Protein AF-0000000086882031 (afdb_homodimer)

Structure (mmCIF, N/CA/C/O backbone):
data_AF-0000000086882031-model_v1
#
loop_
_entity.id
_entity.type
_entity.pdbx_description
1 polymer Dehydrogenase
#
loop_
_atom_site.group_PDB
_atom_site.id
_atom_site.type_symbol
_atom_site.label_atom_id
_atom_site.label_alt_id
_atom_site.label_comp_id
_atom_site.label_asym_id
_atom_site.label_entity_id
_atom_site.label_seq_id
_atom_site.pdbx_PDB_ins_code
_atom_site.Cartn_x
_atom_site.Cartn_y
_atom_site.Cartn_z
_atom_site.occupancy
_atom_site.B_iso_or_equiv
_atom_site.auth_seq_id
_atom_site.auth_comp_id
_atom_site.auth_asym_id
_atom_site.auth_atom_id
_atom_site.pdbx_PDB_model_num
ATOM 1 N N . MET A 1 1 ? -13.57 33.688 -5.156 1 57.91 1 MET A N 1
ATOM 2 C CA . MET A 1 1 ? -12.883 32.938 -6.207 1 57.91 1 MET A CA 1
ATOM 3 C C . MET A 1 1 ? -11.414 32.719 -5.852 1 57.91 1 MET A C 1
ATOM 5 O O . MET A 1 1 ? -10.898 31.609 -5.969 1 57.91 1 MET A O 1
ATOM 9 N N . GLN A 1 2 ? -10.883 33.719 -5.012 1 81 2 GLN A N 1
ATOM 10 C CA . GLN A 1 2 ? -9.453 33.812 -4.723 1 81 2 GLN A CA 1
ATOM 11 C C . GLN A 1 2 ? -9.055 32.875 -3.596 1 81 2 GLN A C 1
ATOM 13 O O . GLN A 1 2 ? -7.988 32.25 -3.648 1 81 2 GLN A O 1
ATOM 18 N N . ILE A 1 3 ? -10.094 32.469 -2.787 1 88.56 3 ILE A N 1
ATOM 19 C CA . ILE A 1 3 ? -9.727 31.703 -1.61 1 88.56 3 ILE A CA 1
ATOM 20 C C . ILE A 1 3 ? -9.562 30.234 -1.993 1 88.56 3 ILE A C 1
ATOM 22 O O . ILE A 1 3 ? -8.641 29.562 -1.531 1 88.56 3 ILE A O 1
ATOM 26 N N . TYR A 1 4 ? -10.367 29.828 -2.939 1 85.69 4 TYR A N 1
ATOM 27 C CA . TYR A 1 4 ? -10.328 28.422 -3.338 1 85.69 4 TYR A CA 1
ATOM 28 C C . TYR A 1 4 ? -9.086 28.109 -4.156 1 85.69 4 TYR A C 1
ATOM 30 O O . TYR A 1 4 ? -8.508 27.031 -4.047 1 85.69 4 TYR A O 1
ATOM 38 N N . GLU A 1 5 ? -8.688 29.031 -4.895 1 88.06 5 GLU A N 1
ATOM 39 C CA . GLU A 1 5 ? -7.43 28.891 -5.617 1 88.06 5 GLU A CA 1
ATOM 40 C C . GLU A 1 5 ? -6.246 28.844 -4.656 1 88.06 5 GLU A C 1
ATOM 42 O O . GLU A 1 5 ? -5.316 28.047 -4.855 1 88.06 5 GLU A O 1
ATOM 47 N N . GLU A 1 6 ? -6.363 29.672 -3.65 1 88.06 6 GLU A N 1
ATOM 48 C CA . GLU A 1 6 ? -5.293 29.703 -2.662 1 88.06 6 GLU A CA 1
ATOM 49 C C . GLU A 1 6 ? -5.238 28.406 -1.86 1 88.06 6 GLU A C 1
ATOM 51 O O . GLU A 1 6 ? -4.156 27.953 -1.489 1 88.06 6 GLU A O 1
ATOM 56 N N . LEU A 1 7 ? -6.398 27.906 -1.686 1 87.25 7 LEU A N 1
ATOM 57 C CA . LEU A 1 7 ? -6.449 26.625 -0.98 1 87.25 7 LEU A CA 1
ATOM 58 C C . LEU A 1 7 ? -5.727 25.547 -1.77 1 87.25 7 LEU A C 1
ATOM 60 O O . LEU A 1 7 ? -4.973 24.75 -1.197 1 87.25 7 LEU A O 1
ATOM 64 N N . LEU A 1 8 ? -5.871 25.562 -3.012 1 85.31 8 LEU A N 1
ATOM 65 C CA . LEU A 1 8 ? -5.203 24.594 -3.881 1 85.31 8 LEU A CA 1
ATOM 66 C C . LEU A 1 8 ? -3.695 24.828 -3.879 1 85.31 8 LEU A C 1
ATOM 68 O O . LEU A 1 8 ? -2.92 23.859 -3.873 1 85.31 8 LEU A O 1
ATOM 72 N N . ASN A 1 9 ? -3.379 26.078 -3.898 1 86.06 9 ASN A N 1
ATOM 73 C CA . ASN A 1 9 ? -1.965 26.438 -3.889 1 86.06 9 ASN A CA 1
ATOM 74 C C . ASN A 1 9 ? -1.277 25.969 -2.609 1 86.06 9 ASN A C 1
ATOM 76 O O . ASN A 1 9 ? -0.117 25.547 -2.639 1 86.06 9 ASN A O 1
ATOM 80 N N . LEU A 1 10 ? -2.006 26.062 -1.52 1 86.5 10 LEU A N 1
ATOM 81 C CA . LEU A 1 10 ? -1.448 25.609 -0.252 1 86.5 10 LEU A CA 1
ATOM 82 C C . LEU A 1 10 ? -1.082 24.125 -0.325 1 86.5 10 LEU A C 1
ATOM 84 O O . LEU A 1 10 ? 0.008 23.734 0.095 1 86.5 10 LEU A O 1
ATOM 88 N N . LYS A 1 11 ? -1.96 23.391 -0.9 1 83.25 11 LYS A N 1
ATOM 89 C CA . LYS A 1 11 ? -1.741 21.953 -1.024 1 83.25 11 LYS A CA 1
ATOM 90 C C . LYS A 1 11 ? -0.55 21.656 -1.93 1 83.25 11 LYS A C 1
ATOM 92 O O . LYS A 1 11 ? 0.284 20.797 -1.607 1 83.25 11 LYS A O 1
ATOM 97 N N . LYS A 1 12 ? -0.466 22.406 -2.992 1 84.44 12 LYS A N 1
ATOM 98 C CA . LYS A 1 12 ? 0.599 22.203 -3.973 1 84.44 12 LYS A CA 1
ATOM 99 C C . LYS A 1 12 ? 1.963 22.547 -3.377 1 84.44 12 LYS A C 1
ATOM 101 O O . LYS A 1 12 ? 2.967 21.906 -3.719 1 84.44 12 LYS A O 1
ATOM 106 N N . LYS A 1 13 ? 1.879 23.469 -2.473 1 86.19 13 LYS A N 1
ATOM 107 C CA . LYS A 1 13 ? 3.137 23.969 -1.914 1 86.19 13 LYS A CA 1
ATOM 108 C C . LYS A 1 13 ? 3.463 23.266 -0.599 1 86.19 13 LYS A C 1
ATOM 110 O O . LYS A 1 13 ? 4.5 23.531 0.012 1 86.19 13 LYS A O 1
ATOM 115 N N . GLY A 1 14 ? 2.543 22.453 -0.208 1 88.19 14 GLY A N 1
ATOM 116 C CA . GLY A 1 14 ? 2.752 21.75 1.05 1 88.19 14 GLY A CA 1
ATOM 117 C C . GLY A 1 14 ? 2.596 22.641 2.264 1 88.19 14 GLY A C 1
ATOM 118 O O . GLY A 1 14 ? 3.232 22.422 3.295 1 88.19 14 GLY A O 1
ATOM 119 N N . GLU A 1 15 ? 1.853 23.656 2.115 1 89.12 15 GLU A N 1
ATOM 120 C CA . GLU A 1 15 ? 1.628 24.609 3.201 1 89.12 15 GLU A CA 1
ATOM 121 C C . GLU A 1 15 ? 0.292 24.344 3.893 1 89.12 15 GLU A C 1
ATOM 123 O O . GLU A 1 15 ? -0.629 23.797 3.287 1 89.12 15 GLU A O 1
ATOM 128 N N . ASN A 1 16 ? 0.245 24.672 5.152 1 91.44 16 ASN A N 1
ATOM 129 C CA . ASN A 1 16 ? -0.979 24.531 5.938 1 91.44 16 ASN A CA 1
ATOM 130 C C . ASN A 1 16 ? -1.671 25.875 6.148 1 91.44 16 ASN A C 1
ATOM 132 O O . ASN A 1 16 ? -1.059 26.922 5.969 1 91.44 16 ASN A O 1
ATOM 136 N N . GLY A 1 17 ? -2.947 25.766 6.426 1 93.06 17 GLY A N 1
ATOM 137 C CA . GLY A 1 17 ? -3.719 26.969 6.719 1 93.06 17 GLY A CA 1
ATOM 138 C C . GLY A 1 17 ? -4.996 26.672 7.484 1 93.06 17 GLY A C 1
ATOM 139 O O . GLY A 1 17 ? -5.297 25.516 7.789 1 93.06 17 GLY A O 1
ATOM 140 N N . ILE A 1 18 ? -5.617 27.719 7.934 1 95.06 18 ILE A N 1
ATOM 141 C CA . ILE A 1 18 ? -6.938 27.656 8.555 1 95.06 18 ILE A CA 1
ATOM 142 C C . ILE A 1 18 ? -7.941 28.438 7.699 1 95.06 18 ILE A C 1
ATOM 144 O O . ILE A 1 18 ? -7.742 29.609 7.418 1 95.06 18 ILE A O 1
ATOM 148 N N . LEU A 1 19 ? -8.938 27.703 7.242 1 94.88 19 LEU A N 1
ATOM 149 C CA . LEU A 1 19 ? -10.062 28.359 6.586 1 94.88 19 LEU A CA 1
ATOM 150 C C . LEU A 1 19 ? -11.141 28.734 7.598 1 94.88 19 LEU A C 1
ATOM 152 O O . LEU A 1 19 ? -11.711 27.859 8.25 1 94.88 19 LEU A O 1
ATOM 156 N N . ILE A 1 20 ? -11.367 30.031 7.766 1 96.19 20 ILE A N 1
ATOM 157 C CA . ILE A 1 20 ? -12.375 30.547 8.688 1 96.19 20 ILE A CA 1
ATOM 158 C C . ILE A 1 20 ? -13.656 30.875 7.914 1 96.19 20 ILE A C 1
ATOM 160 O O . ILE A 1 20 ? -13.617 31.609 6.922 1 96.19 20 ILE A O 1
ATOM 164 N N . THR A 1 21 ? -14.781 30.328 8.32 1 95.19 21 THR A N 1
ATOM 165 C CA . THR A 1 21 ? -16.062 30.578 7.684 1 95.19 21 THR A CA 1
ATOM 166 C C . THR A 1 21 ? -17.062 31.125 8.695 1 95.19 21 THR A C 1
ATOM 168 O O . THR A 1 21 ? -17.219 30.578 9.789 1 95.19 21 THR A O 1
ATOM 171 N N . VAL A 1 22 ? -17.703 32.281 8.344 1 94.44 22 VAL A N 1
ATOM 172 C CA . VAL A 1 22 ? -18.844 32.719 9.141 1 94.44 22 VAL A CA 1
ATOM 173 C C . VAL A 1 22 ? -20.031 31.797 8.898 1 94.44 22 VAL A C 1
ATOM 175 O O . VAL A 1 22 ? -20.547 31.703 7.773 1 94.44 22 VAL A O 1
ATOM 178 N N . VAL A 1 23 ? -20.453 31.141 9.992 1 94.56 23 VAL A N 1
ATOM 179 C CA . VAL A 1 23 ? -21.484 30.125 9.758 1 94.56 23 VAL A CA 1
ATOM 180 C C . VAL A 1 23 ? -22.812 30.609 10.344 1 94.56 23 VAL A C 1
ATOM 182 O O . VAL A 1 23 ? -23.891 30.109 9.961 1 94.56 23 VAL A O 1
ATOM 185 N N . GLU A 1 24 ? -22.719 31.469 11.297 1 92.38 24 GLU A N 1
ATOM 186 C CA . GLU A 1 24 ? -23.922 32.031 11.906 1 92.38 24 GLU A CA 1
ATOM 187 C C . GLU A 1 24 ? -23.703 33.469 12.367 1 92.38 24 GLU A C 1
ATOM 189 O O . GLU A 1 24 ? -22.594 33.812 12.789 1 92.38 24 GLU A O 1
ATOM 194 N N . LYS A 1 25 ? -24.781 34.312 12.219 1 89.88 25 LYS A N 1
ATOM 195 C CA . LYS A 1 25 ? -24.75 35.688 12.719 1 89.88 25 LYS A CA 1
ATOM 196 C C . LYS A 1 25 ? -26.109 36.062 13.312 1 89.88 25 LYS A C 1
ATOM 198 O O . LYS A 1 25 ? -27.156 35.844 12.711 1 89.88 25 LYS A O 1
ATOM 203 N N . ASP A 1 26 ? -25.984 36.469 14.492 1 86 26 ASP A N 1
ATOM 204 C CA . ASP A 1 26 ? -27.125 37.094 15.141 1 86 26 ASP A CA 1
ATOM 205 C C . ASP A 1 26 ? -26.812 38.562 15.469 1 86 26 ASP A C 1
ATOM 207 O O . ASP A 1 26 ? -25.812 38.844 16.125 1 86 26 ASP A O 1
ATOM 211 N N . GLY A 1 27 ? -27.656 39.469 15 1 80.31 27 GLY A N 1
ATOM 212 C CA . GLY A 1 27 ? -27.453 40.906 15.266 1 80.31 27 GLY A CA 1
ATOM 213 C C . GLY A 1 27 ? -26.953 41.656 14.055 1 80.31 27 GLY A C 1
ATOM 214 O O . GLY A 1 27 ? -27.203 41.25 12.914 1 80.31 27 GLY A O 1
ATOM 215 N N . PHE A 1 28 ? -26.406 42.812 14.383 1 73.62 28 PHE A N 1
ATOM 216 C CA . PHE A 1 28 ? -26 43.719 13.312 1 73.62 28 PHE A CA 1
ATOM 217 C C . PHE A 1 28 ? -24.5 43.625 13.07 1 73.62 28 PHE A C 1
ATOM 219 O O . PHE A 1 28 ? -23.75 43.125 13.914 1 73.62 28 PHE A O 1
ATOM 226 N N . GLY A 1 29 ? -24.078 43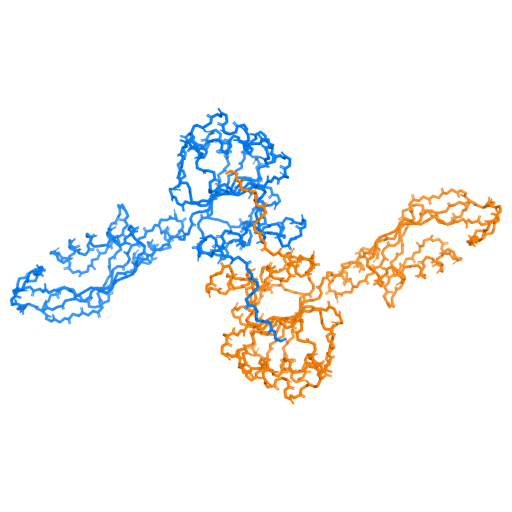.656 11.75 1 73.12 29 GLY A N 1
ATOM 227 C CA . GLY A 1 29 ? -22.656 43.719 11.469 1 73.12 29 GLY A CA 1
ATOM 228 C C . GLY A 1 29 ? -22.281 43.094 10.133 1 73.12 29 GLY A C 1
ATOM 229 O O . GLY A 1 29 ? -23.125 42.531 9.445 1 73.12 29 GLY A O 1
ATOM 230 N N . PRO A 1 30 ? -21.047 43.281 9.844 1 76.88 30 PRO A N 1
ATOM 231 C CA . PRO A 1 30 ? -20.594 42.969 8.484 1 76.88 30 PRO A CA 1
ATOM 232 C C . PRO A 1 30 ? -20.328 41.469 8.281 1 76.88 30 PRO A C 1
ATOM 234 O O . PRO A 1 30 ? -20.203 41 7.141 1 76.88 30 PRO A O 1
ATOM 237 N N . ALA A 1 31 ? -20.328 40.75 9.336 1 83.62 31 ALA A N 1
ATOM 238 C CA . ALA A 1 31 ? -20.062 39.312 9.18 1 83.62 31 ALA A CA 1
ATOM 239 C C . ALA A 1 31 ? -21.266 38.594 8.625 1 83.62 31 ALA A C 1
ATOM 241 O O . ALA A 1 31 ? -22.234 38.344 9.344 1 83.62 31 ALA A O 1
ATOM 242 N N . THR A 1 32 ? -21.234 38.312 7.367 1 88.5 32 THR A N 1
ATOM 243 C CA . THR A 1 32 ? -22.344 37.594 6.715 1 88.5 32 THR A CA 1
ATOM 244 C C . THR A 1 32 ? -22.016 36.094 6.578 1 88.5 32 THR A C 1
ATOM 246 O O . THR A 1 32 ? -20.922 35.75 6.129 1 88.5 32 THR A O 1
ATOM 249 N N . PRO A 1 33 ? -22.969 35.375 6.977 1 91.62 33 PRO A N 1
ATOM 250 C CA . PRO A 1 33 ? -22.719 33.938 6.805 1 91.62 33 PRO A CA 1
ATOM 251 C C . PRO A 1 33 ? -22.297 33.594 5.387 1 91.62 33 PRO A C 1
ATOM 253 O O . PRO A 1 33 ? -22.875 34.094 4.418 1 91.62 33 PRO A O 1
ATOM 256 N N . GLY A 1 34 ? -21.219 32.719 5.266 1 92.19 34 GLY A N 1
ATOM 257 C CA . GLY A 1 34 ? -20.719 32.312 3.965 1 92.19 34 GLY A CA 1
ATOM 258 C C . GLY A 1 34 ? -19.391 32.969 3.6 1 92.19 34 GLY A C 1
ATOM 259 O O . GLY A 1 34 ? -18.625 32.406 2.799 1 92.19 34 GLY A O 1
ATOM 260 N N . ILE A 1 35 ? -19.141 34.125 4.203 1 91.44 35 ILE A N 1
ATOM 261 C CA . ILE A 1 35 ? -17.875 34.75 3.881 1 91.44 35 ILE A CA 1
ATOM 262 C C . ILE A 1 35 ? -16.734 34 4.562 1 91.44 35 ILE A C 1
ATOM 264 O O . ILE A 1 35 ? -16.938 33.344 5.582 1 91.44 35 ILE A O 1
ATOM 268 N N . LYS A 1 36 ? -15.531 34.062 3.986 1 94.94 36 LYS A N 1
ATOM 269 C CA . LYS A 1 36 ? -14.414 33.219 4.426 1 94.94 36 LYS A CA 1
ATOM 270 C C . LYS A 1 36 ? -13.117 34.031 4.488 1 94.94 36 LYS A C 1
ATOM 272 O O . LYS A 1 36 ? -12.938 35 3.734 1 94.94 36 LYS A O 1
ATOM 277 N N . MET A 1 37 ? -12.242 33.625 5.391 1 94.81 37 MET A N 1
ATOM 278 C CA . MET A 1 37 ? -10.867 34.094 5.516 1 94.81 37 MET A CA 1
ATOM 279 C C . MET A 1 37 ? -9.898 32.938 5.648 1 94.81 37 MET A C 1
ATOM 281 O O . MET A 1 37 ? -10.18 31.969 6.367 1 94.81 37 MET A O 1
ATOM 285 N N . LEU A 1 38 ? -8.883 32.969 4.855 1 95.75 38 LEU A N 1
ATOM 286 C CA . LEU A 1 38 ? -7.824 31.984 4.934 1 95.75 38 LEU A CA 1
ATOM 287 C C . LEU A 1 38 ? -6.598 32.562 5.641 1 95.75 38 LEU A C 1
ATOM 289 O O . LEU A 1 38 ? -6.117 33.625 5.289 1 95.75 38 LEU A O 1
ATOM 293 N N . VAL A 1 39 ? -6.207 31.875 6.656 1 95.19 39 VAL A N 1
ATOM 294 C CA . VAL A 1 39 ? -5.027 32.281 7.418 1 95.19 39 VAL A CA 1
ATOM 295 C C . VAL A 1 39 ? -3.939 31.219 7.293 1 95.19 39 VAL A C 1
ATOM 297 O O . VAL A 1 39 ? -4.188 30.047 7.535 1 95.19 39 VAL A O 1
ATOM 300 N N . THR A 1 40 ? -2.77 31.609 6.828 1 92.88 40 THR A N 1
ATOM 301 C CA . THR A 1 40 ? -1.572 30.766 6.852 1 92.88 40 THR A CA 1
ATOM 302 C C . THR A 1 40 ? -0.498 31.391 7.738 1 92.88 40 THR A C 1
ATOM 304 O O . THR A 1 40 ? -0.729 32.438 8.375 1 92.88 40 THR A O 1
ATOM 307 N N . LYS A 1 41 ? 0.681 30.719 7.785 1 86.25 41 LYS A N 1
ATOM 308 C CA . LYS A 1 41 ? 1.783 31.266 8.57 1 86.25 41 LYS A CA 1
ATOM 309 C C . LYS A 1 41 ? 2.225 32.625 8.016 1 86.25 41 LYS A C 1
ATOM 311 O O . LYS A 1 41 ? 2.668 33.5 8.773 1 86.25 41 LYS A O 1
ATOM 316 N N . ASN A 1 42 ? 1.934 32.844 6.676 1 83.44 42 ASN A N 1
ATOM 317 C CA . ASN A 1 42 ? 2.545 34 6.055 1 83.44 42 ASN A CA 1
ATOM 318 C C . ASN A 1 42 ? 1.499 34.906 5.402 1 83.44 42 ASN A C 1
ATOM 320 O O . ASN A 1 42 ? 1.826 35.969 4.895 1 83.44 42 ASN A O 1
ATOM 324 N N . LYS A 1 43 ? 0.257 34.375 5.418 1 86.5 43 LYS A N 1
ATOM 325 C CA . LYS A 1 43 ? -0.699 35.125 4.602 1 86.5 43 LYS A CA 1
ATOM 326 C C . LYS A 1 43 ? -2.084 35.125 5.242 1 86.5 43 LYS A C 1
ATOM 328 O O . LYS A 1 43 ? -2.432 34.219 5.988 1 86.5 43 LYS A O 1
ATOM 333 N N . ARG A 1 44 ? -2.77 36.25 4.984 1 90.25 44 ARG A N 1
ATOM 334 C CA . ARG A 1 44 ? -4.191 36.406 5.277 1 90.25 44 ARG A CA 1
ATOM 335 C C . ARG A 1 44 ? -4.965 36.812 4.023 1 90.25 44 ARG A C 1
ATOM 337 O O . ARG A 1 44 ? -4.621 37.781 3.357 1 90.25 44 ARG A O 1
ATOM 344 N N . ILE A 1 45 ? -5.891 35.969 3.68 1 91.56 45 ILE A N 1
ATOM 345 C CA . ILE A 1 45 ? -6.676 36.25 2.48 1 91.56 45 ILE A CA 1
ATOM 346 C C . ILE A 1 45 ? -8.164 36.219 2.816 1 91.56 45 ILE A C 1
ATOM 348 O O . ILE A 1 45 ? -8.641 35.25 3.422 1 91.56 45 ILE A O 1
ATOM 352 N N . GLY A 1 46 ? -8.859 37.219 2.369 1 91.94 46 GLY A N 1
ATOM 353 C CA . GLY A 1 46 ? -10.289 37.312 2.646 1 91.94 46 GLY A CA 1
ATOM 354 C C . GLY A 1 46 ? -10.609 38 3.947 1 91.94 46 GLY A C 1
ATOM 355 O O . GLY A 1 46 ? -9.758 38.688 4.508 1 91.94 46 GLY A O 1
ATOM 356 N N . THR A 1 47 ? -11.961 37.969 4.336 1 91.81 47 THR A N 1
ATOM 357 C CA . THR A 1 47 ? -12.422 38.625 5.551 1 91.81 47 THR A CA 1
ATOM 358 C C . THR A 1 47 ? -13.617 37.875 6.145 1 91.81 47 THR A C 1
ATOM 360 O O . THR A 1 47 ? -14.359 37.219 5.43 1 91.81 47 THR A O 1
ATOM 363 N N . VAL A 1 48 ? -13.688 38 7.418 1 93.31 48 VAL A N 1
ATOM 364 C CA . VAL A 1 48 ? -14.883 37.5 8.078 1 93.31 48 VAL A CA 1
ATOM 365 C C . VAL A 1 48 ? -15.68 38.656 8.68 1 93.31 48 VAL A C 1
ATOM 367 O O . VAL A 1 48 ? -16.484 38.438 9.594 1 93.31 48 VAL A O 1
ATOM 370 N N . GLY A 1 49 ? -15.5 39.844 8.188 1 86.69 49 GLY A N 1
ATOM 371 C CA . GLY A 1 49 ? -16.297 40.969 8.641 1 86.69 49 GLY A CA 1
ATOM 372 C C . GLY A 1 49 ? -15.438 42.125 9.141 1 86.69 49 GLY A C 1
ATOM 373 O O . GLY A 1 49 ? -15.969 43.188 9.461 1 86.69 49 GLY A O 1
ATOM 374 N N . GLY A 1 50 ? -14.219 41.969 9.297 1 81.94 50 GLY A N 1
ATOM 375 C CA . GLY A 1 50 ? -13.305 43.031 9.656 1 81.94 50 GLY A CA 1
ATOM 376 C C . GLY A 1 50 ? -13.336 43.375 11.133 1 81.94 50 GLY A C 1
ATOM 377 O O . GLY A 1 50 ? -13.906 42.625 11.938 1 81.94 50 GLY A O 1
ATOM 378 N N . GLY A 1 51 ? -12.5 44.375 11.508 1 83.12 51 GLY A N 1
ATOM 379 C CA . GLY A 1 51 ? -12.523 44.938 12.852 1 83.12 51 GLY A CA 1
ATOM 380 C C . GLY A 1 51 ? -11.883 44.031 13.891 1 83.12 51 GLY A C 1
ATOM 381 O O . GLY A 1 51 ? -10.891 43.344 13.602 1 83.12 51 GLY A O 1
ATOM 382 N N . SER A 1 52 ? -12.461 44.125 15.086 1 87.12 52 SER A N 1
ATOM 383 C CA . SER A 1 52 ? -11.914 43.375 16.203 1 87.12 52 SER A CA 1
ATOM 384 C C . SER A 1 52 ? -12.156 41.875 16.031 1 87.12 52 SER A C 1
ATOM 386 O O . SER A 1 52 ? -11.336 41.062 16.438 1 87.12 52 SER A O 1
ATOM 388 N N . LEU A 1 53 ? -13.227 41.531 15.344 1 89.56 53 LEU A N 1
ATOM 389 C CA . LEU A 1 53 ? -13.555 40.156 15.102 1 89.56 53 LEU A CA 1
ATOM 390 C C . LEU A 1 53 ? -12.445 39.469 14.312 1 89.56 53 LEU A C 1
ATOM 392 O O . LEU A 1 53 ? -12.016 38.344 14.664 1 89.56 53 LEU A O 1
ATOM 396 N N . GLU A 1 54 ? -11.953 40.094 13.328 1 91.44 54 GLU A N 1
ATOM 397 C CA . GLU A 1 54 ? -10.945 39.5 12.445 1 91.44 54 GLU A CA 1
ATOM 398 C C . GLU A 1 54 ? -9.617 39.344 13.18 1 91.44 54 GLU A C 1
ATOM 400 O O . GLU A 1 54 ? -8.891 38.375 12.938 1 91.44 54 GLU A O 1
ATOM 405 N N . GLU A 1 55 ? -9.336 40.281 14.047 1 91 55 GLU A N 1
ATOM 406 C CA . GLU A 1 55 ? -8.109 40.156 14.836 1 91 55 GLU A CA 1
ATOM 407 C C . GLU A 1 55 ? -8.172 38.969 15.781 1 91 55 GLU A C 1
ATOM 409 O O . GLU A 1 55 ? -7.207 38.188 15.883 1 91 55 GLU A O 1
ATOM 414 N N . PHE A 1 56 ? -9.305 38.844 16.391 1 92.56 56 PHE A N 1
ATOM 415 C CA . PHE A 1 56 ? -9.492 37.719 17.266 1 92.56 56 PHE A CA 1
ATOM 416 C C . PHE A 1 56 ? -9.477 36.406 16.484 1 92.56 56 PHE A C 1
ATOM 418 O O . PHE A 1 56 ? -8.852 35.438 16.906 1 92.56 56 PHE A O 1
ATOM 425 N N . ALA A 1 57 ? -10.125 36.438 15.398 1 94.94 57 ALA A N 1
ATOM 426 C CA . ALA A 1 57 ? -10.18 35.25 14.539 1 94.94 57 ALA A CA 1
ATOM 427 C C . ALA A 1 57 ? -8.781 34.844 14.055 1 94.94 57 ALA A C 1
ATOM 429 O O . ALA A 1 57 ? -8.445 33.656 14.023 1 94.94 57 ALA A O 1
ATOM 430 N N . TYR A 1 58 ? -8.031 35.781 13.719 1 94.5 58 TYR A N 1
ATOM 431 C CA . TYR A 1 58 ? -6.672 35.562 13.234 1 94.5 58 TYR A CA 1
ATOM 432 C C . TYR A 1 58 ? -5.812 34.906 14.312 1 94.5 58 TYR A C 1
ATOM 434 O O . TYR A 1 58 ? -5.137 33.906 14.055 1 94.5 58 TYR A O 1
ATOM 442 N N . LYS A 1 59 ? -5.855 35.469 15.453 1 93.38 59 LYS A N 1
ATOM 443 C CA . LYS A 1 59 ? -5.066 34.938 16.562 1 93.38 59 LYS A CA 1
ATOM 444 C C . LYS A 1 59 ? -5.465 33.5 16.875 1 93.38 59 LYS A C 1
ATOM 446 O O . LYS A 1 59 ? -4.602 32.656 17.062 1 93.38 59 LYS A O 1
ATOM 451 N N . LYS A 1 60 ? -6.715 33.312 16.859 1 94.56 60 LYS A N 1
ATOM 452 C CA . LYS A 1 60 ? -7.203 31.969 17.109 1 94.56 60 LYS A CA 1
ATOM 453 C C . LYS A 1 60 ? -6.773 31 16 1 94.56 60 LYS A C 1
ATOM 455 O O . LYS A 1 60 ? -6.387 29.875 16.281 1 94.56 60 LYS A O 1
ATOM 460 N N . ALA A 1 61 ? -6.82 31.453 14.82 1 95.94 61 ALA A N 1
ATOM 461 C CA . ALA A 1 61 ? -6.41 30.641 13.672 1 95.94 61 ALA A CA 1
ATOM 462 C C . ALA A 1 61 ? -4.957 30.188 13.805 1 95.94 61 ALA A C 1
ATOM 464 O O . ALA A 1 61 ? -4.625 29.031 13.539 1 95.94 61 ALA A O 1
ATOM 465 N N . LEU A 1 62 ? -4.09 31.062 14.227 1 92.75 62 LEU A N 1
ATOM 466 C CA . LEU A 1 62 ? -2.678 30.734 14.391 1 92.75 62 LEU A CA 1
ATOM 467 C C . LEU A 1 62 ? -2.488 29.656 15.461 1 92.75 62 LEU A C 1
ATOM 469 O O . LEU A 1 62 ? -1.659 28.766 15.305 1 92.75 62 LEU A O 1
ATOM 473 N N . ASP A 1 63 ? -3.307 29.781 16.484 1 92.19 63 ASP A N 1
ATOM 474 C CA . ASP A 1 63 ? -3.256 28.766 17.531 1 92.19 63 ASP A CA 1
ATOM 475 C C . ASP A 1 63 ? -3.713 27.406 17.016 1 92.19 63 ASP A C 1
ATOM 477 O O . ASP A 1 63 ? -3.066 26.391 17.266 1 92.19 63 ASP A O 1
ATOM 481 N N . LEU A 1 64 ? -4.777 27.453 16.266 1 91.88 64 LEU A N 1
ATOM 482 C CA . LEU A 1 64 ? -5.34 26.219 15.734 1 91.88 64 LEU A CA 1
ATOM 483 C C . LEU A 1 64 ? -4.418 25.609 14.68 1 91.88 64 LEU A C 1
ATOM 485 O O . LEU A 1 64 ? -4.379 24.391 14.516 1 91.88 64 LEU A O 1
ATOM 489 N N . LEU A 1 65 ? -3.715 26.438 14.008 1 90.31 65 LEU A N 1
ATOM 490 C CA . LEU A 1 65 ? -2.746 25.984 13.016 1 90.31 65 LEU A CA 1
ATOM 491 C C . LEU A 1 65 ? -1.655 25.141 13.672 1 90.31 65 LEU A C 1
ATOM 493 O O . LEU A 1 65 ? -1.252 24.109 13.125 1 90.31 65 LEU A O 1
ATOM 497 N N . LYS A 1 66 ? -1.252 25.562 14.82 1 84.12 66 LYS A N 1
ATOM 498 C CA . LYS A 1 66 ? -0.213 24.859 15.562 1 84.12 66 LYS A CA 1
ATOM 499 C C . LYS A 1 66 ? -0.697 23.484 16.016 1 84.12 66 LYS A C 1
ATOM 501 O O . LYS A 1 66 ? 0.069 22.516 16 1 84.12 66 LYS A O 1
ATOM 506 N N . ASN A 1 67 ? -1.958 23.422 16.266 1 81.75 67 ASN A N 1
ATOM 507 C CA . ASN A 1 67 ? -2.492 22.203 16.828 1 81.75 67 ASN A CA 1
ATOM 508 C C . ASN A 1 67 ? -3.201 21.344 15.781 1 81.75 67 ASN A C 1
ATOM 510 O O . ASN A 1 67 ? -3.666 20.25 16.078 1 81.75 67 ASN A O 1
ATOM 514 N N . LYS A 1 68 ? -3.301 21.859 14.617 1 81.75 68 LYS A N 1
ATOM 515 C CA . LYS A 1 68 ? -3.926 21.172 13.492 1 81.75 68 LYS A CA 1
ATOM 516 C C . LYS A 1 68 ? -5.34 20.703 13.844 1 81.75 68 LYS A C 1
ATOM 518 O O . LYS A 1 68 ? -5.699 19.547 13.625 1 81.75 68 LYS A O 1
ATOM 523 N N . LYS A 1 69 ? -6.145 21.594 14.328 1 86.88 69 LYS A N 1
ATOM 524 C CA . LYS A 1 69 ? -7.473 21.234 14.82 1 86.88 69 LYS A CA 1
ATOM 525 C C . LYS A 1 69 ? -8.547 22.109 14.172 1 86.88 69 LYS A C 1
ATOM 527 O O . LYS A 1 69 ? -8.281 23.25 13.781 1 86.88 69 LYS A O 1
ATOM 532 N N . ASN A 1 70 ? -9.727 21.516 14.07 1 91.94 70 ASN A N 1
ATOM 533 C CA . ASN A 1 70 ? -10.93 22.266 13.727 1 91.94 70 ASN A CA 1
ATOM 534 C C . ASN A 1 70 ? -11.664 22.766 14.977 1 91.94 70 ASN A C 1
ATOM 536 O O . ASN A 1 70 ? -11.547 22.156 16.047 1 91.94 70 ASN A O 1
ATOM 540 N N . GLU A 1 71 ? -12.375 23.938 14.82 1 94.88 71 GLU A N 1
ATOM 541 C CA . GLU A 1 71 ? -13.102 24.453 15.977 1 94.88 71 GLU A CA 1
ATOM 542 C C . GLU A 1 71 ? -14.266 25.344 15.547 1 94.88 71 GLU A C 1
ATOM 544 O O . GLU A 1 71 ? -14.141 26.109 14.586 1 94.88 71 GLU A O 1
ATOM 549 N N . LEU A 1 72 ? -15.352 25.156 16.188 1 95.69 72 LEU A N 1
ATOM 550 C CA . LEU A 1 72 ? -16.453 26.109 16.125 1 95.69 72 LEU A CA 1
ATOM 551 C C . LEU A 1 72 ? -16.406 27.062 17.312 1 95.69 72 LEU A C 1
ATOM 553 O O . LEU A 1 72 ? -16.375 26.641 18.469 1 95.69 72 LEU A O 1
ATOM 557 N N . HIS A 1 73 ? -16.359 28.406 17.047 1 94.81 73 HIS A N 1
ATOM 558 C CA . HIS A 1 73 ? -16.234 29.375 18.125 1 94.81 73 HIS A CA 1
ATOM 559 C C . HIS A 1 73 ? -17.25 30.5 17.984 1 94.81 73 HIS A C 1
ATOM 561 O O . HIS A 1 73 ? -17.391 31.062 16.891 1 94.81 73 HIS A O 1
ATOM 567 N N . LYS A 1 74 ? -17.906 30.797 19 1 92.94 74 LYS A N 1
ATOM 568 C CA . LYS A 1 74 ? -18.875 31.875 19.031 1 92.94 74 LYS A CA 1
ATOM 569 C C . LYS A 1 74 ? -18.297 33.125 19.672 1 92.94 74 LYS A C 1
ATOM 571 O O . LYS A 1 74 ? -17.703 33.062 20.734 1 92.94 74 LYS A O 1
ATOM 576 N N . TYR A 1 75 ? -18.453 34.25 18.969 1 91.75 75 TYR A N 1
ATOM 577 C CA . TYR A 1 75 ? -18 35.531 19.453 1 91.75 75 TYR A CA 1
ATOM 578 C C . TYR A 1 75 ? -19.188 36.438 19.797 1 91.75 75 TYR A C 1
ATOM 580 O O . TYR A 1 75 ? -20.125 36.562 19.016 1 91.75 75 TYR A O 1
ATOM 588 N N . ALA A 1 76 ? -19.109 37 20.953 1 90.06 76 ALA A N 1
ATOM 589 C CA . ALA A 1 76 ? -20.094 38.031 21.344 1 90.06 76 ALA A CA 1
ATOM 590 C C . ALA A 1 76 ? -19.625 39.406 20.938 1 90.06 76 ALA A C 1
ATOM 592 O O . ALA A 1 76 ? -18.453 39.781 21.094 1 90.06 76 ALA A O 1
ATOM 593 N N . LEU A 1 77 ? -20.578 40.125 20.438 1 86.56 77 LEU A N 1
ATOM 594 C CA . LEU A 1 77 ? -20.266 41.469 19.969 1 86.56 77 LEU A CA 1
ATOM 595 C C . LEU A 1 77 ? -21.047 42.531 20.766 1 86.56 77 LEU A C 1
ATOM 597 O O . LEU A 1 77 ? -22.156 42.25 21.219 1 86.56 77 LEU A O 1
ATOM 601 N N . ASN A 1 78 ? -20.406 43.656 20.938 1 84.12 78 ASN A N 1
ATOM 602 C CA . ASN A 1 78 ? -21.125 44.781 21.547 1 84.12 78 ASN A CA 1
ATOM 603 C C . ASN A 1 78 ? -21.828 45.625 20.516 1 84.12 78 ASN A C 1
ATOM 605 O O . ASN A 1 78 ? -21.906 45.25 19.344 1 84.12 78 ASN A O 1
ATOM 609 N N . GLU A 1 79 ? -22.328 46.812 20.953 1 79.75 79 GLU A N 1
ATOM 610 C CA . GLU A 1 79 ? -23.109 47.688 20.078 1 79.75 79 GLU A CA 1
ATOM 611 C C . GLU A 1 79 ? -22.25 48.281 18.969 1 79.75 79 GLU A C 1
ATOM 613 O O . GLU A 1 79 ? -22.766 48.688 17.922 1 79.75 79 GLU A O 1
ATOM 618 N N . GLU A 1 80 ? -20.922 48.281 19.25 1 80.12 80 GLU A N 1
ATOM 619 C CA . GLU A 1 80 ? -20.016 48.844 18.266 1 80.12 80 GLU A CA 1
ATOM 620 C C . GLU A 1 80 ? -19.422 47.719 17.391 1 80.12 80 GLU A C 1
ATOM 622 O O . GLU A 1 80 ? -18.469 47.969 16.641 1 80.12 80 GLU A O 1
ATOM 627 N N . ASN A 1 81 ? -19.938 46.5 17.547 1 77 81 ASN A N 1
ATOM 628 C CA . ASN A 1 81 ? -19.516 45.344 16.766 1 77 81 ASN A CA 1
ATOM 629 C C . ASN A 1 81 ? -18.094 44.906 17.109 1 77 81 ASN A C 1
ATOM 631 O O . ASN A 1 81 ? -17.359 44.438 16.234 1 77 81 ASN A O 1
ATOM 635 N N . LYS A 1 82 ? -17.766 45.188 18.359 1 84.12 82 LYS A N 1
ATOM 636 C CA . LYS A 1 82 ? -16.469 44.719 18.859 1 84.12 82 LYS A CA 1
ATOM 637 C C . LYS A 1 82 ? -16.625 43.469 19.719 1 84.12 82 LYS A C 1
ATOM 639 O O . LYS A 1 82 ? -17.594 43.344 20.469 1 84.12 82 LYS A O 1
ATOM 644 N N . VAL A 1 83 ? -15.656 42.562 19.562 1 86.56 83 VAL A N 1
ATOM 645 C CA . VAL A 1 83 ? -15.711 41.312 20.297 1 86.56 83 VAL A CA 1
ATOM 646 C C . VAL A 1 83 ? -15.617 41.594 21.797 1 86.56 83 VAL A C 1
ATOM 648 O O . VAL A 1 83 ? -14.789 42.406 22.234 1 86.56 83 VAL A O 1
ATOM 651 N N . ILE A 1 84 ? -16.516 40.938 22.5 1 78.94 84 ILE A N 1
ATOM 652 C CA . ILE A 1 84 ? -16.562 41.062 23.953 1 78.94 84 ILE A CA 1
ATOM 653 C C . ILE A 1 84 ? -15.922 39.844 24.594 1 78.94 84 ILE A C 1
ATOM 655 O O . ILE A 1 84 ? -16.266 38.719 24.25 1 78.94 84 ILE A O 1
ATOM 659 N N . GLU A 1 85 ? -14.711 39.812 25.109 1 69.44 85 GLU A N 1
ATOM 660 C CA . GLU A 1 85 ? -14.094 38.656 25.766 1 69.44 85 GLU A CA 1
ATOM 661 C C . GLU A 1 85 ? -14.781 38.344 27.094 1 69.44 85 GLU A C 1
ATOM 663 O O . GLU A 1 85 ? -14.766 37.219 27.562 1 69.44 85 GLU A O 1
ATOM 668 N N . ASN A 1 86 ? -15.227 39.375 27.891 1 58.94 86 ASN A N 1
ATOM 669 C CA . ASN A 1 86 ? -15.727 39.219 29.25 1 58.94 86 ASN A CA 1
ATOM 670 C C . ASN A 1 86 ? -17.25 39.25 29.297 1 58.94 86 ASN A C 1
ATOM 672 O O . ASN A 1 86 ? -17.906 39.594 28.312 1 58.94 86 ASN A O 1
ATOM 676 N N . THR A 1 87 ? -17.812 38.875 30.562 1 55.03 87 THR A N 1
ATOM 677 C CA . THR A 1 87 ? -19.125 38.656 31.172 1 55.03 87 THR A CA 1
ATOM 678 C C . THR A 1 87 ? -20.078 39.812 30.812 1 55.03 87 THR A C 1
ATOM 680 O O . THR A 1 87 ? -21.172 39.906 31.359 1 55.03 87 THR A O 1
ATOM 683 N N . GLY A 1 88 ? -19.656 40.625 29.922 1 54.94 88 GLY A N 1
ATOM 684 C CA . GLY A 1 88 ? -20.594 41.75 29.891 1 54.94 88 GLY A CA 1
ATOM 685 C C . GLY A 1 88 ? -21.781 41.5 28.969 1 54.94 88 GLY A C 1
ATOM 686 O O . GLY A 1 88 ? -21.859 40.438 28.328 1 54.94 88 GLY A O 1
ATOM 687 N N . MET A 1 89 ? -22.828 42.312 28.984 1 59.38 89 MET A N 1
ATOM 688 C CA . MET A 1 89 ? -24.109 42.281 28.266 1 59.38 89 MET A CA 1
ATOM 689 C C . MET A 1 89 ? -23.891 42.312 26.75 1 59.38 89 MET A C 1
ATOM 691 O O . MET A 1 89 ? -23.219 43.188 26.219 1 59.38 89 MET A O 1
ATOM 695 N N . VAL A 1 90 ? -24.047 41.188 26.078 1 62.34 90 VAL A N 1
ATOM 696 C CA . VAL A 1 90 ? -24.047 41 24.625 1 62.34 90 VAL A CA 1
ATOM 697 C C . VAL A 1 90 ? -25.109 41.875 23.984 1 62.34 90 VAL A C 1
ATOM 699 O O . VAL A 1 90 ? -26.312 41.625 24.125 1 62.34 90 VAL A O 1
ATOM 702 N N . CYS A 1 91 ? -24.797 43.062 23.641 1 65.56 91 CYS A N 1
ATOM 703 C CA . CYS A 1 91 ? -25.812 43.969 23.125 1 65.56 91 CYS A CA 1
ATOM 704 C C . CYS A 1 91 ? -25.797 44 21.609 1 65.56 91 CYS A C 1
ATOM 706 O O . CYS A 1 91 ? -26.797 44.375 20.984 1 65.56 91 CYS A O 1
ATOM 708 N N . GLY A 1 92 ? -24.734 43.531 20.953 1 74.88 92 GLY A N 1
ATOM 709 C CA . GLY A 1 92 ? -24.625 43.75 19.516 1 74.88 92 GLY A CA 1
ATOM 710 C C . GLY A 1 92 ? -24.859 42.469 18.719 1 74.88 92 GLY A C 1
ATOM 711 O O . GLY A 1 92 ? -24.891 42.5 17.5 1 74.88 92 GLY A O 1
ATOM 712 N N . GLY A 1 93 ? -24.969 41.312 19.422 1 86.25 93 GLY A N 1
ATOM 713 C CA . GLY A 1 93 ? -25.234 40.062 18.719 1 86.25 93 GLY A CA 1
ATOM 714 C C . GLY A 1 93 ? -24.078 39.094 18.812 1 86.25 93 GLY A C 1
ATOM 715 O O . GLY A 1 93 ? -23.234 39.188 19.688 1 86.25 93 GLY A O 1
ATOM 716 N N . ASN A 1 94 ? -24.266 38.031 18.047 1 90.81 94 ASN A N 1
ATOM 717 C CA . ASN A 1 94 ? -23.266 36.969 18.047 1 90.81 94 ASN A CA 1
ATOM 718 C C . ASN A 1 94 ? -22.906 36.562 16.625 1 90.81 94 ASN A C 1
ATOM 720 O O . ASN A 1 94 ? -23.734 36.625 15.719 1 90.81 94 ASN A O 1
ATOM 724 N N . VAL A 1 95 ? -21.578 36.25 16.5 1 92.31 95 VAL A N 1
ATOM 725 C CA . VAL A 1 95 ? -21.109 35.625 15.25 1 92.31 95 VAL A CA 1
ATOM 726 C C . VAL A 1 95 ? -20.422 34.312 15.547 1 92.31 95 VAL A C 1
ATOM 728 O O . VAL A 1 95 ? -19.609 34.219 16.469 1 92.31 95 VAL A O 1
ATOM 731 N N . THR A 1 96 ? -20.797 33.281 14.797 1 94.69 96 THR A N 1
ATOM 732 C CA . THR A 1 96 ? -20.172 31.984 14.922 1 94.69 96 THR A CA 1
ATOM 733 C C . THR A 1 96 ? -19.25 31.719 13.734 1 94.69 96 THR A C 1
ATOM 735 O O . THR A 1 96 ? -19.656 31.797 12.578 1 94.69 96 THR A O 1
ATOM 738 N N . LEU A 1 97 ? -17.969 31.484 14.117 1 96 97 LEU A N 1
ATOM 739 C CA . LEU A 1 97 ? -16.953 31.156 13.109 1 96 97 LEU A CA 1
ATOM 740 C C . LEU A 1 97 ? -16.578 29.688 13.172 1 96 97 LEU A C 1
ATOM 742 O O . LEU A 1 97 ? -16.406 29.125 14.258 1 96 97 LEU A O 1
ATOM 746 N N . PHE A 1 98 ? -16.5 29.047 11.961 1 96.69 98 PHE A N 1
ATOM 747 C CA . PHE A 1 98 ? -15.93 27.719 11.859 1 96.69 98 PHE A CA 1
ATOM 748 C C . PHE A 1 98 ? -14.492 27.766 11.359 1 96.69 98 PHE A C 1
ATOM 750 O O . PHE A 1 98 ? -14.219 28.312 10.281 1 96.69 98 PHE A O 1
ATOM 757 N N . TYR A 1 99 ? -13.594 27.312 12.242 1 96.38 99 TYR A N 1
ATOM 758 C CA . TYR A 1 99 ? -12.18 27.203 11.898 1 96.38 99 TYR A CA 1
ATOM 759 C C . TYR A 1 99 ? -11.852 25.812 11.375 1 96.38 99 TYR A C 1
ATOM 761 O O . TYR A 1 99 ? -11.953 24.828 12.109 1 96.38 99 TYR A O 1
ATOM 769 N N . GLU A 1 100 ? -11.445 25.75 10.109 1 94.56 100 GLU A N 1
ATOM 770 C CA . GLU A 1 100 ? -11.125 24.469 9.477 1 94.56 100 GLU A CA 1
ATOM 771 C C . GLU A 1 100 ? -9.633 24.375 9.141 1 94.56 100 GLU A C 1
ATOM 773 O O . GLU A 1 100 ? -9.117 25.188 8.367 1 94.56 100 GLU A O 1
ATOM 778 N N . TYR A 1 101 ? -9.016 23.484 9.797 1 92.19 101 TYR A N 1
ATOM 779 C CA . TYR A 1 101 ? -7.613 23.25 9.461 1 92.19 101 TYR A CA 1
ATOM 780 C C . TYR A 1 101 ? -7.473 22.641 8.07 1 92.19 101 TYR A C 1
ATOM 782 O O . TYR A 1 101 ? -8.078 21.609 7.77 1 92.19 101 TYR A O 1
ATOM 790 N N . ILE A 1 102 ? -6.777 23.375 7.227 1 88.31 102 ILE A N 1
ATOM 791 C CA . ILE A 1 102 ? -6.434 22.906 5.887 1 88.31 102 ILE A CA 1
ATOM 792 C C . ILE A 1 102 ? -4.973 22.469 5.852 1 88.31 102 ILE A C 1
ATOM 794 O O . ILE A 1 102 ? -4.066 23.297 5.812 1 88.31 102 ILE A O 1
ATOM 798 N N . GLY A 1 103 ? -4.836 21.203 5.918 1 81.94 103 GLY A N 1
ATOM 799 C CA . GLY A 1 103 ? -3.475 20.688 5.945 1 81.94 103 GLY A CA 1
ATOM 800 C C . GLY A 1 103 ? -3.006 20.172 4.602 1 81.94 103 GLY A C 1
ATOM 801 O O . GLY A 1 103 ? -3.824 19.828 3.74 1 81.94 103 GLY A O 1
ATOM 802 N N . SER A 1 104 ? -1.708 20.328 4.402 1 80.44 104 SER A N 1
ATOM 803 C CA . SER A 1 104 ? -1.104 19.734 3.213 1 80.44 104 SER A CA 1
ATOM 804 C C . SER A 1 104 ? -0.733 18.266 3.453 1 80.44 104 SER A C 1
ATOM 806 O O . SER A 1 104 ? -0.088 17.641 2.611 1 80.44 104 SER A O 1
ATOM 808 N N . GLY A 1 105 ? -1.134 17.734 4.473 1 86.88 105 GLY A N 1
ATOM 809 C CA . GLY A 1 105 ? -0.812 16.344 4.793 1 86.88 105 GLY A CA 1
ATOM 810 C C . GLY A 1 105 ? 0.503 16.203 5.535 1 86.88 105 GLY A C 1
ATOM 811 O O . GLY A 1 105 ? 1.224 17.172 5.738 1 86.88 105 GLY A O 1
ATOM 812 N N . GLU A 1 106 ? 0.839 15.039 5.977 1 91.75 106 GLU A N 1
ATOM 813 C CA . GLU A 1 106 ? 2.119 14.727 6.605 1 91.75 106 GLU A CA 1
ATOM 814 C C . GLU A 1 106 ? 3.273 14.891 5.621 1 91.75 106 GLU A C 1
ATOM 816 O O . GLU A 1 106 ? 3.129 14.594 4.434 1 91.75 106 GLU A O 1
ATOM 821 N N . LYS A 1 107 ? 4.355 15.469 6.133 1 95.06 107 LYS A N 1
ATOM 822 C CA . LYS A 1 107 ? 5.535 15.625 5.285 1 95.06 107 LYS A CA 1
ATOM 823 C C . LYS A 1 107 ? 6.363 14.344 5.246 1 95.06 107 LYS A C 1
ATOM 825 O O . LYS A 1 107 ? 6.711 13.789 6.293 1 95.06 107 LYS A O 1
ATOM 830 N N . LEU A 1 108 ? 6.594 13.867 4.039 1 97.75 108 LEU A N 1
ATOM 831 C CA . LEU A 1 108 ? 7.438 12.695 3.84 1 97.75 108 LEU A CA 1
ATOM 832 C C . LEU A 1 108 ? 8.609 13.016 2.916 1 97.75 108 LEU A C 1
ATOM 834 O O . LEU A 1 108 ? 8.414 13.5 1.801 1 97.75 108 LEU A O 1
ATOM 838 N N . TYR A 1 109 ? 9.812 12.828 3.41 1 98.5 109 TYR A N 1
ATOM 839 C CA . TYR A 1 109 ? 11.031 12.945 2.617 1 98.5 109 TYR A CA 1
ATOM 840 C C . TYR A 1 109 ? 11.594 11.57 2.268 1 98.5 109 TYR A C 1
ATOM 842 O O . TYR A 1 109 ? 11.836 10.75 3.154 1 98.5 109 TYR A O 1
ATOM 850 N N . ILE A 1 110 ? 11.773 11.312 1.007 1 98.69 110 ILE A N 1
ATOM 851 C CA . ILE A 1 110 ? 12.359 10.062 0.535 1 98.69 110 ILE A CA 1
ATOM 852 C C . ILE A 1 110 ? 13.719 10.344 -0.1 1 98.69 110 ILE A C 1
ATOM 854 O O . ILE A 1 110 ? 13.812 11.047 -1.111 1 98.69 110 ILE A O 1
ATOM 858 N N . PHE A 1 111 ? 14.75 9.836 0.512 1 98.75 111 PHE A N 1
ATOM 859 C CA . PHE A 1 111 ? 16.078 9.906 -0.086 1 98.75 111 PHE A CA 1
ATOM 860 C C . PHE A 1 111 ? 16.359 8.664 -0.916 1 98.75 111 PHE A C 1
ATOM 862 O O . PHE A 1 111 ? 16.562 7.574 -0.367 1 98.75 111 PHE A O 1
ATOM 869 N N . GLY A 1 112 ? 16.453 8.828 -2.223 1 98.06 112 GLY A N 1
ATOM 870 C CA . GLY A 1 112 ? 16.609 7.715 -3.146 1 98.06 112 GLY A CA 1
ATOM 871 C C . GLY A 1 112 ? 15.398 7.516 -4.047 1 98.06 112 GLY A C 1
ATOM 872 O O . GLY A 1 112 ? 14.312 7.199 -3.57 1 98.06 112 GLY A O 1
ATOM 873 N N . ALA A 1 113 ? 15.609 7.664 -5.312 1 96.94 113 ALA A N 1
ATOM 874 C CA . ALA A 1 113 ? 14.547 7.535 -6.297 1 96.94 113 ALA A CA 1
ATOM 875 C C . ALA A 1 113 ? 14.711 6.266 -7.125 1 96.94 113 ALA A C 1
ATOM 877 O O . ALA A 1 113 ? 14.305 6.215 -8.289 1 96.94 113 ALA A O 1
ATOM 878 N N . GLY A 1 114 ? 15.352 5.273 -6.52 1 94.69 114 GLY A N 1
ATOM 879 C CA . GLY A 1 114 ? 15.469 3.982 -7.176 1 94.69 114 GLY A CA 1
ATOM 880 C C . GLY A 1 114 ? 14.172 3.188 -7.16 1 94.69 114 GLY A C 1
ATOM 881 O O . GLY A 1 114 ? 13.086 3.762 -7.043 1 94.69 114 GLY A O 1
ATOM 882 N N . HIS A 1 115 ? 14.32 1.897 -7.262 1 94 115 HIS A N 1
ATOM 883 C CA . HIS A 1 115 ? 13.164 1.013 -7.395 1 94 115 HIS A CA 1
ATOM 884 C C . HIS A 1 115 ? 12.242 1.131 -6.188 1 94 115 HIS A C 1
ATOM 886 O O . HIS A 1 115 ? 11.031 1.311 -6.344 1 94 115 HIS A O 1
ATOM 892 N N . VAL A 1 116 ? 12.852 1.135 -5.02 1 95.88 116 VAL A N 1
ATOM 893 C CA . VAL A 1 116 ? 12.031 1.185 -3.809 1 95.88 116 VAL A CA 1
ATOM 894 C C . VAL A 1 116 ? 11.461 2.588 -3.629 1 95.88 116 VAL A C 1
ATOM 896 O O . VAL A 1 116 ? 10.289 2.748 -3.273 1 95.88 116 VAL A O 1
ATOM 899 N N . GLY A 1 117 ? 12.258 3.617 -3.859 1 97 117 GLY A N 1
ATOM 900 C CA . GLY A 1 117 ? 11.766 4.984 -3.793 1 97 117 GLY A CA 1
ATOM 901 C C . GLY A 1 117 ? 10.594 5.242 -4.723 1 97 117 GLY A C 1
ATOM 902 O O . GLY A 1 117 ? 9.617 5.875 -4.332 1 97 117 GLY A O 1
ATOM 903 N N . LYS A 1 118 ? 10.695 4.762 -5.91 1 95.69 118 LYS A N 1
ATOM 904 C CA . LYS A 1 118 ? 9.625 4.902 -6.898 1 95.69 118 LYS A CA 1
ATOM 905 C C . LYS A 1 118 ? 8.359 4.18 -6.449 1 95.69 118 LYS A C 1
ATOM 907 O O . LYS A 1 118 ? 7.258 4.719 -6.562 1 95.69 118 LYS A O 1
ATOM 912 N N . ALA A 1 119 ? 8.555 2.973 -5.98 1 96.56 119 ALA A N 1
ATOM 913 C CA . ALA A 1 119 ? 7.418 2.189 -5.496 1 96.56 119 ALA A CA 1
ATOM 914 C C . ALA A 1 119 ? 6.738 2.881 -4.316 1 96.56 119 ALA A C 1
ATOM 916 O O . ALA A 1 119 ? 5.512 2.924 -4.242 1 96.56 119 ALA A O 1
ATOM 917 N N . LEU A 1 120 ? 7.543 3.422 -3.412 1 98 120 LEU A N 1
ATOM 918 C CA . LEU A 1 120 ? 7.016 4.168 -2.275 1 98 120 LEU A CA 1
ATOM 919 C C . LEU A 1 120 ? 6.16 5.34 -2.746 1 98 120 LEU A C 1
ATOM 921 O O . LEU A 1 120 ? 5.051 5.547 -2.248 1 98 120 LEU A O 1
ATOM 925 N N . THR A 1 121 ? 6.699 6.012 -3.691 1 96.75 121 THR A N 1
ATOM 926 C CA . THR A 1 121 ? 6.016 7.188 -4.227 1 96.75 121 THR A CA 1
ATOM 927 C C . THR A 1 121 ? 4.688 6.793 -4.867 1 96.75 121 THR A C 1
ATOM 929 O O . THR A 1 121 ? 3.678 7.473 -4.68 1 96.75 121 THR A O 1
ATOM 932 N N . TYR A 1 122 ? 4.648 5.727 -5.57 1 95.19 122 TYR A N 1
ATOM 933 C CA . TYR A 1 122 ? 3.432 5.219 -6.195 1 95.19 122 TYR A CA 1
ATOM 934 C C . TYR A 1 122 ? 2.352 4.961 -5.152 1 95.19 122 TYR A C 1
ATOM 936 O O . TYR A 1 122 ? 1.228 5.449 -5.277 1 95.19 122 TYR A O 1
ATOM 944 N N . HIS A 1 123 ? 2.697 4.262 -4.141 1 97.31 123 HIS A N 1
ATOM 945 C CA . HIS A 1 123 ? 1.705 3.777 -3.188 1 97.31 123 HIS A CA 1
ATOM 946 C C . HIS A 1 123 ? 1.296 4.879 -2.213 1 97.31 123 HIS A C 1
ATOM 948 O O . HIS A 1 123 ? 0.17 4.883 -1.711 1 97.31 123 HIS A O 1
ATOM 954 N N . ILE A 1 124 ? 2.193 5.812 -1.979 1 97 124 ILE A N 1
ATOM 955 C CA . ILE A 1 124 ? 1.917 6.824 -0.963 1 97 124 ILE A CA 1
ATOM 956 C C . ILE A 1 124 ? 1.121 7.973 -1.58 1 97 124 ILE A C 1
ATOM 958 O O . ILE A 1 124 ? 0.507 8.766 -0.863 1 97 124 ILE A O 1
ATOM 962 N N . ASN A 1 125 ? 1.093 8.094 -2.857 1 93.5 125 ASN A N 1
ATOM 963 C CA . ASN A 1 125 ? 0.539 9.227 -3.598 1 93.5 125 ASN A CA 1
ATOM 964 C C . ASN A 1 125 ? -0.915 9.484 -3.217 1 93.5 125 ASN A C 1
ATOM 966 O O . ASN A 1 125 ? -1.305 10.633 -2.984 1 93.5 125 ASN A O 1
ATOM 970 N N . PRO A 1 126 ? -1.728 8.445 -3.146 1 94.06 126 PRO A N 1
ATOM 971 C CA . PRO A 1 126 ? -3.133 8.727 -2.842 1 94.06 126 PRO A CA 1
ATOM 972 C C . PRO A 1 126 ? -3.385 8.938 -1.351 1 94.06 126 PRO A C 1
ATOM 974 O O . PRO A 1 126 ? -4.512 9.227 -0.945 1 94.06 126 PRO A O 1
ATOM 977 N N . LEU A 1 127 ? -2.309 8.789 -0.685 1 94.44 127 LEU A N 1
ATOM 978 C CA . LEU A 1 127 ? -2.426 9.016 0.753 1 94.44 127 LEU A CA 1
ATOM 979 C C . LEU A 1 127 ? -2.16 10.477 1.101 1 94.44 127 LEU A C 1
ATOM 981 O O . LEU A 1 127 ? -1.658 11.234 0.27 1 94.44 127 LEU A O 1
ATOM 985 N N . ASN A 1 128 ? -2.617 11.086 2.107 1 89.25 128 ASN A N 1
ATOM 986 C CA . ASN A 1 128 ? -2.531 12.492 2.473 1 89.25 128 ASN A CA 1
ATOM 987 C C . ASN A 1 128 ? -1.146 12.852 3.002 1 89.25 128 ASN A C 1
ATOM 989 O O . ASN A 1 128 ? -0.992 13.172 4.184 1 89.25 128 ASN A O 1
ATOM 993 N N . TYR A 1 129 ? -0.131 12.812 2.031 1 93.94 129 TYR A N 1
ATOM 994 C CA . TYR A 1 129 ? 1.241 13.203 2.332 1 93.94 129 TYR A CA 1
ATOM 995 C C . TYR A 1 129 ? 1.751 14.227 1.327 1 93.94 129 TYR A C 1
ATOM 997 O O . TYR A 1 129 ? 1.312 14.25 0.174 1 93.94 129 TYR A O 1
ATOM 1005 N N . PHE A 1 130 ? 2.508 15.125 1.785 1 94.62 130 PHE A N 1
ATOM 1006 C CA . PHE A 1 130 ? 3.348 15.93 0.906 1 94.62 130 PHE A CA 1
ATOM 1007 C C . PHE A 1 130 ? 4.738 15.32 0.777 1 94.62 130 PHE A C 1
ATOM 1009 O O . PHE A 1 130 ? 5.539 15.383 1.712 1 94.62 130 PHE A O 1
ATOM 1016 N N . VAL A 1 131 ? 5.059 14.766 -0.4 1 96.81 131 VAL A N 1
ATOM 1017 C CA . VAL A 1 131 ? 6.227 13.914 -0.577 1 96.81 131 VAL A CA 1
ATOM 1018 C C . VAL A 1 131 ? 7.316 14.68 -1.329 1 96.81 131 VAL A C 1
ATOM 1020 O O . VAL A 1 131 ? 7.047 15.305 -2.359 1 96.81 131 VAL A O 1
ATOM 1023 N N . THR A 1 132 ? 8.43 14.711 -0.758 1 97.12 132 THR A N 1
ATOM 1024 C CA . THR A 1 132 ? 9.633 15.211 -1.414 1 97.12 132 THR A CA 1
ATOM 1025 C C . THR A 1 132 ? 10.625 14.078 -1.642 1 97.12 132 THR A C 1
ATOM 1027 O O . THR A 1 132 ? 11.039 13.406 -0.695 1 97.12 132 THR A O 1
ATOM 1030 N N . VAL A 1 133 ? 10.984 13.867 -2.883 1 98 133 VAL A N 1
ATOM 1031 C CA . VAL A 1 133 ? 11.961 12.836 -3.213 1 98 133 VAL A CA 1
ATOM 1032 C C . VAL A 1 133 ? 13.281 13.477 -3.623 1 98 133 VAL A C 1
ATOM 1034 O O . VAL A 1 133 ? 13.305 14.398 -4.438 1 98 133 VAL A O 1
ATOM 1037 N N . ILE A 1 134 ? 14.352 13.008 -3.021 1 98.38 134 ILE A N 1
ATOM 1038 C CA . ILE A 1 134 ? 15.672 13.57 -3.262 1 98.38 134 ILE A CA 1
ATOM 1039 C C . ILE A 1 134 ? 16.594 12.508 -3.863 1 98.38 134 ILE A C 1
ATOM 1041 O O . ILE A 1 134 ? 16.672 11.391 -3.348 1 98.38 134 ILE A O 1
ATOM 1045 N N . ASP A 1 135 ? 17.219 12.812 -4.914 1 98 135 ASP A N 1
ATOM 1046 C CA . ASP A 1 135 ? 18.203 11.93 -5.555 1 98 135 ASP A CA 1
ATOM 1047 C C . ASP A 1 135 ? 19.188 12.727 -6.395 1 98 135 ASP A C 1
ATOM 1049 O O . ASP A 1 135 ? 18.812 13.711 -7.035 1 98 135 ASP A O 1
ATOM 1053 N N . GLU A 1 136 ? 20.438 12.297 -6.445 1 97.31 136 GLU A N 1
ATOM 1054 C CA . GLU A 1 136 ? 21.469 13.094 -7.109 1 97.31 136 GLU A CA 1
ATOM 1055 C C . GLU A 1 136 ? 21.641 12.664 -8.562 1 97.31 136 GLU A C 1
ATOM 1057 O O . GLU A 1 136 ? 22.266 13.383 -9.352 1 97.31 136 GLU A O 1
ATOM 1062 N N . ARG A 1 137 ? 21.141 11.531 -8.992 1 96.44 137 ARG A N 1
ATOM 1063 C CA . ARG A 1 137 ? 21.406 10.984 -10.32 1 96.44 137 ARG A CA 1
ATOM 1064 C C . ARG A 1 137 ? 20.656 11.758 -11.391 1 96.44 137 ARG A C 1
ATOM 1066 O O . ARG A 1 137 ? 19.469 12.055 -11.242 1 96.44 137 ARG A O 1
ATOM 1073 N N . ASP A 1 138 ? 21.312 11.961 -12.461 1 94.06 138 ASP A N 1
ATOM 1074 C CA . ASP A 1 138 ? 20.734 12.695 -13.586 1 94.06 138 ASP A CA 1
ATOM 1075 C C . ASP A 1 138 ? 19.641 11.891 -14.266 1 94.06 138 ASP A C 1
ATOM 1077 O O . ASP A 1 138 ? 19.812 10.695 -14.539 1 94.06 138 ASP A O 1
ATOM 1081 N N . GLY A 1 139 ? 18.547 12.562 -14.492 1 94.25 139 GLY A N 1
ATOM 1082 C CA . GLY A 1 139 ? 17.484 11.945 -15.258 1 94.25 139 GLY A CA 1
ATOM 1083 C C . GLY A 1 139 ? 16.656 10.969 -14.453 1 94.25 139 GLY A C 1
ATOM 1084 O O . GLY A 1 139 ? 15.703 10.367 -14.969 1 94.25 139 GLY A O 1
ATOM 1085 N N . ILE A 1 140 ? 16.938 10.773 -13.172 1 93.12 140 ILE A N 1
ATOM 1086 C CA . ILE A 1 140 ? 16.297 9.758 -12.328 1 93.12 140 ILE A CA 1
ATOM 1087 C C . ILE A 1 140 ? 14.805 10.023 -12.234 1 93.12 140 ILE A C 1
ATOM 1089 O O . ILE A 1 140 ? 14.008 9.102 -12.055 1 93.12 140 ILE A O 1
ATOM 1093 N N . PHE A 1 141 ? 14.312 11.305 -12.516 1 94.69 141 PHE A N 1
ATOM 1094 C CA . PHE A 1 141 ? 12.922 11.672 -12.297 1 94.69 141 PHE A CA 1
ATOM 1095 C C . PHE A 1 141 ? 12.156 11.711 -13.617 1 94.69 141 PHE A C 1
ATOM 1097 O O . PHE A 1 141 ? 10.969 12.039 -13.641 1 94.69 141 PHE A O 1
ATOM 1104 N N . ASN A 1 142 ? 12.773 11.375 -14.734 1 90.56 142 ASN A N 1
ATOM 1105 C CA . ASN A 1 142 ? 12.125 11.422 -16.031 1 90.56 142 ASN A CA 1
ATOM 1106 C C . ASN A 1 142 ? 10.906 10.516 -16.094 1 90.56 142 ASN A C 1
ATOM 1108 O O . ASN A 1 142 ? 9.875 10.883 -16.656 1 90.56 142 ASN A O 1
ATOM 1112 N N . ASP A 1 143 ? 10.984 9.32 -15.484 1 85.88 143 ASP A N 1
ATOM 1113 C CA . ASP A 1 143 ? 9.867 8.375 -15.469 1 85.88 143 ASP A CA 1
ATOM 1114 C C . ASP A 1 143 ? 9.352 8.164 -14.047 1 85.88 143 ASP A C 1
ATOM 1116 O O . ASP A 1 143 ? 8.883 7.07 -13.711 1 85.88 143 ASP A O 1
ATOM 1120 N N . PHE A 1 144 ? 9.398 9.211 -13.375 1 87.69 144 PHE A N 1
ATOM 1121 C CA . PHE A 1 144 ? 9.008 9.109 -11.977 1 87.69 144 PHE A CA 1
ATOM 1122 C C . PHE A 1 144 ? 7.527 9.438 -11.805 1 87.69 144 PHE A C 1
ATOM 1124 O O . PHE A 1 144 ? 6.996 10.312 -12.492 1 87.69 144 PHE A O 1
ATOM 1131 N N . PRO A 1 145 ? 6.801 8.695 -10.961 1 85 145 PRO A N 1
ATOM 1132 C CA . PRO A 1 145 ? 5.395 9.031 -10.719 1 85 145 PRO A CA 1
ATOM 1133 C C . PRO A 1 145 ? 5.191 10.5 -10.352 1 85 145 PRO A C 1
ATOM 1135 O O . PRO A 1 145 ? 6.082 11.125 -9.773 1 85 145 PRO A O 1
ATOM 1138 N N . ASN A 1 146 ? 4.055 11 -10.695 1 81.19 146 ASN A N 1
ATOM 1139 C CA . ASN A 1 146 ? 3.738 12.359 -10.289 1 81.19 146 ASN A CA 1
ATOM 1140 C C . ASN A 1 146 ? 3.646 12.484 -8.773 1 81.19 146 ASN A C 1
ATOM 1142 O O . ASN A 1 146 ? 2.953 11.703 -8.125 1 81.19 146 ASN A O 1
ATOM 1146 N N . ILE A 1 147 ? 4.492 13.359 -8.328 1 81.81 147 ILE A N 1
ATOM 1147 C CA . ILE A 1 147 ? 4.535 13.547 -6.879 1 81.81 147 ILE A CA 1
ATOM 1148 C C . ILE A 1 147 ? 4.656 15.039 -6.555 1 81.81 147 ILE A C 1
ATOM 1150 O O . ILE A 1 147 ? 4.66 15.875 -7.461 1 81.81 147 ILE A O 1
ATOM 1154 N N . ASN A 1 148 ? 4.633 15.375 -5.32 1 85.25 148 ASN A N 1
ATOM 1155 C CA . ASN A 1 148 ? 4.562 16.766 -4.859 1 85.25 148 ASN A CA 1
ATOM 1156 C C . ASN A 1 148 ? 5.844 17.531 -5.188 1 85.25 148 ASN A C 1
ATOM 1158 O O . ASN A 1 148 ? 5.789 18.625 -5.727 1 85.25 148 ASN A O 1
ATOM 1162 N N . LYS A 1 149 ? 6.965 16.938 -4.867 1 93.88 149 LYS A N 1
ATOM 1163 C CA . LYS A 1 149 ? 8.227 17.641 -5.051 1 93.88 149 LYS A CA 1
ATOM 1164 C C . LYS A 1 149 ? 9.375 16.672 -5.289 1 93.88 149 LYS A C 1
ATOM 1166 O O . LYS A 1 149 ? 9.477 15.641 -4.613 1 93.88 149 LYS A O 1
ATOM 1171 N N . THR A 1 150 ? 10.203 16.938 -6.355 1 96.44 150 THR A N 1
ATOM 1172 C CA . THR A 1 150 ? 11.445 16.234 -6.602 1 96.44 150 THR A CA 1
ATOM 1173 C C . THR A 1 150 ? 12.641 17.172 -6.551 1 96.44 150 THR A C 1
ATOM 1175 O O . THR A 1 150 ? 12.555 18.312 -7.027 1 96.44 150 THR A O 1
ATOM 1178 N N . ILE A 1 151 ? 13.68 16.766 -5.922 1 97.25 151 ILE A N 1
ATOM 1179 C CA . ILE A 1 151 ? 14.883 17.578 -5.809 1 97.25 151 ILE A CA 1
ATOM 1180 C C . ILE A 1 151 ? 16.094 16.781 -6.309 1 97.25 151 ILE A C 1
ATOM 1182 O O . ILE A 1 151 ? 16.453 15.75 -5.727 1 97.25 151 ILE A O 1
ATOM 1186 N N . ASN A 1 152 ? 16.672 17.188 -7.41 1 97.44 152 ASN A N 1
ATOM 1187 C CA . ASN A 1 152 ? 17.922 16.609 -7.91 1 97.44 152 ASN A CA 1
ATOM 1188 C C . ASN A 1 152 ? 19.141 17.25 -7.25 1 97.44 152 ASN A C 1
ATOM 1190 O O . ASN A 1 152 ? 19.562 18.344 -7.641 1 97.44 152 ASN A O 1
ATOM 1194 N N . SER A 1 153 ? 19.672 16.578 -6.246 1 97.56 153 SER A N 1
ATOM 1195 C CA . SER A 1 153 ? 20.719 17.156 -5.426 1 97.56 153 SER A CA 1
ATOM 1196 C C . SER A 1 153 ? 21.516 16.078 -4.707 1 97.56 153 SER A C 1
ATOM 1198 O O . SER A 1 153 ? 21 15.008 -4.41 1 97.56 153 SER A O 1
ATOM 1200 N N . THR A 1 154 ? 22.75 1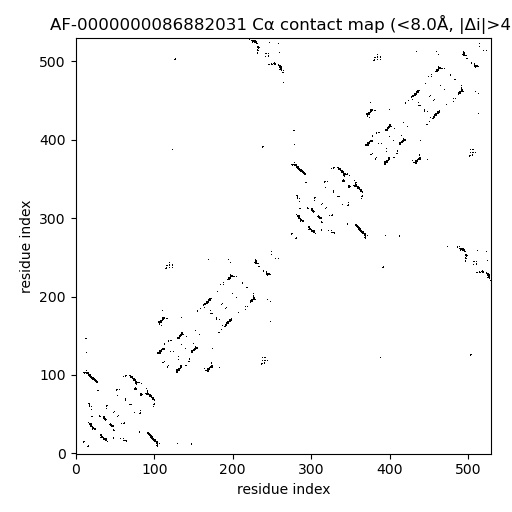6.438 -4.48 1 97.12 154 THR A N 1
ATOM 1201 C CA . THR A 1 154 ? 23.531 15.609 -3.553 1 97.12 154 THR A CA 1
ATOM 1202 C C . THR A 1 154 ? 22.984 15.75 -2.131 1 97.12 154 THR A C 1
ATOM 1204 O O . THR A 1 154 ? 22.266 16.703 -1.826 1 97.12 154 THR A O 1
ATOM 1207 N N . VAL A 1 155 ? 23.328 14.812 -1.305 1 96.81 155 VAL A N 1
ATOM 1208 C CA . VAL A 1 155 ? 22.906 14.859 0.092 1 96.81 155 VAL A CA 1
ATOM 1209 C C . VAL A 1 155 ? 23.438 16.141 0.748 1 96.81 155 VAL A C 1
ATOM 1211 O O . VAL A 1 155 ? 22.688 16.875 1.387 1 96.81 155 VAL A O 1
ATOM 1214 N N . SER A 1 156 ? 24.703 16.406 0.542 1 96.31 156 SER A N 1
ATOM 1215 C CA . SER A 1 156 ? 25.344 17.594 1.125 1 96.31 156 SER A CA 1
ATOM 1216 C C . SER A 1 156 ? 24.656 18.875 0.671 1 96.31 156 SER A C 1
ATOM 1218 O O . SER A 1 156 ? 24.328 19.719 1.493 1 96.31 156 SER A O 1
ATOM 1220 N N . ASP A 1 157 ? 24.438 18.969 -0.584 1 97.69 157 ASP A N 1
ATOM 1221 C CA . ASP A 1 157 ? 23.812 20.172 -1.132 1 97.69 157 ASP A CA 1
ATOM 1222 C C . ASP A 1 157 ? 22.375 20.344 -0.623 1 97.69 157 ASP A C 1
ATOM 1224 O O . ASP A 1 157 ? 21.922 21.453 -0.374 1 97.69 157 ASP A O 1
ATOM 1228 N N . PHE A 1 158 ? 21.656 19.25 -0.521 1 98.19 158 PHE A N 1
ATOM 1229 C CA . PHE A 1 158 ? 20.281 19.312 -0.024 1 98.19 158 PHE A CA 1
ATOM 1230 C C . PHE A 1 158 ? 20.25 19.922 1.371 1 98.19 158 PHE A C 1
ATOM 1232 O O . PHE A 1 158 ? 19.5 20.875 1.617 1 98.19 158 PHE A O 1
ATOM 1239 N N . PHE A 1 159 ? 21.094 19.453 2.279 1 97.38 159 PHE A N 1
ATOM 1240 C CA . PHE A 1 159 ? 21.016 19.875 3.672 1 97.38 159 PHE A CA 1
ATOM 1241 C C . PHE A 1 159 ? 21.594 21.281 3.834 1 97.38 159 PHE A C 1
ATOM 1243 O O . PHE A 1 159 ? 21.297 21.969 4.816 1 97.38 159 PHE A O 1
ATOM 1250 N N . LYS A 1 160 ? 22.406 21.75 2.865 1 96.94 160 LYS A N 1
ATOM 1251 C CA . LYS A 1 160 ? 22.891 23.125 2.867 1 96.94 160 LYS A CA 1
ATOM 1252 C C . LYS A 1 160 ? 21.781 24.094 2.463 1 96.94 160 LYS A C 1
ATOM 1254 O O . LYS A 1 160 ? 21.75 25.234 2.941 1 96.94 160 LYS A O 1
ATOM 1259 N N . ASN A 1 161 ? 20.859 23.578 1.666 1 96.94 161 ASN A N 1
ATOM 1260 C CA . ASN A 1 161 ? 19.938 24.5 1.011 1 96.94 161 ASN A CA 1
ATOM 1261 C C . ASN A 1 161 ? 18.5 24.281 1.469 1 96.94 161 ASN A C 1
ATOM 1263 O O . ASN A 1 161 ? 17.609 25.047 1.11 1 96.94 161 ASN A O 1
ATOM 1267 N N . ASN A 1 162 ? 18.297 23.219 2.205 1 96.38 162 ASN A N 1
ATOM 1268 C CA . ASN A 1 162 ? 16.938 22.875 2.609 1 96.38 162 ASN A CA 1
ATOM 1269 C C . ASN A 1 162 ? 16.875 22.5 4.09 1 96.38 162 ASN A C 1
ATOM 1271 O O . ASN A 1 162 ? 17.875 22.109 4.684 1 96.38 162 ASN A O 1
ATOM 1275 N N . ILE A 1 163 ? 15.719 22.719 4.648 1 93.38 163 ILE A N 1
ATOM 1276 C CA . ILE A 1 163 ? 15.438 22.297 6.02 1 93.38 163 ILE A CA 1
ATOM 1277 C C . ILE A 1 163 ? 14.328 21.25 6.027 1 93.38 163 ILE A C 1
ATOM 1279 O O . ILE A 1 163 ? 13.312 21.406 5.352 1 93.38 163 ILE A O 1
ATOM 1283 N N . ILE A 1 164 ? 14.531 20.188 6.711 1 96 164 ILE A N 1
ATOM 1284 C CA . ILE A 1 164 ? 13.484 19.188 6.922 1 96 164 ILE A CA 1
ATOM 1285 C C . ILE A 1 164 ? 12.539 19.641 8.023 1 96 164 ILE A C 1
ATOM 1287 O O . ILE A 1 164 ? 12.984 20.047 9.102 1 96 164 ILE A O 1
ATOM 1291 N N . GLU A 1 165 ? 11.32 19.609 7.719 1 91.31 165 GLU A N 1
ATOM 1292 C CA . GLU A 1 165 ? 10.336 20.094 8.68 1 91.31 165 GLU A CA 1
ATOM 1293 C C . GLU A 1 165 ? 10.281 19.188 9.914 1 91.31 165 GLU A C 1
ATOM 1295 O O . GLU A 1 165 ? 10.375 17.969 9.797 1 91.31 165 GLU A O 1
ATOM 1300 N N . ASP A 1 166 ? 10.031 19.859 11.055 1 92.62 166 ASP A N 1
ATOM 1301 C CA . ASP A 1 166 ? 9.859 19.094 12.281 1 92.62 166 ASP A CA 1
ATOM 1302 C C . ASP A 1 166 ? 8.672 18.141 12.172 1 92.62 166 ASP A C 1
ATOM 1304 O O . ASP A 1 166 ? 7.719 18.406 11.445 1 92.62 166 ASP A O 1
ATOM 1308 N N . ASN A 1 167 ? 8.781 16.984 12.82 1 93 167 ASN A N 1
ATOM 1309 C CA . ASN A 1 167 ? 7.695 16.016 12.938 1 93 167 ASN A CA 1
ATOM 1310 C C . ASN A 1 167 ? 7.367 15.375 11.594 1 93 167 ASN A C 1
ATOM 1312 O O . ASN A 1 167 ? 6.266 14.859 11.398 1 93 167 ASN A O 1
ATOM 1316 N N . SER A 1 168 ? 8.328 15.453 10.625 1 96.56 168 SER A N 1
ATOM 1317 C CA . SER A 1 168 ? 8.164 14.82 9.32 1 96.56 168 SER A CA 1
ATOM 1318 C C . SER A 1 168 ? 8.555 13.344 9.367 1 96.56 168 SER A C 1
ATOM 1320 O O . SER A 1 168 ? 9.047 12.859 10.391 1 96.56 168 SER A O 1
ATOM 1322 N N . TYR A 1 169 ? 8.227 12.664 8.328 1 98.5 169 TYR A N 1
ATOM 1323 C CA . TYR A 1 169 ? 8.68 11.297 8.086 1 98.5 169 TYR A CA 1
ATOM 1324 C C . TYR A 1 169 ? 9.82 11.273 7.074 1 98.5 169 TYR A C 1
ATOM 1326 O O . TYR A 1 169 ? 9.805 12.023 6.098 1 98.5 169 TYR A O 1
ATOM 1334 N N . ILE A 1 170 ? 10.812 10.414 7.371 1 98.88 170 ILE A N 1
ATOM 1335 C CA . ILE A 1 170 ? 11.953 10.289 6.477 1 98.88 170 ILE A CA 1
ATOM 1336 C C . ILE A 1 170 ? 12.18 8.82 6.121 1 98.88 170 ILE A C 1
ATOM 1338 O O . ILE A 1 170 ? 12.117 7.949 6.992 1 98.88 170 ILE A O 1
ATOM 1342 N N . VAL A 1 171 ? 12.328 8.539 4.844 1 98.88 171 VAL A N 1
ATOM 1343 C CA . VAL A 1 171 ? 12.758 7.223 4.398 1 98.88 171 VAL A CA 1
ATOM 1344 C C . VAL A 1 171 ? 14.078 7.344 3.635 1 98.88 171 VAL A C 1
ATOM 1346 O O . VAL A 1 171 ? 14.195 8.156 2.711 1 98.88 171 VAL A O 1
ATOM 1349 N N . ILE A 1 172 ? 15.062 6.555 4.051 1 98.88 172 ILE A N 1
ATOM 1350 C CA . ILE A 1 172 ? 16.391 6.547 3.453 1 98.88 172 ILE A CA 1
ATOM 1351 C C . ILE A 1 172 ? 16.594 5.266 2.65 1 98.88 172 ILE A C 1
ATOM 1353 O O . ILE A 1 172 ? 16.641 4.172 3.217 1 98.88 172 ILE A O 1
ATOM 1357 N N . SER A 1 173 ? 16.672 5.355 1.397 1 98.12 173 SER A N 1
ATOM 1358 C CA . SER A 1 173 ? 16.828 4.219 0.498 1 98.12 173 SER A CA 1
ATOM 1359 C C . SER A 1 173 ? 17.703 4.574 -0.7 1 98.12 173 SER A C 1
ATOM 1361 O O . SER A 1 173 ? 17.328 4.301 -1.846 1 98.12 173 SER A O 1
ATOM 1363 N N . THR A 1 174 ? 18.875 5.168 -0.484 1 96.12 174 THR A N 1
ATOM 1364 C CA . THR A 1 174 ? 19.781 5.539 -1.562 1 96.12 174 THR A CA 1
ATOM 1365 C C . THR A 1 174 ? 20.5 4.309 -2.111 1 96.12 174 THR A C 1
ATOM 1367 O O . THR A 1 174 ? 20.422 3.229 -1.521 1 96.12 174 THR A O 1
ATOM 1370 N N . PRO A 1 175 ? 21.172 4.43 -3.23 1 90.81 175 PRO A N 1
ATOM 1371 C CA . PRO A 1 175 ? 21.859 3.273 -3.822 1 90.81 175 PRO A CA 1
ATOM 1372 C C . PRO A 1 175 ? 23.188 2.961 -3.143 1 90.81 175 PRO A C 1
ATOM 1374 O O . PRO A 1 175 ? 23.828 1.955 -3.463 1 90.81 175 PRO A O 1
ATOM 1377 N N . SER A 1 176 ? 23.625 3.764 -2.176 1 92.25 176 SER A N 1
ATOM 1378 C CA . SER A 1 176 ? 24.938 3.598 -1.57 1 92.25 176 SER A CA 1
ATOM 1379 C C . SER A 1 176 ? 24.844 3.596 -0.047 1 92.25 176 SER A C 1
ATOM 1381 O O . SER A 1 176 ? 24.172 4.438 0.542 1 92.25 176 SER A O 1
ATOM 1383 N N . HIS A 1 177 ? 25.641 2.674 0.524 1 92.88 177 HIS A N 1
ATOM 1384 C CA . HIS A 1 177 ? 25.734 2.629 1.979 1 92.88 177 HIS A CA 1
ATOM 1385 C C . HIS A 1 177 ? 26.281 3.938 2.541 1 92.88 177 HIS A C 1
ATOM 1387 O O . HIS A 1 177 ? 25.797 4.43 3.562 1 92.88 177 HIS A O 1
ATOM 1393 N N . ALA A 1 178 ? 27.203 4.438 1.849 1 94.38 178 ALA A N 1
ATOM 1394 C CA . ALA A 1 178 ? 27.828 5.68 2.289 1 94.38 178 ALA A CA 1
ATOM 1395 C C . ALA A 1 178 ? 26.844 6.84 2.254 1 94.38 178 ALA A C 1
ATOM 1397 O O . ALA A 1 178 ? 26.781 7.648 3.182 1 94.38 178 ALA A O 1
ATOM 1398 N N . HIS A 1 179 ? 26.047 6.906 1.206 1 96.38 179 HIS A N 1
ATOM 1399 C CA . HIS A 1 179 ? 25.047 7.965 1.083 1 96.38 179 HIS A CA 1
ATOM 1400 C C . HIS A 1 179 ? 23.938 7.805 2.121 1 96.38 179 HIS A C 1
ATOM 1402 O O . HIS A 1 179 ? 23.469 8.789 2.693 1 96.38 179 HIS A O 1
ATOM 1408 N N . ASP A 1 180 ? 23.562 6.566 2.34 1 97.88 180 ASP A N 1
ATOM 1409 C CA . ASP A 1 180 ? 22.562 6.309 3.377 1 97.88 180 ASP A CA 1
ATOM 1410 C C . ASP A 1 180 ? 23.031 6.852 4.727 1 97.88 180 ASP A C 1
ATOM 1412 O O . ASP A 1 180 ? 22.266 7.516 5.43 1 97.88 180 ASP A O 1
ATOM 1416 N N . TYR A 1 181 ? 24.234 6.598 5.051 1 98.12 181 TYR A N 1
ATOM 1417 C CA . TYR A 1 181 ? 24.75 7.047 6.34 1 98.12 181 TYR A CA 1
ATOM 1418 C C . TYR A 1 181 ? 24.859 8.562 6.387 1 98.12 181 TYR A C 1
ATOM 1420 O O . TYR A 1 181 ? 24.578 9.188 7.414 1 98.12 181 TYR A O 1
ATOM 1428 N N . GLU A 1 182 ? 25.328 9.141 5.316 1 98.06 182 GLU A N 1
ATOM 1429 C CA . GLU A 1 182 ? 25.422 10.594 5.246 1 98.06 182 GLU A CA 1
ATOM 1430 C C . GLU A 1 182 ? 24.062 11.25 5.516 1 98.06 182 GLU A C 1
ATOM 1432 O O . GLU A 1 182 ? 23.984 12.219 6.273 1 98.06 182 GLU A O 1
ATOM 1437 N N . VAL A 1 183 ? 23 10.758 4.898 1 98.62 183 VAL A N 1
ATOM 1438 C CA . VAL A 1 183 ? 21.656 11.266 5.133 1 98.62 183 VAL A CA 1
ATOM 1439 C C . VAL A 1 183 ? 21.281 11.094 6.602 1 98.62 183 VAL A C 1
ATOM 1441 O O . VAL A 1 183 ? 20.828 12.039 7.25 1 98.62 183 VAL A O 1
ATOM 1444 N N . LEU A 1 184 ? 21.516 9.898 7.098 1 98.56 184 LEU A N 1
ATOM 1445 C CA . LEU A 1 184 ? 21.172 9.562 8.477 1 98.56 184 LEU A CA 1
ATOM 1446 C C . LEU A 1 184 ? 21.828 10.539 9.453 1 98.56 184 LEU A C 1
ATOM 1448 O O . LEU A 1 184 ? 21.141 11.117 10.305 1 98.56 184 LEU A O 1
ATOM 1452 N N . LYS A 1 185 ? 23.109 10.75 9.297 1 98.06 185 LYS A N 1
ATOM 1453 C CA . LYS A 1 185 ? 23.875 11.633 10.18 1 98.06 185 LYS A CA 1
ATOM 1454 C C . LYS A 1 185 ? 23.344 13.062 10.102 1 98.06 185 LYS A C 1
ATOM 1456 O O . LYS A 1 185 ? 23.109 13.695 11.133 1 98.06 185 LYS A O 1
ATOM 1461 N N . ASN A 1 186 ? 23.125 13.523 8.938 1 98.06 186 ASN A N 1
ATOM 1462 C CA . ASN A 1 186 ? 22.672 14.891 8.75 1 98.06 186 ASN A CA 1
ATOM 1463 C C . ASN A 1 186 ? 21.281 15.102 9.336 1 98.06 186 ASN A C 1
ATOM 1465 O O . ASN A 1 186 ? 20.984 16.172 9.883 1 98.06 186 ASN A O 1
ATOM 1469 N N . VAL A 1 187 ? 20.406 14.133 9.172 1 98.19 187 VAL A N 1
ATOM 1470 C CA . VAL A 1 187 ? 19.062 14.227 9.734 1 98.19 187 VAL A CA 1
ATOM 1471 C C . VAL A 1 187 ? 19.141 14.398 11.25 1 98.19 187 VAL A C 1
ATOM 1473 O O . VAL A 1 187 ? 18.5 15.281 11.812 1 98.19 187 VAL A O 1
ATOM 1476 N N . TYR A 1 188 ? 19.938 13.609 11.891 1 97.62 188 TYR A N 1
ATOM 1477 C CA . TYR A 1 188 ? 20.031 13.648 13.344 1 97.62 188 TYR A CA 1
ATOM 1478 C C . TYR A 1 188 ? 20.688 14.953 13.805 1 97.62 188 TYR A C 1
ATOM 1480 O O . TYR A 1 188 ? 20.375 15.453 14.891 1 97.62 188 TYR A O 1
ATOM 1488 N N . LEU A 1 189 ? 21.562 15.492 12.961 1 96.5 189 LEU A N 1
ATOM 1489 C CA . LEU A 1 189 ? 22.281 16.703 13.344 1 96.5 189 LEU A CA 1
ATOM 1490 C C . LEU A 1 189 ? 21.453 17.938 13.086 1 96.5 189 LEU A C 1
ATOM 1492 O O . LEU A 1 189 ? 21.578 18.938 13.805 1 96.5 189 LEU A O 1
ATOM 1496 N N . ASN A 1 190 ? 20.531 17.844 12.094 1 95.5 190 ASN A N 1
ATOM 1497 C CA . ASN A 1 190 ? 20 19.094 11.586 1 95.5 190 ASN A CA 1
ATOM 1498 C C . ASN A 1 190 ? 18.469 19.109 11.617 1 95.5 190 ASN A C 1
ATOM 1500 O O . ASN A 1 190 ? 17.844 20.078 11.219 1 95.5 190 ASN A O 1
ATOM 1504 N N . SER A 1 191 ? 17.812 18.062 12.086 1 95.88 191 SER A N 1
ATOM 1505 C CA . SER A 1 191 ? 16.359 17.969 11.977 1 95.88 191 SER A CA 1
ATOM 1506 C C . SER A 1 191 ? 15.766 17.25 13.172 1 95.88 191 SER A C 1
ATOM 1508 O O . SER A 1 191 ? 16.484 16.656 13.984 1 95.88 191 SER A O 1
ATOM 1510 N N . LYS A 1 192 ? 14.445 17.375 13.328 1 95.69 192 LYS A N 1
ATOM 1511 C CA . LYS A 1 192 ? 13.688 16.703 14.375 1 95.69 192 LYS A CA 1
ATOM 1512 C C . LYS A 1 192 ? 12.477 15.984 13.797 1 95.69 192 LYS A C 1
ATOM 1514 O O . LYS A 1 192 ? 11.336 16.312 14.133 1 95.69 192 LYS A O 1
ATOM 1519 N N . PRO A 1 193 ? 12.719 14.969 13 1 97.25 193 PRO A N 1
ATOM 1520 C CA . PRO A 1 193 ? 11.602 14.203 12.43 1 97.25 193 PRO A CA 1
ATOM 1521 C C . PRO A 1 193 ? 10.898 13.328 13.469 1 97.25 193 PRO A C 1
ATOM 1523 O O . PRO A 1 193 ? 11.422 13.133 14.57 1 97.25 193 PRO A O 1
ATOM 1526 N N . LYS A 1 194 ? 9.742 12.93 13.109 1 96.12 194 LYS A N 1
ATOM 1527 C CA . LYS A 1 194 ? 9 12.016 13.977 1 96.12 194 LYS A CA 1
ATOM 1528 C C . LYS A 1 194 ? 9.352 10.562 13.672 1 96.12 194 LYS A C 1
ATOM 1530 O O . LYS A 1 194 ? 9.109 9.68 14.492 1 96.12 194 LYS A O 1
ATOM 1535 N N . TYR A 1 195 ? 9.922 10.328 12.547 1 98.19 195 TYR A N 1
ATOM 1536 C CA . TYR A 1 195 ? 10.203 8.984 12.07 1 98.19 195 TYR A CA 1
ATOM 1537 C C . TYR A 1 195 ? 11.375 8.984 11.094 1 98.19 195 TYR A C 1
ATOM 1539 O O . TYR A 1 195 ? 11.461 9.852 10.227 1 98.19 195 TYR A O 1
ATOM 1547 N N . ILE A 1 196 ? 12.25 8.047 11.266 1 98.81 196 ILE A N 1
ATOM 1548 C CA . ILE A 1 196 ? 13.305 7.762 10.305 1 98.81 196 ILE A CA 1
ATOM 1549 C C . ILE A 1 196 ? 13.289 6.281 9.938 1 98.81 196 ILE A C 1
ATOM 1551 O O . ILE A 1 196 ? 13.516 5.422 10.797 1 98.81 196 ILE A O 1
ATOM 1555 N N . GLY A 1 197 ? 12.922 5.965 8.695 1 98.88 197 GLY A N 1
ATOM 1556 C CA . GLY A 1 197 ? 13.062 4.621 8.156 1 98.88 197 GLY A CA 1
ATOM 1557 C C . GLY A 1 197 ? 14.242 4.473 7.215 1 98.88 197 GLY A C 1
ATOM 1558 O O . GLY A 1 197 ? 14.383 5.246 6.266 1 98.88 197 GLY A O 1
ATOM 1559 N N . MET A 1 198 ? 15.07 3.416 7.453 1 98.75 198 MET A N 1
ATOM 1560 C CA . MET A 1 198 ? 16.234 3.207 6.59 1 98.75 198 MET A CA 1
ATOM 1561 C C . MET A 1 198 ? 16.266 1.782 6.051 1 98.75 198 MET A C 1
ATOM 1563 O O . MET A 1 198 ? 16.234 0.821 6.82 1 98.75 198 MET A O 1
ATOM 1567 N N . LEU A 1 199 ? 16.266 1.676 4.734 1 98 199 LEU A N 1
ATOM 1568 C CA . LEU A 1 199 ? 16.391 0.385 4.066 1 98 199 LEU A CA 1
ATOM 1569 C C . LEU A 1 199 ? 17.781 -0.198 4.27 1 98 199 LEU A C 1
ATOM 1571 O O . LEU A 1 199 ? 18.781 0.375 3.811 1 98 199 LEU A O 1
ATOM 1575 N N . ALA A 1 200 ? 17.875 -1.319 4.973 1 97.12 200 ALA A N 1
ATOM 1576 C CA . ALA A 1 200 ? 19.156 -1.966 5.27 1 97.12 200 ALA A CA 1
ATOM 1577 C C . ALA A 1 200 ? 18.938 -3.412 5.711 1 97.12 200 ALA A C 1
ATOM 1579 O O . ALA A 1 200 ? 17.906 -3.75 6.277 1 97.12 200 ALA A O 1
ATOM 1580 N N . SER A 1 201 ? 19.938 -4.227 5.328 1 93.81 201 SER A N 1
ATOM 1581 C CA . SER A 1 201 ? 20 -5.531 5.98 1 93.81 201 SER A CA 1
ATOM 1582 C C . SER A 1 201 ? 20.297 -5.395 7.469 1 93.81 201 SER A C 1
ATOM 1584 O O . SER A 1 201 ? 20.672 -4.32 7.934 1 93.81 201 SER A O 1
ATOM 1586 N N . ASP A 1 202 ? 20.141 -6.48 8.188 1 95.5 202 ASP A N 1
ATOM 1587 C CA . ASP A 1 202 ? 20.453 -6.5 9.609 1 95.5 202 ASP A CA 1
ATOM 1588 C C . ASP A 1 202 ? 21.906 -6.082 9.844 1 95.5 202 ASP A C 1
ATOM 1590 O O . ASP A 1 202 ? 22.188 -5.254 10.719 1 95.5 202 ASP A O 1
ATOM 1594 N N . THR A 1 203 ? 22.766 -6.617 9.039 1 94.94 203 THR A N 1
ATOM 1595 C CA . THR A 1 203 ? 24.188 -6.34 9.18 1 94.94 203 THR A CA 1
ATOM 1596 C C . THR A 1 203 ? 24.484 -4.871 8.891 1 94.94 203 THR A C 1
ATOM 1598 O O . THR A 1 203 ? 25.172 -4.207 9.664 1 94.94 203 THR A O 1
ATOM 1601 N N . LYS A 1 204 ? 23.953 -4.414 7.82 1 94.69 204 LYS A N 1
ATOM 1602 C CA . LYS A 1 204 ? 24.156 -3.016 7.453 1 94.69 204 LYS A CA 1
ATOM 1603 C C . LYS A 1 204 ? 23.594 -2.082 8.523 1 94.69 204 LYS A C 1
ATOM 1605 O O . LYS A 1 204 ? 24.234 -1.084 8.875 1 94.69 204 LYS A O 1
ATOM 1610 N N . ALA A 1 205 ? 22.453 -2.332 9 1 97.25 205 ALA A N 1
ATOM 1611 C CA . ALA A 1 205 ? 21.828 -1.514 10.031 1 97.25 205 ALA A CA 1
ATOM 1612 C C . ALA A 1 205 ? 22.688 -1.441 11.281 1 97.25 205 ALA A C 1
ATOM 1614 O O . ALA A 1 205 ? 22.906 -0.358 11.828 1 97.25 205 ALA A O 1
ATOM 1615 N N . ASN A 1 206 ? 23.172 -2.559 11.734 1 97.06 206 ASN A N 1
ATOM 1616 C CA . ASN A 1 206 ? 24.016 -2.621 12.922 1 97.06 206 ASN A CA 1
ATOM 1617 C C . ASN A 1 206 ? 25.25 -1.749 12.773 1 97.06 206 ASN A C 1
ATOM 1619 O O . ASN A 1 206 ? 25.609 -1.001 13.688 1 97.06 206 ASN A O 1
ATOM 1623 N N . LEU A 1 207 ? 25.844 -1.853 11.664 1 96.56 207 LEU A N 1
ATOM 1624 C CA . LEU A 1 207 ? 27.062 -1.086 11.406 1 96.56 207 LEU A CA 1
ATOM 1625 C C . LEU A 1 207 ? 26.766 0.411 11.406 1 96.56 207 LEU A C 1
ATOM 1627 O O . LEU A 1 207 ? 27.516 1.191 12 1 96.56 207 LEU A O 1
ATOM 1631 N N . MET A 1 208 ? 25.719 0.818 10.82 1 96.88 208 MET A N 1
ATOM 1632 C CA . MET A 1 208 ? 25.359 2.232 10.695 1 96.88 208 MET A CA 1
ATOM 1633 C C . MET A 1 208 ? 24.984 2.816 12.055 1 96.88 208 MET A C 1
ATOM 1635 O O . MET A 1 208 ? 25.359 3.941 12.375 1 96.88 208 MET A O 1
ATOM 1639 N N . VAL A 1 209 ? 24.234 2.086 12.812 1 97.38 209 VAL A N 1
ATOM 1640 C CA . VAL A 1 209 ? 23.797 2.568 14.117 1 97.38 209 VAL A CA 1
ATOM 1641 C C . VAL A 1 209 ? 24.984 2.705 15.055 1 97.38 209 VAL A C 1
ATOM 1643 O O . VAL A 1 209 ? 25.078 3.678 15.812 1 97.38 209 VAL A O 1
ATOM 1646 N N . LYS A 1 210 ? 25.906 1.735 15.008 1 96.94 210 LYS A N 1
ATOM 1647 C CA . LYS A 1 210 ? 27.125 1.83 15.812 1 96.94 210 LYS A CA 1
ATOM 1648 C C . LYS A 1 210 ? 27.906 3.088 15.469 1 96.94 210 LYS A C 1
ATOM 1650 O O . LYS A 1 210 ? 28.328 3.832 16.359 1 96.94 210 LYS A O 1
ATOM 1655 N N . LYS A 1 211 ? 28.078 3.244 14.227 1 97.62 211 LYS A N 1
ATOM 1656 C CA . LYS A 1 211 ? 28.797 4.426 13.758 1 97.62 211 LYS A CA 1
ATOM 1657 C C . LYS A 1 211 ? 28.094 5.707 14.203 1 97.62 211 LYS A C 1
ATOM 1659 O O . LYS A 1 211 ? 28.75 6.66 14.625 1 97.62 211 LYS A O 1
ATOM 1664 N N . LEU A 1 212 ? 26.812 5.754 14.086 1 97.94 212 LEU A N 1
ATOM 1665 C CA . LEU A 1 212 ? 26.016 6.918 14.469 1 97.94 212 LEU A CA 1
ATOM 1666 C C . LEU A 1 212 ? 26.203 7.234 15.953 1 97.94 212 LEU A C 1
ATOM 1668 O O . LEU A 1 212 ? 26.391 8.398 16.328 1 97.94 212 LEU A O 1
ATOM 1672 N N . LYS A 1 213 ? 26.125 6.215 16.797 1 96.69 213 LYS A N 1
ATOM 1673 C CA . LYS A 1 213 ? 26.281 6.387 18.234 1 96.69 213 LYS A CA 1
ATOM 1674 C C . LYS A 1 213 ? 27.656 6.984 18.562 1 96.69 213 LYS A C 1
ATOM 1676 O O . LYS A 1 213 ? 27.781 7.766 19.5 1 96.69 213 LYS A O 1
ATOM 1681 N N . ASP A 1 214 ? 28.578 6.629 17.766 1 96.62 214 ASP A N 1
ATOM 1682 C CA . ASP A 1 214 ? 29.938 7.117 17.969 1 96.62 214 ASP A CA 1
ATOM 1683 C C . ASP A 1 214 ? 30.062 8.586 17.562 1 96.62 214 ASP A C 1
ATOM 1685 O O . ASP A 1 214 ? 30.875 9.32 18.125 1 96.62 214 ASP A O 1
ATOM 1689 N N . GLU A 1 215 ? 29.297 8.977 16.656 1 97.19 215 GLU A N 1
ATOM 1690 C CA . GLU A 1 215 ? 29.547 10.273 16.031 1 97.19 215 GLU A CA 1
ATOM 1691 C C . GLU A 1 215 ? 28.516 11.312 16.469 1 97.19 215 GLU A C 1
ATOM 1693 O O . GLU A 1 215 ? 28.75 12.516 16.359 1 97.19 215 GLU A O 1
ATOM 1698 N N . VAL A 1 216 ? 27.375 10.945 16.766 1 96.31 216 VAL A N 1
ATOM 1699 C CA . VAL A 1 216 ? 26.312 11.867 17.141 1 96.31 216 VAL A CA 1
ATOM 1700 C C . VAL A 1 216 ? 25.906 11.625 18.594 1 96.31 216 VAL A C 1
ATOM 1702 O O . VAL A 1 216 ? 25.328 10.594 18.922 1 96.31 216 VAL A O 1
ATOM 1705 N N . SER A 1 217 ? 26.141 12.688 19.406 1 90.5 217 SER A N 1
ATOM 1706 C CA . SER A 1 217 ? 25.828 12.578 20.828 1 90.5 217 SER A CA 1
ATOM 1707 C C . SER A 1 217 ? 24.328 12.703 21.078 1 90.5 217 SER A C 1
ATOM 1709 O O . SER A 1 217 ? 23.656 13.523 20.453 1 90.5 217 SER A O 1
ATOM 1711 N N . ASN A 1 218 ? 23.703 11.875 21.875 1 90.88 218 ASN A N 1
ATOM 1712 C CA . ASN A 1 218 ? 22.344 11.938 22.375 1 90.88 218 ASN A CA 1
ATOM 1713 C C . ASN A 1 218 ? 21.312 11.711 21.266 1 90.88 218 ASN A C 1
ATOM 1715 O O . ASN A 1 218 ? 20.219 12.266 21.312 1 90.88 218 ASN A O 1
ATOM 1719 N N . ALA A 1 219 ? 21.703 11.094 20.188 1 93 219 ALA A N 1
ATOM 1720 C CA . ALA A 1 219 ? 20.734 10.758 19.141 1 93 219 ALA A CA 1
ATOM 1721 C C . ALA A 1 219 ? 19.562 9.969 19.703 1 93 219 ALA A C 1
ATOM 1723 O O . ALA A 1 219 ? 19.75 8.961 20.391 1 93 219 ALA A O 1
ATOM 1724 N N . ASP A 1 220 ? 18.391 10.469 19.484 1 96.19 220 ASP A N 1
ATOM 1725 C CA . ASP A 1 220 ? 17.203 9.711 19.859 1 96.19 220 ASP A CA 1
ATOM 1726 C C . ASP A 1 220 ? 16.969 8.539 18.906 1 96.19 220 ASP A C 1
ATOM 1728 O O . ASP A 1 220 ? 16.391 8.711 17.828 1 96.19 220 ASP A O 1
ATOM 1732 N N . LEU A 1 221 ? 17.297 7.379 19.297 1 97.44 221 LEU A N 1
ATOM 1733 C CA . LEU A 1 221 ? 17.25 6.215 18.422 1 97.44 221 LEU A CA 1
ATOM 1734 C C . LEU A 1 221 ? 15.867 5.578 18.438 1 97.44 221 LEU A C 1
ATOM 1736 O O . LEU A 1 221 ? 15.594 4.645 17.688 1 97.44 221 LEU A O 1
ATOM 1740 N N . SER A 1 222 ? 14.992 6.066 19.312 1 96.5 222 SER A N 1
ATOM 1741 C CA . SER A 1 222 ? 13.648 5.516 19.391 1 96.5 222 SER A CA 1
ATOM 1742 C C . SER A 1 222 ? 12.859 5.785 18.109 1 96.5 222 SER A C 1
ATOM 1744 O O . SER A 1 222 ? 11.906 5.07 17.797 1 96.5 222 SER A O 1
ATOM 1746 N N . ILE A 1 223 ? 13.281 6.777 17.328 1 97.69 223 ILE A N 1
ATOM 1747 C CA . ILE A 1 223 ? 12.531 7.137 16.125 1 97.69 223 ILE A CA 1
ATOM 1748 C C . ILE A 1 223 ? 13.188 6.508 14.898 1 97.69 223 ILE A C 1
ATOM 1750 O O . ILE A 1 223 ? 12.695 6.652 13.781 1 97.69 223 ILE A O 1
ATOM 1754 N N . LEU A 1 224 ? 14.328 5.828 15.094 1 98.5 224 LEU A N 1
ATOM 1755 C CA . LEU A 1 224 ? 15.039 5.168 14 1 98.5 224 LEU A CA 1
ATOM 1756 C C . LEU A 1 224 ? 14.5 3.76 13.781 1 98.5 224 LEU A C 1
ATOM 1758 O O . LEU A 1 224 ? 14.555 2.92 14.68 1 98.5 224 LEU A O 1
ATOM 1762 N N . HIS A 1 225 ? 13.992 3.512 12.609 1 98.56 225 HIS A N 1
ATOM 1763 C CA . HIS A 1 225 ? 13.461 2.209 12.211 1 98.56 225 HIS A CA 1
ATOM 1764 C C . HIS A 1 225 ? 14.312 1.589 11.109 1 98.56 225 HIS A C 1
ATOM 1766 O O . HIS A 1 225 ? 14.148 1.919 9.93 1 98.56 225 HIS A O 1
ATOM 1772 N N . THR A 1 226 ? 15.188 0.71 11.453 1 98.44 226 THR A N 1
ATOM 1773 C CA . THR A 1 226 ? 16.047 -0.03 10.539 1 98.44 226 THR A CA 1
ATOM 1774 C C . THR A 1 226 ? 16.391 -1.403 11.109 1 98.44 226 THR A C 1
ATOM 1776 O O . THR A 1 226 ? 16.75 -1.521 12.281 1 98.44 226 THR A O 1
ATOM 1779 N N . PRO A 1 227 ? 16.234 -2.514 10.25 1 98.06 227 PRO A N 1
ATOM 1780 C CA . PRO A 1 227 ? 15.617 -2.52 8.922 1 98.06 227 PRO A CA 1
ATOM 1781 C C . PRO A 1 227 ? 14.211 -1.92 8.922 1 98.06 227 PRO A C 1
ATOM 1783 O O . PRO A 1 227 ? 13.469 -2.074 9.891 1 98.06 227 PRO A O 1
ATOM 1786 N N . VAL A 1 228 ? 13.867 -1.236 7.871 1 98.62 228 VAL A N 1
ATOM 1787 C CA . VAL A 1 228 ? 12.641 -0.447 7.836 1 98.62 228 VAL A CA 1
ATOM 1788 C C . VAL A 1 228 ? 11.469 -1.332 7.418 1 98.62 228 VAL A C 1
ATOM 1790 O O . VAL A 1 228 ? 11.625 -2.23 6.586 1 98.62 228 VAL A O 1
ATOM 1793 N N . GLY A 1 229 ? 10.305 -1.104 7.941 1 98.44 229 GLY A N 1
ATOM 1794 C CA . GLY A 1 229 ? 9.055 -1.699 7.492 1 98.44 229 GLY A CA 1
ATOM 1795 C C . GLY A 1 229 ? 8.477 -2.691 8.484 1 98.44 229 GLY A C 1
ATOM 1796 O O . GLY A 1 229 ? 9.117 -3.023 9.484 1 98.44 229 GLY A O 1
ATOM 1797 N N . LEU A 1 230 ? 7.262 -3.123 8.266 1 98.25 230 LEU A N 1
ATOM 1798 C CA . LEU A 1 230 ? 6.652 -4.227 8.992 1 98.25 230 LEU A CA 1
ATOM 1799 C C . LEU A 1 230 ? 7.113 -5.57 8.438 1 98.25 230 LEU A C 1
ATOM 1801 O O . LEU A 1 230 ? 7.355 -5.695 7.234 1 98.25 230 LEU A O 1
ATOM 1805 N N . ASP A 1 231 ? 7.199 -6.543 9.312 1 97.38 231 ASP A N 1
ATOM 1806 C CA . ASP A 1 231 ? 7.566 -7.891 8.891 1 97.38 231 ASP A CA 1
ATOM 1807 C C . ASP A 1 231 ? 6.375 -8.617 8.266 1 97.38 231 ASP A C 1
ATOM 1809 O O . ASP A 1 231 ? 5.816 -9.539 8.867 1 97.38 231 ASP A O 1
ATOM 1813 N N . ILE A 1 232 ? 6.066 -8.266 7.047 1 97.5 232 ILE A N 1
ATOM 1814 C CA . ILE A 1 232 ? 4.934 -8.867 6.352 1 97.5 232 ILE A CA 1
ATOM 1815 C C . ILE A 1 232 ? 5.426 -9.602 5.102 1 97.5 232 ILE A C 1
ATOM 1817 O O . ILE A 1 232 ? 4.621 -10.094 4.309 1 97.5 232 ILE A O 1
ATOM 1821 N N . GLY A 1 233 ? 6.695 -9.664 4.93 1 94.88 233 GLY A N 1
ATOM 1822 C CA . GLY A 1 233 ? 7.324 -10.391 3.84 1 94.88 233 GLY A CA 1
ATOM 1823 C C . GLY A 1 233 ? 7.254 -9.656 2.514 1 94.88 233 GLY A C 1
ATOM 1824 O O . GLY A 1 233 ? 6.773 -8.523 2.449 1 94.88 233 GLY A O 1
ATOM 1825 N N . GLY A 1 234 ? 7.941 -10.289 1.444 1 92.44 234 GLY A N 1
ATOM 1826 C CA . GLY A 1 234 ? 7.902 -9.742 0.096 1 92.44 234 GLY A CA 1
ATOM 1827 C C . GLY A 1 234 ? 9.188 -9.039 -0.302 1 92.44 234 GLY A C 1
ATOM 1828 O O . GLY A 1 234 ? 9.547 -8.023 0.29 1 92.44 234 GLY A O 1
ATOM 1829 N N . PRO A 1 235 ? 9.82 -9.547 -1.312 1 91.88 235 PRO A N 1
ATOM 1830 C CA . PRO A 1 235 ? 11.141 -9.016 -1.662 1 91.88 235 PRO A CA 1
ATOM 1831 C C . PRO A 1 235 ? 11.078 -7.945 -2.75 1 91.88 235 PRO A C 1
ATOM 1833 O O . PRO A 1 235 ? 12.07 -7.27 -3.02 1 91.88 235 PRO A O 1
ATOM 1836 N N . THR A 1 236 ? 9.938 -7.754 -3.408 1 92.88 236 THR A N 1
ATOM 1837 C CA . THR A 1 236 ? 9.883 -6.832 -4.539 1 92.88 236 THR A CA 1
ATOM 1838 C C . THR A 1 236 ? 9.812 -5.387 -4.055 1 92.88 236 THR A C 1
ATOM 1840 O O . THR A 1 236 ? 9.359 -5.121 -2.939 1 92.88 236 THR A O 1
ATOM 1843 N N . PRO A 1 237 ? 10.164 -4.406 -4.871 1 96.81 237 PRO A N 1
ATOM 1844 C CA . PRO A 1 237 ? 10.109 -2.994 -4.484 1 96.81 237 PRO A CA 1
ATOM 1845 C C . PRO A 1 237 ? 8.727 -2.559 -4.023 1 96.81 237 PRO A C 1
ATOM 1847 O O . PRO A 1 237 ? 8.594 -1.861 -3.012 1 96.81 237 PRO A O 1
ATOM 1850 N N . HIS A 1 238 ? 7.68 -3.018 -4.691 1 97.62 238 HIS A N 1
ATOM 1851 C CA . HIS A 1 238 ? 6.32 -2.625 -4.332 1 97.62 238 HIS A CA 1
ATOM 1852 C C . HIS A 1 238 ? 5.883 -3.277 -3.025 1 97.62 238 HIS A C 1
ATOM 1854 O O . HIS A 1 238 ? 5.18 -2.66 -2.223 1 97.62 238 HIS A O 1
ATOM 1860 N N . GLU A 1 239 ? 6.305 -4.523 -2.812 1 97.88 239 GLU A N 1
ATOM 1861 C CA . GLU A 1 239 ? 6.008 -5.184 -1.545 1 97.88 239 GLU A CA 1
ATOM 1862 C C . GLU A 1 239 ? 6.762 -4.531 -0.391 1 97.88 239 GLU A C 1
ATOM 1864 O O . GLU A 1 239 ? 6.219 -4.375 0.704 1 97.88 239 GLU A O 1
ATOM 1869 N N . ILE A 1 240 ? 7.965 -4.164 -0.644 1 98 240 ILE A N 1
ATOM 1870 C CA . ILE A 1 240 ? 8.766 -3.449 0.343 1 98 240 ILE A CA 1
ATOM 1871 C C . ILE A 1 240 ? 8.117 -2.104 0.659 1 98 240 ILE A C 1
ATOM 1873 O O . ILE A 1 240 ? 8.031 -1.706 1.823 1 98 240 ILE A O 1
ATOM 1877 N N . ALA A 1 241 ? 7.617 -1.413 -0.374 1 98.62 241 ALA A N 1
ATOM 1878 C CA . ALA A 1 241 ? 6.941 -0.13 -0.196 1 98.62 241 ALA A CA 1
ATOM 1879 C C . ALA A 1 241 ? 5.711 -0.276 0.689 1 98.62 241 ALA A C 1
ATOM 1881 O O . ALA A 1 241 ? 5.473 0.549 1.575 1 98.62 241 ALA A O 1
ATOM 1882 N N . ILE A 1 242 ? 4.914 -1.324 0.45 1 98.75 242 ILE A N 1
ATOM 1883 C CA . ILE A 1 242 ? 3.732 -1.584 1.268 1 98.75 242 ILE A CA 1
ATOM 1884 C C . ILE A 1 242 ? 4.148 -1.786 2.723 1 98.75 242 ILE A C 1
ATOM 1886 O O . ILE A 1 242 ? 3.512 -1.255 3.637 1 98.75 242 ILE A O 1
ATOM 1890 N N . SER A 1 243 ? 5.23 -2.527 2.928 1 98.69 243 SER A N 1
ATOM 1891 C CA . SER A 1 243 ? 5.77 -2.773 4.262 1 98.69 243 SER A CA 1
ATOM 1892 C C . SER A 1 243 ? 6.141 -1.469 4.957 1 98.69 243 SER A C 1
ATOM 1894 O O . SER A 1 243 ? 5.754 -1.237 6.102 1 98.69 243 SER A O 1
ATOM 1896 N N . ILE A 1 244 ? 6.82 -0.631 4.297 1 98.81 244 ILE A N 1
ATOM 1897 C CA . ILE A 1 244 ? 7.301 0.63 4.852 1 98.81 244 ILE A CA 1
ATOM 1898 C C . ILE A 1 244 ? 6.117 1.547 5.148 1 98.81 244 ILE A C 1
ATOM 1900 O O . ILE A 1 244 ? 6.027 2.129 6.23 1 98.81 244 ILE A O 1
ATOM 1904 N N . ILE A 1 245 ? 5.172 1.684 4.203 1 98.75 245 ILE A N 1
ATOM 1905 C CA . ILE A 1 245 ? 4.02 2.561 4.359 1 98.75 245 ILE A CA 1
ATOM 1906 C C . ILE A 1 245 ? 3.152 2.07 5.52 1 98.75 245 ILE A C 1
ATOM 1908 O O . ILE A 1 245 ? 2.607 2.875 6.281 1 98.75 245 ILE A O 1
ATOM 1912 N N . SER A 1 246 ? 3.051 0.754 5.629 1 98.62 246 SER A N 1
ATOM 1913 C CA . SER A 1 246 ? 2.295 0.189 6.738 1 98.62 246 SER A CA 1
ATOM 1914 C C . SER A 1 246 ? 2.906 0.579 8.078 1 98.62 246 SER A C 1
ATOM 1916 O O . SER A 1 246 ? 2.186 0.892 9.031 1 98.62 246 SER A O 1
ATOM 1918 N N . GLU A 1 247 ? 4.195 0.564 8.211 1 98.56 247 GLU A N 1
ATOM 1919 C CA . GLU A 1 247 ? 4.891 0.984 9.422 1 98.56 247 GLU A CA 1
ATOM 1920 C C . GLU A 1 247 ? 4.66 2.465 9.703 1 98.56 247 GLU A C 1
ATOM 1922 O O . GLU A 1 247 ? 4.324 2.842 10.828 1 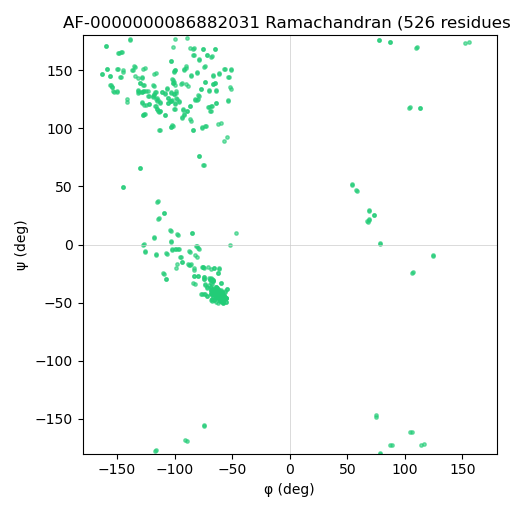98.56 247 GLU A O 1
ATOM 1927 N N . ILE A 1 248 ? 4.766 3.27 8.688 1 98.5 248 ILE A N 1
ATOM 1928 C CA . ILE A 1 248 ? 4.562 4.707 8.82 1 98.5 248 ILE A CA 1
ATOM 1929 C C . ILE A 1 248 ? 3.135 4.988 9.289 1 98.5 248 ILE A C 1
ATOM 1931 O O . ILE A 1 248 ? 2.916 5.805 10.18 1 98.5 248 ILE A O 1
ATOM 1935 N N . GLN A 1 249 ? 2.166 4.285 8.625 1 97.88 249 GLN A N 1
ATOM 1936 C CA . GLN A 1 249 ? 0.763 4.461 8.984 1 97.88 249 GLN A CA 1
ATOM 1937 C C . GLN A 1 249 ? 0.519 4.094 10.445 1 97.88 249 GLN A C 1
ATOM 1939 O O . GLN A 1 249 ? -0.222 4.781 11.148 1 97.88 249 GLN A O 1
ATOM 1944 N N . SER A 1 250 ? 1.148 3.029 10.93 1 97.81 250 SER A N 1
ATOM 1945 C CA . SER A 1 250 ? 0.979 2.607 12.32 1 97.81 250 SER A CA 1
ATOM 1946 C C . SER A 1 250 ? 1.52 3.658 13.281 1 97.81 250 SER A C 1
ATOM 1948 O O . SER A 1 250 ? 0.969 3.852 14.367 1 97.81 250 SER A O 1
ATOM 1950 N N . ILE A 1 251 ? 2.58 4.312 12.945 1 96.81 251 ILE A N 1
ATOM 1951 C CA . ILE A 1 251 ? 3.168 5.363 13.766 1 96.81 251 ILE A CA 1
ATOM 1952 C C . ILE A 1 251 ? 2.279 6.605 13.727 1 96.81 251 ILE A C 1
ATOM 1954 O O . ILE A 1 251 ? 2.014 7.223 14.758 1 96.81 251 ILE A O 1
ATOM 1958 N N . LYS A 1 252 ? 1.808 6.965 12.523 1 95.12 252 LYS A N 1
ATOM 1959 C CA . LYS A 1 252 ? 0.93 8.117 12.344 1 95.12 252 LYS A CA 1
ATOM 1960 C C . LYS A 1 252 ? -0.296 8.023 13.25 1 95.12 252 LYS A C 1
ATOM 1962 O O . LYS A 1 252 ? -0.715 9.016 13.844 1 95.12 252 LYS A O 1
ATOM 1967 N N . TYR A 1 253 ? -0.792 6.848 13.391 1 94.88 253 TYR A N 1
ATOM 1968 C CA . TYR A 1 253 ? -2.035 6.672 14.133 1 94.88 253 TYR A CA 1
ATOM 1969 C C . TYR A 1 253 ? -1.767 6.109 15.523 1 94.88 253 TYR A C 1
ATOM 1971 O O . TYR A 1 253 ? -2.684 5.633 16.203 1 94.88 253 TYR A O 1
ATOM 1979 N N . GLN A 1 254 ? -0.535 6.094 15.945 1 94.69 254 GLN A N 1
ATOM 1980 C CA . GLN A 1 254 ? -0.085 5.812 17.312 1 94.69 254 GLN A CA 1
ATOM 1981 C C . GLN A 1 254 ? -0.557 4.434 17.766 1 94.69 254 GLN A C 1
ATOM 1983 O O . GLN A 1 254 ? -1.085 4.293 18.875 1 94.69 254 GLN A O 1
ATOM 1988 N N . LYS A 1 255 ? -0.355 3.479 16.859 1 93.19 255 LYS A N 1
ATOM 1989 C CA . LYS A 1 255 ? -0.673 2.102 17.234 1 93.19 255 LYS A CA 1
ATOM 1990 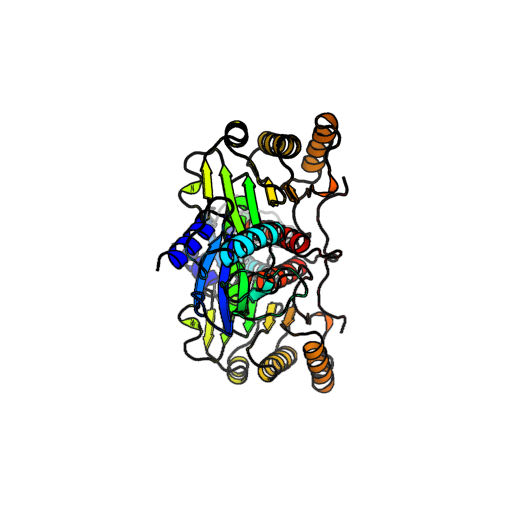C C . LYS A 1 255 ? 0.441 1.486 18.078 1 93.19 255 LYS A C 1
ATOM 1992 O O . LYS A 1 255 ? 1.607 1.504 17.672 1 93.19 255 LYS A O 1
ATOM 1997 N N . LYS A 1 256 ? 0.13 0.998 19.203 1 87.31 256 LYS A N 1
ATOM 1998 C CA . LYS A 1 256 ? 1.104 0.427 20.141 1 87.31 256 LYS A CA 1
ATOM 1999 C C . LYS A 1 256 ? 1.538 -0.965 19.688 1 87.31 256 LYS A C 1
ATOM 2001 O O . LYS A 1 256 ? 2.717 -1.315 19.781 1 87.31 256 LYS A O 1
ATOM 2006 N N . GLN A 1 257 ? 0.556 -1.757 19.25 1 90.5 257 GLN A N 1
ATOM 2007 C CA . GLN A 1 257 ? 0.797 -3.105 18.75 1 90.5 257 GLN A CA 1
ATOM 2008 C C . GLN A 1 257 ? 0.174 -3.299 17.359 1 90.5 257 GLN A C 1
ATOM 2010 O O . GLN A 1 257 ? -0.935 -2.826 17.109 1 90.5 257 GLN A O 1
ATOM 2015 N N . ILE A 1 258 ? 0.978 -3.93 16.609 1 93.94 258 ILE A N 1
ATOM 2016 C CA . ILE A 1 258 ? 0.463 -4.23 15.289 1 93.94 258 ILE A CA 1
ATOM 2017 C C . ILE A 1 258 ? -0.033 -5.676 15.242 1 93.94 258 ILE A C 1
ATOM 2019 O O . ILE A 1 258 ? 0.724 -6.605 15.516 1 93.94 258 ILE A O 1
ATOM 2023 N N . LYS A 1 259 ? -1.248 -5.91 14.938 1 93.88 259 LYS A N 1
ATOM 2024 C CA . LYS A 1 259 ? -1.88 -7.223 14.859 1 93.88 259 LYS A CA 1
ATOM 2025 C C . LYS A 1 259 ? -2.992 -7.234 13.812 1 93.88 259 LYS A C 1
ATOM 2027 O O . LYS A 1 259 ? -3.4 -6.18 13.32 1 93.88 259 LYS A O 1
ATOM 2032 N N . LYS A 1 260 ? -3.4 -8.422 13.461 1 95.5 260 LYS A N 1
ATOM 2033 C CA . LYS A 1 260 ? -4.602 -8.547 12.641 1 95.5 260 LYS A CA 1
ATOM 2034 C C . LYS A 1 260 ? -5.84 -8.094 13.414 1 95.5 260 LYS A C 1
ATOM 2036 O O . LYS A 1 260 ? -5.98 -8.391 14.602 1 95.5 260 LYS A O 1
ATOM 2041 N N . MET A 1 261 ? -6.68 -7.391 12.742 1 94.44 261 MET A N 1
ATOM 2042 C CA . MET A 1 261 ? -7.855 -6.855 13.43 1 94.44 261 MET A CA 1
ATOM 2043 C C . MET A 1 261 ? -8.891 -7.949 13.672 1 94.44 261 MET A C 1
ATOM 2045 O O . MET A 1 261 ? -9.781 -7.797 14.508 1 94.44 261 MET A O 1
ATOM 2049 N N . ARG A 1 262 ? -8.742 -9.016 12.898 1 93.62 262 ARG A N 1
ATOM 2050 C CA . ARG A 1 262 ? -9.719 -10.102 13.008 1 93.62 262 ARG A CA 1
ATOM 2051 C C . ARG A 1 262 ? -9.805 -10.617 14.438 1 93.62 262 ARG A C 1
ATOM 2053 O O . ARG A 1 262 ? -8.812 -10.617 15.164 1 93.62 262 ARG A O 1
ATOM 2060 N N . LYS A 1 263 ? -10.961 -11.086 14.734 1 91.06 263 LYS A N 1
ATOM 2061 C CA . LYS A 1 263 ? -11.125 -11.883 15.953 1 91.06 263 LYS A CA 1
ATOM 2062 C C . LYS A 1 263 ? -10.742 -13.336 15.719 1 91.06 263 LYS A C 1
ATOM 2064 O O . LYS A 1 263 ? -10.586 -13.766 14.57 1 91.06 263 LYS A O 1
ATOM 2069 N N . ILE A 1 264 ? -10.539 -14 16.781 1 90.44 264 ILE A N 1
ATOM 2070 C CA . ILE A 1 264 ? -10.391 -15.453 16.688 1 90.44 264 ILE A CA 1
ATOM 2071 C C . ILE A 1 264 ? -11.766 -16.109 16.734 1 90.44 264 ILE A C 1
ATOM 2073 O O . ILE A 1 264 ? -12.422 -16.109 17.781 1 90.44 264 ILE A O 1
ATOM 2077 N N . TRP A 1 265 ? -12.148 -16.562 15.609 1 92.19 265 TRP A N 1
ATOM 2078 C CA . TRP A 1 265 ? -13.523 -17.062 15.492 1 92.19 265 TRP A CA 1
ATOM 2079 C C . TRP A 1 265 ? -13.586 -18.547 15.766 1 92.19 265 TRP A C 1
ATOM 2081 O O . TRP A 1 265 ? -12.82 -19.328 15.203 1 92.19 265 TRP A O 1
ATOM 2091 N N . MET B 1 1 ? 8.844 -16.625 -31.781 1 58.19 1 MET B N 1
ATOM 2092 C CA . MET B 1 1 ? 8 -15.43 -31.734 1 58.19 1 MET B CA 1
ATOM 2093 C C . MET B 1 1 ? 6.676 -15.727 -31.047 1 58.19 1 MET B C 1
ATOM 2095 O O . MET B 1 1 ? 6.242 -14.977 -30.172 1 58.19 1 MET B O 1
ATOM 2099 N N . GLN B 1 2 ? 6.254 -17.062 -31.172 1 80.94 2 GLN B N 1
ATOM 2100 C CA . GLN B 1 2 ? 4.926 -17.5 -30.75 1 80.94 2 GLN B CA 1
ATOM 2101 C C . GLN B 1 2 ? 4.879 -17.781 -29.266 1 80.94 2 GLN B C 1
ATOM 2103 O O . GLN B 1 2 ? 3.896 -17.469 -28.594 1 80.94 2 GLN B O 1
ATOM 2108 N N . ILE B 1 3 ? 6.094 -18.047 -28.688 1 88.5 3 ILE B N 1
ATOM 2109 C CA . ILE B 1 3 ? 6.074 -18.484 -27.281 1 88.5 3 ILE B CA 1
ATOM 2110 C C . ILE B 1 3 ? 5.98 -17.266 -26.375 1 88.5 3 ILE B C 1
ATOM 2112 O O . ILE B 1 3 ? 5.25 -17.281 -25.375 1 88.5 3 ILE B O 1
ATOM 2116 N N . TYR B 1 4 ? 6.602 -16.188 -26.812 1 85.56 4 TYR B N 1
ATOM 2117 C CA . TYR B 1 4 ? 6.617 -14.992 -25.984 1 85.56 4 TYR B CA 1
ATOM 2118 C C . TYR B 1 4 ? 5.254 -14.305 -25.984 1 85.56 4 TYR B C 1
ATOM 2120 O O . TYR B 1 4 ? 4.828 -13.758 -24.969 1 85.56 4 TYR B O 1
ATOM 2128 N N . GLU B 1 5 ? 4.617 -14.367 -27.047 1 88 5 GLU B N 1
ATOM 2129 C CA . GLU B 1 5 ? 3.246 -13.875 -27.109 1 88 5 GLU B CA 1
ATOM 2130 C C . GLU B 1 5 ? 2.314 -14.688 -26.234 1 88 5 GLU B C 1
ATOM 2132 O O . GLU B 1 5 ? 1.445 -14.133 -25.547 1 88 5 GLU B O 1
ATOM 2137 N N . GLU B 1 6 ? 2.576 -15.977 -26.266 1 88 6 GLU B N 1
ATOM 2138 C CA . GLU B 1 6 ? 1.748 -16.859 -25.453 1 88 6 GLU B CA 1
ATOM 2139 C C . GLU B 1 6 ? 2 -16.641 -23.969 1 88 6 GLU B C 1
ATOM 2141 O O . GLU B 1 6 ? 1.078 -16.734 -23.156 1 88 6 GLU B O 1
ATOM 2146 N N . LEU B 1 7 ? 3.217 -16.328 -23.734 1 87.12 7 LEU B N 1
ATOM 2147 C CA . LEU B 1 7 ? 3.545 -16.031 -22.344 1 87.12 7 LEU B CA 1
ATOM 2148 C C . LEU B 1 7 ? 2.777 -14.812 -21.844 1 87.12 7 LEU B C 1
ATOM 2150 O O . LEU B 1 7 ? 2.252 -14.812 -20.719 1 87.12 7 LEU B O 1
ATOM 2154 N N . LEU B 1 8 ? 2.637 -13.875 -22.656 1 85.19 8 LEU B N 1
ATOM 2155 C CA . LEU B 1 8 ? 1.891 -12.664 -22.312 1 85.19 8 LEU B CA 1
ATOM 2156 C C . LEU B 1 8 ? 0.406 -12.977 -22.156 1 85.19 8 LEU B C 1
ATOM 2158 O O . LEU B 1 8 ? -0.25 -12.445 -21.25 1 85.19 8 LEU B O 1
ATOM 2162 N N . ASN B 1 9 ? -0.023 -13.805 -23.047 1 85.94 9 ASN B N 1
ATOM 2163 C CA . ASN B 1 9 ? -1.429 -14.195 -23 1 85.94 9 ASN B CA 1
ATOM 2164 C C . ASN B 1 9 ? -1.767 -14.93 -21.703 1 85.94 9 ASN B C 1
ATOM 2166 O O . ASN B 1 9 ? -2.857 -14.758 -21.156 1 85.94 9 ASN B O 1
ATOM 2170 N N . LEU B 1 10 ? -0.837 -15.742 -21.281 1 86.31 10 LEU B N 1
ATOM 2171 C CA . LEU B 1 10 ? -1.051 -16.469 -20.031 1 86.31 10 LEU B CA 1
ATOM 2172 C C . LEU B 1 10 ? -1.274 -15.492 -18.875 1 86.31 10 LEU B C 1
ATOM 2174 O O . LEU B 1 10 ? -2.199 -15.672 -18.078 1 86.31 10 LEU B O 1
ATOM 2178 N N . LYS B 1 11 ? -0.471 -14.492 -18.859 1 83.12 11 LYS B N 1
ATOM 2179 C CA . LYS B 1 11 ? -0.565 -13.492 -17.797 1 83.12 11 LYS B CA 1
ATOM 2180 C C . LYS B 1 11 ? -1.892 -12.742 -17.859 1 83.12 11 LYS B C 1
ATOM 2182 O O . LYS B 1 11 ? -2.543 -12.531 -16.844 1 83.12 11 LYS B O 1
ATOM 2187 N N . LYS B 1 12 ? -2.283 -12.422 -19.062 1 84.44 12 LYS B N 1
ATOM 2188 C CA . LYS B 1 12 ? -3.512 -11.664 -19.281 1 84.44 12 LYS B CA 1
ATOM 2189 C C . LYS B 1 12 ? -4.738 -12.477 -18.875 1 84.44 12 LYS B C 1
ATOM 2191 O O . LYS B 1 12 ? -5.723 -11.922 -18.375 1 84.44 12 LYS B O 1
ATOM 2196 N N . LYS B 1 13 ? -4.555 -13.75 -19.047 1 86.06 13 LYS B N 1
ATOM 2197 C CA . LYS B 1 13 ? -5.703 -14.625 -18.797 1 86.06 13 LYS B CA 1
ATOM 2198 C C . LYS B 1 13 ? -5.656 -15.203 -17.391 1 86.06 13 LYS B C 1
ATOM 2200 O O . LYS B 1 13 ? -6.555 -15.945 -17 1 86.06 13 LYS B O 1
ATOM 2205 N N . GLY B 1 14 ? -4.594 -14.883 -16.734 1 88.19 14 GLY B N 1
ATOM 2206 C CA . GLY B 1 14 ? -4.445 -15.406 -15.383 1 88.19 14 GLY B CA 1
ATOM 2207 C C . GLY B 1 14 ? -4.113 -16.891 -15.352 1 88.19 14 GLY B C 1
ATOM 2208 O O . GLY B 1 14 ? -4.469 -17.594 -14.406 1 88.19 14 GLY B O 1
ATOM 2209 N N . GLU B 1 15 ? -3.529 -17.344 -16.375 1 89 15 GLU B N 1
ATOM 2210 C CA . GLU B 1 15 ? -3.166 -18.75 -16.484 1 89 15 GLU B CA 1
ATOM 2211 C C . GLU B 1 15 ? -1.692 -18.969 -16.156 1 89 15 GLU B C 1
ATOM 2213 O O . GLU B 1 15 ? -0.879 -18.047 -16.297 1 89 15 GLU B O 1
ATOM 2218 N N . ASN B 1 16 ? -1.397 -20.125 -15.648 1 91.44 16 ASN B N 1
ATOM 2219 C CA . ASN B 1 16 ? -0.024 -20.5 -15.328 1 91.44 16 ASN B CA 1
ATOM 2220 C C . ASN B 1 16 ? 0.561 -21.453 -16.359 1 91.44 16 ASN B C 1
ATOM 2222 O O . ASN B 1 16 ? -0.179 -22.062 -17.141 1 91.44 16 ASN B O 1
ATOM 2226 N N . GLY B 1 17 ? 1.87 -21.469 -16.391 1 93.06 17 GLY B N 1
ATOM 2227 C CA . GLY B 1 17 ? 2.562 -22.375 -17.281 1 93.06 17 GLY B CA 1
ATOM 2228 C C . GLY B 1 17 ? 4 -22.641 -16.875 1 93.06 17 GLY B C 1
ATOM 2229 O O . GLY B 1 17 ? 4.477 -22.094 -15.875 1 93.06 17 GLY B O 1
ATOM 2230 N N . ILE B 1 18 ? 4.598 -23.578 -17.531 1 95.12 18 ILE B N 1
ATOM 2231 C CA . ILE B 1 18 ? 6.02 -23.875 -17.391 1 95.12 18 ILE B CA 1
ATOM 2232 C C . ILE B 1 18 ? 6.727 -23.625 -18.719 1 95.12 18 ILE B C 1
ATOM 2234 O O . ILE B 1 18 ? 6.355 -24.203 -19.75 1 95.12 18 ILE B O 1
ATOM 2238 N N . LEU B 1 19 ? 7.664 -22.703 -18.656 1 94.94 19 LEU B N 1
ATOM 2239 C CA . LEU B 1 19 ? 8.547 -22.5 -19.797 1 94.94 19 LEU B CA 1
ATOM 2240 C C . LEU B 1 19 ? 9.773 -23.406 -19.703 1 94.94 19 LEU B C 1
ATOM 2242 O O . LEU B 1 19 ? 10.562 -23.266 -18.766 1 94.94 19 LEU B O 1
ATOM 2246 N N . ILE B 1 20 ? 9.898 -24.344 -20.641 1 96.12 20 ILE B N 1
ATOM 2247 C CA . ILE B 1 20 ? 11.039 -25.25 -20.672 1 96.12 20 ILE B CA 1
ATOM 2248 C C . ILE B 1 20 ? 12.07 -24.75 -21.688 1 96.12 20 ILE B C 1
ATOM 2250 O O . ILE B 1 20 ? 11.734 -24.469 -22.828 1 96.12 20 ILE B O 1
ATOM 2254 N N . THR B 1 21 ? 13.305 -24.578 -21.266 1 95.19 21 THR B N 1
ATOM 2255 C CA . THR B 1 21 ? 14.383 -24.141 -22.125 1 95.19 21 THR B CA 1
ATOM 2256 C C . THR B 1 21 ? 15.523 -25.156 -22.141 1 95.19 21 THR B C 1
ATOM 2258 O O . THR B 1 21 ? 15.969 -25.609 -21.094 1 95.19 21 THR B O 1
ATOM 2261 N N . VAL B 1 22 ? 15.953 -25.578 -23.375 1 94.44 22 VAL B N 1
ATOM 2262 C CA . VAL B 1 22 ? 17.188 -26.344 -23.469 1 94.44 22 VAL B CA 1
ATOM 2263 C C . VAL B 1 22 ? 18.375 -25.422 -23.172 1 94.44 22 VAL B C 1
ATOM 2265 O O . VAL B 1 22 ? 18.641 -24.469 -23.906 1 94.44 22 VAL B O 1
ATOM 2268 N N . VAL B 1 23 ? 19.094 -25.781 -22.094 1 94.62 23 VAL B N 1
ATOM 2269 C CA . VAL B 1 23 ? 20.156 -24.859 -21.703 1 94.62 23 VAL B CA 1
ATOM 2270 C C . VAL B 1 23 ? 21.516 -25.469 -22 1 94.62 23 VAL B C 1
ATOM 2272 O O . VAL B 1 23 ? 22.516 -24.75 -22.109 1 94.62 23 VAL B O 1
ATOM 2275 N N . GLU B 1 24 ? 21.562 -26.75 -22.031 1 92.38 24 GLU B N 1
ATOM 2276 C CA . GLU B 1 24 ? 22.812 -27.453 -22.359 1 92.38 24 GLU B CA 1
ATOM 2277 C C . GLU B 1 24 ? 22.531 -28.75 -23.109 1 92.38 24 GLU B C 1
ATOM 2279 O O . GLU B 1 24 ? 21.531 -29.406 -22.875 1 92.38 24 GLU B O 1
ATOM 2284 N N . LYS B 1 25 ? 23.469 -29.062 -24.078 1 90.12 25 LYS B N 1
ATOM 2285 C CA . LYS B 1 25 ? 23.406 -30.328 -24.812 1 90.12 25 LYS B CA 1
ATOM 2286 C C . LYS B 1 25 ? 24.797 -30.891 -25.031 1 90.12 25 LYS B C 1
ATOM 2288 O O . LYS B 1 25 ? 25.719 -30.156 -25.453 1 90.12 25 LYS B O 1
ATOM 2293 N N . ASP B 1 26 ? 24.906 -32.031 -24.562 1 86.12 26 ASP B N 1
ATOM 2294 C CA . ASP B 1 26 ? 26.094 -32.812 -24.906 1 86.12 26 ASP B CA 1
ATOM 2295 C C . ASP B 1 26 ? 25.719 -34.062 -25.734 1 86.12 26 ASP B C 1
ATOM 2297 O O . ASP B 1 26 ? 24.859 -34.844 -25.344 1 86.12 26 ASP B O 1
ATOM 2301 N N . GLY B 1 27 ? 26.375 -34.219 -26.922 1 80.75 27 GLY B N 1
ATOM 2302 C CA . GLY B 1 27 ? 26.094 -35.344 -27.781 1 80.75 27 GLY B CA 1
ATOM 2303 C C . GLY B 1 27 ? 25.25 -34.969 -29 1 80.75 27 GLY B C 1
ATOM 2304 O O . GLY B 1 27 ? 25.297 -33.812 -29.453 1 80.75 27 GLY B O 1
ATOM 2305 N N . PHE B 1 28 ? 24.672 -36.031 -29.547 1 73.81 28 PHE B N 1
ATOM 2306 C CA . PHE B 1 28 ? 23.938 -35.844 -30.797 1 73.81 28 PHE B CA 1
ATOM 2307 C C . PHE B 1 28 ? 22.438 -35.75 -30.562 1 73.81 28 PHE B C 1
ATOM 2309 O O . PHE B 1 28 ? 21.953 -36.125 -29.484 1 73.81 28 PHE B O 1
ATOM 2316 N N . GLY B 1 29 ? 21.75 -34.781 -31.266 1 73.31 29 GLY B N 1
ATOM 2317 C CA . GLY B 1 29 ? 20.297 -34.75 -31.172 1 73.31 29 GLY B CA 1
ATOM 2318 C C . GLY B 1 29 ? 19.703 -33.406 -31.469 1 73.31 29 GLY B C 1
ATOM 2319 O O . GLY B 1 29 ? 20.422 -32.406 -31.625 1 73.31 29 GLY B O 1
ATOM 2320 N N . PRO B 1 30 ? 18.406 -33.438 -31.5 1 76.75 30 PRO B N 1
ATOM 2321 C CA . PRO B 1 30 ? 17.719 -32.25 -32 1 76.75 30 PRO B CA 1
ATOM 2322 C C . PRO B 1 30 ? 17.547 -31.156 -30.953 1 76.75 30 PRO B C 1
ATOM 2324 O O . PRO B 1 30 ? 17.234 -30.016 -31.281 1 76.75 30 PRO B O 1
ATOM 2327 N N . ALA B 1 31 ? 17.859 -31.484 -29.75 1 83.69 31 ALA B N 1
ATOM 2328 C CA . ALA B 1 31 ? 17.703 -30.484 -28.703 1 83.69 31 ALA B CA 1
ATOM 2329 C C . ALA B 1 31 ? 18.828 -29.453 -28.75 1 83.69 31 ALA B C 1
ATOM 2331 O O . ALA B 1 31 ? 19.953 -29.734 -28.328 1 83.69 31 ALA B O 1
ATOM 2332 N N . THR B 1 32 ? 18.547 -28.312 -29.312 1 88.56 32 THR B N 1
ATOM 2333 C CA . THR B 1 32 ? 19.547 -27.25 -29.422 1 88.56 32 THR B CA 1
ATOM 2334 C C . THR B 1 32 ? 19.359 -26.219 -28.297 1 88.56 32 THR B C 1
ATOM 2336 O O . THR B 1 32 ? 18.234 -25.75 -28.062 1 88.56 32 THR B O 1
ATOM 2339 N N . PRO B 1 33 ? 20.438 -25.969 -27.703 1 91.69 33 PRO B N 1
ATOM 2340 C CA . PRO B 1 33 ? 20.312 -24.938 -26.672 1 91.69 33 PRO B CA 1
ATOM 2341 C C . PRO B 1 33 ? 19.625 -23.672 -27.172 1 91.69 33 PRO B C 1
ATOM 2343 O O . PRO B 1 33 ? 19.906 -23.203 -28.281 1 91.69 33 PRO B O 1
ATOM 2346 N N . GLY B 1 34 ? 18.625 -23.141 -26.359 1 92.19 34 GLY B N 1
ATOM 2347 C CA . GLY B 1 34 ? 17.906 -21.938 -26.734 1 92.19 34 GLY B CA 1
ATOM 2348 C C . GLY B 1 34 ? 16.469 -22.219 -27.172 1 92.19 34 GLY B C 1
ATOM 2349 O O . GLY B 1 34 ? 15.609 -21.344 -27.078 1 92.19 34 GLY B O 1
ATOM 2350 N N . ILE B 1 35 ? 16.234 -23.453 -27.625 1 91.44 35 ILE B N 1
ATOM 2351 C CA . ILE B 1 35 ? 14.875 -23.75 -28.031 1 91.44 35 ILE B CA 1
ATOM 2352 C C . ILE B 1 35 ? 13.992 -23.906 -26.797 1 91.44 35 ILE B C 1
ATOM 2354 O O . ILE B 1 35 ? 14.484 -24.234 -25.719 1 91.44 35 ILE B O 1
ATOM 2358 N N . LYS B 1 36 ? 12.695 -23.625 -26.922 1 94.94 36 LYS B N 1
ATOM 2359 C CA . LYS B 1 36 ? 11.797 -23.547 -25.781 1 94.94 36 LYS B CA 1
ATOM 2360 C C . LYS B 1 36 ? 10.469 -24.25 -26.062 1 94.94 36 LYS B C 1
ATOM 2362 O O . LYS B 1 36 ? 10.031 -24.312 -27.219 1 94.94 36 LYS B O 1
ATOM 2367 N N . MET B 1 37 ? 9.867 -24.766 -25.016 1 94.81 37 MET B N 1
ATOM 2368 C CA . MET B 1 37 ? 8.516 -25.297 -24.984 1 94.81 37 MET B CA 1
ATOM 2369 C C . MET B 1 37 ? 7.723 -24.75 -23.812 1 94.81 37 MET B C 1
ATOM 2371 O O . MET B 1 37 ? 8.25 -24.641 -22.703 1 94.81 37 MET B O 1
ATOM 2375 N N . LEU B 1 38 ? 6.562 -24.297 -24.109 1 95.81 38 LEU B N 1
ATOM 2376 C CA . LEU B 1 38 ? 5.652 -23.828 -23.078 1 95.81 38 LEU B CA 1
ATOM 2377 C C . LEU B 1 38 ? 4.559 -24.844 -22.797 1 95.81 38 LEU B C 1
ATOM 2379 O O . LEU B 1 38 ? 3.904 -25.328 -23.734 1 95.81 38 LEU B O 1
ATOM 2383 N N . VAL B 1 39 ? 4.477 -25.234 -21.578 1 95.19 39 VAL B N 1
ATOM 2384 C CA . VAL B 1 39 ? 3.461 -26.188 -21.172 1 95.19 39 VAL B CA 1
ATOM 2385 C C . VAL B 1 39 ? 2.484 -25.531 -20.203 1 95.19 39 VAL B C 1
ATOM 2387 O O . VAL B 1 39 ? 2.896 -24.938 -19.203 1 95.19 39 VAL B O 1
ATOM 2390 N N . THR B 1 40 ? 1.198 -25.562 -20.516 1 92.94 40 THR B N 1
ATOM 2391 C CA . THR B 1 40 ? 0.127 -25.172 -19.609 1 92.94 40 THR B CA 1
ATOM 2392 C C . THR B 1 40 ? -0.782 -26.359 -19.297 1 92.94 40 THR B C 1
ATOM 2394 O O . THR B 1 40 ? -0.527 -27.469 -19.75 1 92.94 40 THR B O 1
ATOM 2397 N N . LYS B 1 41 ? -1.843 -26.078 -18.5 1 86.25 41 LYS B N 1
ATOM 2398 C CA . LYS B 1 41 ? -2.797 -27.141 -18.203 1 86.25 41 LYS B CA 1
ATOM 2399 C C . LYS B 1 41 ? -3.486 -27.641 -19.469 1 86.25 41 LYS B C 1
ATOM 2401 O O . LYS B 1 41 ? -3.84 -28.812 -19.562 1 86.25 41 LYS B O 1
ATOM 2406 N N . ASN B 1 42 ? -3.529 -26.734 -20.516 1 83.31 42 ASN B N 1
ATOM 2407 C CA . ASN B 1 42 ? -4.383 -27.078 -21.641 1 83.31 42 ASN B CA 1
ATOM 2408 C C . ASN B 1 42 ? -3.604 -27.047 -22.953 1 83.31 42 ASN B C 1
ATOM 2410 O O . ASN B 1 42 ? -4.145 -27.391 -24.016 1 83.31 42 ASN B O 1
ATOM 2414 N N . LYS B 1 43 ? -2.342 -26.594 -22.828 1 86.38 43 LYS B N 1
ATOM 2415 C CA . LYS B 1 43 ? -1.674 -26.359 -24.094 1 86.38 43 LYS B CA 1
ATOM 2416 C C . LYS B 1 43 ? -0.187 -26.703 -24.016 1 86.38 43 LYS B C 1
ATOM 2418 O O . LYS B 1 43 ? 0.407 -26.625 -22.938 1 86.38 43 LYS B O 1
ATOM 2423 N N . ARG B 1 44 ? 0.321 -27.125 -25.188 1 90.25 44 ARG B N 1
ATOM 2424 C CA . ARG B 1 44 ? 1.748 -27.297 -25.438 1 90.25 44 ARG B CA 1
ATOM 2425 C C . ARG B 1 44 ? 2.182 -26.531 -26.672 1 90.25 44 ARG B C 1
ATOM 2427 O O . ARG B 1 44 ? 1.604 -26.688 -27.75 1 90.25 44 ARG B O 1
ATOM 2434 N N . ILE B 1 45 ? 3.088 -25.641 -26.469 1 91.5 45 ILE B N 1
ATOM 2435 C CA . ILE B 1 45 ? 3.557 -24.828 -27.578 1 91.5 45 ILE B CA 1
ATOM 2436 C C . ILE B 1 45 ? 5.078 -24.891 -27.672 1 91.5 45 ILE B C 1
ATOM 2438 O O . ILE B 1 45 ? 5.773 -24.688 -26.672 1 91.5 45 ILE B O 1
ATOM 2442 N N . GLY B 1 46 ? 5.547 -25.125 -28.859 1 91.94 46 GLY B N 1
ATOM 2443 C CA . GLY B 1 46 ? 6.984 -25.234 -29.062 1 91.94 46 GLY B CA 1
ATOM 2444 C C . GLY B 1 46 ? 7.508 -26.656 -28.875 1 91.94 46 GLY B C 1
ATOM 2445 O O . GLY B 1 46 ? 6.734 -27.609 -28.875 1 91.94 46 GLY B O 1
ATOM 2446 N N . THR B 1 47 ? 8.914 -26.766 -28.891 1 91.75 47 THR B N 1
ATOM 2447 C CA . THR B 1 47 ? 9.562 -28.078 -28.75 1 91.75 47 THR B CA 1
ATOM 2448 C C . THR B 1 47 ? 10.93 -27.922 -28.078 1 91.75 47 THR B C 1
ATOM 2450 O O . THR B 1 47 ? 11.555 -26.875 -28.172 1 91.75 47 THR B O 1
ATOM 2453 N N . VAL B 1 48 ? 11.266 -28.969 -27.406 1 93.38 48 VAL B N 1
ATOM 2454 C CA . VAL B 1 48 ? 12.625 -29.016 -26.875 1 93.38 48 VAL B CA 1
ATOM 2455 C C . VAL B 1 48 ? 13.414 -30.125 -27.547 1 93.38 48 VAL B C 1
ATOM 2457 O O . VAL B 1 48 ? 14.414 -30.609 -27.016 1 93.38 48 VAL B O 1
ATOM 2460 N N . GLY B 1 49 ? 13.016 -30.547 -28.703 1 86.81 49 GLY B N 1
ATOM 2461 C CA . GLY B 1 49 ? 13.766 -31.531 -29.469 1 86.81 49 GLY B CA 1
ATOM 2462 C C . GLY B 1 49 ? 12.938 -32.75 -29.844 1 86.81 49 GLY B C 1
ATOM 2463 O O . GLY B 1 49 ? 13.414 -33.625 -30.578 1 86.81 49 GLY B O 1
ATOM 2464 N N . GLY B 1 50 ? 11.797 -32.875 -29.344 1 81.88 50 GLY B N 1
ATOM 2465 C CA . GLY B 1 50 ? 10.883 -33.938 -29.734 1 81.88 50 GLY B CA 1
ATOM 2466 C C . GLY B 1 50 ? 11.211 -35.281 -29.094 1 81.88 50 GLY B C 1
ATOM 2467 O O . GLY B 1 50 ? 12.016 -35.344 -28.172 1 81.88 50 GLY B O 1
ATOM 2468 N N . GLY B 1 51 ? 10.375 -36.312 -29.438 1 83.44 51 GLY B N 1
ATOM 2469 C CA . GLY B 1 51 ? 10.641 -37.688 -29.031 1 83.44 51 GLY B CA 1
ATOM 2470 C C . GLY B 1 51 ? 10.336 -37.938 -27.578 1 83.44 51 GLY B C 1
ATOM 2471 O O . GLY B 1 51 ? 9.383 -37.406 -27.016 1 83.44 51 GLY B O 1
ATOM 2472 N N . SER B 1 52 ? 11.156 -38.875 -27.062 1 87.38 52 SER B N 1
ATOM 2473 C CA . SER B 1 52 ? 10.945 -39.281 -25.672 1 87.38 52 SER B CA 1
ATOM 2474 C C . SER B 1 52 ? 11.297 -38.156 -24.703 1 87.38 52 SER B C 1
ATOM 2476 O O . SER B 1 52 ? 10.672 -38 -23.656 1 87.38 52 SER B O 1
ATOM 2478 N N . LEU B 1 53 ? 12.219 -37.312 -25.109 1 89.81 53 LEU B N 1
ATOM 2479 C CA . LEU B 1 53 ? 12.617 -36.188 -24.266 1 89.81 53 LEU B CA 1
ATOM 2480 C C . LEU B 1 53 ? 11.438 -35.25 -23.984 1 89.81 53 LEU B C 1
ATOM 2482 O O . LEU B 1 53 ? 11.211 -34.875 -22.844 1 89.81 53 LEU B O 1
ATOM 2486 N N . GLU B 1 54 ? 10.695 -34.969 -24.969 1 91.56 54 GLU B N 1
ATOM 2487 C CA . GLU B 1 54 ? 9.578 -34.031 -24.859 1 91.56 54 GLU B CA 1
ATOM 2488 C C . GLU B 1 54 ? 8.461 -34.625 -23.984 1 91.56 54 GLU B C 1
ATOM 2490 O O . GLU B 1 54 ? 7.805 -33.906 -23.25 1 91.56 54 GLU B O 1
ATOM 2495 N N . GLU B 1 55 ? 8.281 -35.906 -24.109 1 91.19 55 GLU B N 1
ATOM 2496 C CA . GLU B 1 55 ? 7.277 -36.562 -23.266 1 91.19 55 GLU B CA 1
ATOM 2497 C C . GLU B 1 55 ? 7.664 -36.5 -21.797 1 91.19 55 GLU B C 1
ATOM 2499 O O . GLU B 1 55 ? 6.828 -36.188 -20.938 1 91.19 55 GLU B O 1
ATOM 2504 N N . PHE B 1 56 ? 8.914 -36.75 -21.578 1 92.69 56 PHE B N 1
ATOM 2505 C CA . PHE B 1 56 ? 9.398 -36.656 -20.203 1 92.69 56 PHE B CA 1
ATOM 2506 C C . PHE B 1 56 ? 9.344 -35.25 -19.703 1 92.69 56 PHE B C 1
ATOM 2508 O O . PHE B 1 56 ? 8.93 -35 -18.562 1 92.69 56 PHE B O 1
ATOM 2515 N N . ALA B 1 57 ? 9.734 -34.375 -20.516 1 95 57 ALA B N 1
ATOM 2516 C CA . ALA B 1 57 ? 9.719 -32.938 -20.172 1 95 57 ALA B CA 1
ATOM 2517 C C . ALA B 1 57 ? 8.297 -32.469 -19.859 1 95 57 ALA B C 1
ATOM 2519 O O . ALA B 1 57 ? 8.078 -31.719 -18.906 1 95 57 ALA B O 1
ATOM 2520 N N . TYR B 1 58 ? 7.398 -32.906 -20.609 1 94.56 58 TYR B N 1
ATOM 2521 C CA . TYR B 1 58 ? 6 -32.531 -20.453 1 94.56 58 TYR B CA 1
ATOM 2522 C C . TYR B 1 58 ? 5.465 -33.031 -19.109 1 94.56 58 TYR B C 1
ATOM 2524 O O . TYR B 1 58 ? 4.852 -32.25 -18.359 1 94.56 58 TYR B O 1
ATOM 2532 N N . LYS B 1 59 ? 5.699 -34.25 -18.844 1 93.44 59 LYS B N 1
ATOM 2533 C CA . LYS B 1 59 ? 5.23 -34.812 -17.578 1 93.44 59 LYS B CA 1
ATOM 2534 C C . LYS B 1 59 ? 5.832 -34.094 -16.391 1 93.44 59 LYS B C 1
ATOM 2536 O O . LYS B 1 59 ? 5.121 -33.781 -15.43 1 93.44 59 LYS B O 1
ATOM 2541 N N . LYS B 1 60 ? 7.059 -33.844 -16.531 1 94.56 60 LYS B N 1
ATOM 2542 C CA . LYS B 1 60 ? 7.723 -33.094 -15.453 1 94.56 60 LYS B CA 1
ATOM 2543 C C . LYS B 1 60 ? 7.16 -31.688 -15.312 1 94.56 60 LYS B C 1
ATOM 2545 O O . LYS B 1 60 ? 6.957 -31.203 -14.195 1 94.56 60 LYS B O 1
ATOM 2550 N N . ALA B 1 61 ? 6.898 -31.078 -16.391 1 95.88 61 ALA B N 1
ATOM 2551 C CA . ALA B 1 61 ? 6.336 -29.734 -16.375 1 95.88 61 ALA B CA 1
ATOM 2552 C C . ALA B 1 61 ? 4.996 -29.703 -15.648 1 95.88 61 ALA B C 1
ATOM 2554 O O . ALA B 1 61 ? 4.73 -28.781 -14.867 1 95.88 61 ALA B O 1
ATOM 2555 N N . LEU B 1 62 ? 4.16 -30.672 -15.859 1 92.81 62 LEU B N 1
ATOM 2556 C CA . LEU B 1 62 ? 2.857 -30.734 -15.203 1 92.81 62 LEU B CA 1
ATOM 2557 C C . LEU B 1 62 ? 3.014 -30.875 -13.695 1 92.81 62 LEU B C 1
ATOM 2559 O O . LEU B 1 62 ? 2.264 -30.266 -12.93 1 92.81 62 LEU B O 1
ATOM 2563 N N . ASP B 1 63 ? 4.027 -31.625 -13.336 1 92.12 63 ASP B N 1
ATOM 2564 C CA . ASP B 1 63 ? 4.312 -31.781 -11.914 1 92.12 63 ASP B CA 1
ATOM 2565 C C . ASP B 1 63 ? 4.777 -30.453 -11.305 1 92.12 63 ASP B C 1
ATOM 2567 O O . ASP B 1 63 ? 4.305 -30.062 -10.234 1 92.12 63 ASP B O 1
ATOM 2571 N N . LEU B 1 64 ? 5.641 -29.828 -12.016 1 91.81 64 LEU B N 1
ATOM 2572 C CA . LEU B 1 64 ? 6.191 -28.562 -11.531 1 91.81 64 LEU B CA 1
ATOM 2573 C C . LEU B 1 64 ? 5.125 -27.469 -11.516 1 91.81 64 LEU B C 1
ATOM 2575 O O . LEU B 1 64 ? 5.172 -26.562 -10.688 1 91.81 64 LEU B O 1
ATOM 2579 N N . LEU B 1 65 ? 4.207 -27.578 -12.414 1 90.19 65 LEU B N 1
ATOM 2580 C CA . LEU B 1 65 ? 3.098 -26.625 -12.469 1 90.19 65 LEU B CA 1
ATOM 2581 C C . LEU B 1 65 ? 2.268 -26.688 -11.188 1 90.19 65 LEU B C 1
ATOM 2583 O O . LEU B 1 65 ? 1.859 -25.656 -10.656 1 90.19 65 LEU B O 1
ATOM 2587 N N . LYS B 1 66 ? 2.092 -27.859 -10.711 1 84 66 LYS B N 1
ATOM 2588 C CA . LYS B 1 66 ? 1.317 -28.078 -9.492 1 84 66 LYS B CA 1
ATOM 2589 C C . LYS B 1 66 ? 2.025 -27.484 -8.281 1 84 66 LYS B C 1
ATOM 2591 O O . LYS B 1 66 ? 1.377 -26.938 -7.383 1 84 66 LYS B O 1
ATOM 2596 N N . ASN B 1 67 ? 3.307 -27.5 -8.359 1 81.69 67 ASN B N 1
ATOM 2597 C CA . ASN B 1 67 ? 4.074 -27.094 -7.188 1 81.69 67 ASN B CA 1
ATOM 2598 C C . ASN B 1 67 ? 4.617 -25.672 -7.344 1 81.69 67 ASN B C 1
ATOM 2600 O O . ASN B 1 67 ? 5.246 -25.141 -6.43 1 81.69 67 ASN B O 1
ATOM 2604 N N . LYS B 1 68 ? 4.402 -25.109 -8.461 1 81.81 68 LYS B N 1
ATOM 2605 C CA . LYS B 1 68 ? 4.832 -23.75 -8.773 1 81.81 68 LYS B CA 1
ATOM 2606 C C . LYS B 1 68 ? 6.324 -23.562 -8.523 1 81.81 68 LYS B C 1
ATOM 2608 O O . LYS B 1 68 ? 6.742 -22.609 -7.859 1 81.81 68 LYS B O 1
ATOM 2613 N N . LYS B 1 69 ? 7.125 -24.422 -9.055 1 86.94 69 LYS B N 1
ATOM 2614 C CA . LYS B 1 69 ? 8.555 -24.422 -8.781 1 86.94 69 LYS B CA 1
ATOM 2615 C C . LYS B 1 69 ? 9.367 -24.375 -10.07 1 86.94 69 LYS B C 1
ATOM 2617 O O . LYS B 1 69 ? 8.914 -24.859 -11.109 1 86.94 69 LYS B O 1
ATOM 2622 N N . ASN B 1 70 ? 10.555 -23.797 -9.953 1 91.81 70 ASN B N 1
ATOM 2623 C CA . ASN B 1 70 ? 11.57 -23.891 -10.992 1 91.81 70 ASN B CA 1
ATOM 2624 C C . ASN B 1 70 ? 12.508 -25.078 -10.758 1 91.81 70 ASN B C 1
ATOM 2626 O O . ASN B 1 70 ? 12.695 -25.516 -9.625 1 91.81 70 ASN B O 1
ATOM 2630 N N . GLU B 1 71 ? 13.055 -25.641 -11.906 1 94.81 71 GLU B N 1
ATOM 2631 C CA . GLU B 1 71 ? 13.961 -26.781 -11.742 1 94.81 71 GLU B CA 1
ATOM 2632 C C . GLU B 1 71 ? 14.906 -26.906 -12.938 1 94.81 71 GLU B C 1
ATOM 2634 O O . GLU B 1 71 ? 14.5 -26.672 -14.078 1 94.81 71 GLU B O 1
ATOM 2639 N N . LEU B 1 72 ? 16.109 -27.156 -12.641 1 95.62 72 LEU B N 1
ATOM 2640 C CA . LEU B 1 72 ? 17.078 -27.609 -13.641 1 95.62 72 LEU B CA 1
ATOM 2641 C C . LEU B 1 72 ? 17.203 -29.141 -13.633 1 95.62 72 LEU B C 1
ATOM 2643 O O . LEU B 1 72 ? 17.469 -29.734 -12.586 1 95.62 72 LEU B O 1
ATOM 2647 N N . HIS B 1 73 ? 16.953 -29.797 -14.805 1 94.81 73 HIS B N 1
ATOM 2648 C CA . HIS B 1 73 ? 16.969 -31.25 -14.836 1 94.81 73 HIS B CA 1
ATOM 2649 C C . HIS B 1 73 ? 17.812 -31.766 -16 1 94.81 73 HIS B C 1
ATOM 2651 O O . HIS B 1 73 ? 17.656 -31.297 -17.141 1 94.81 73 HIS B O 1
ATOM 2657 N N . LYS B 1 74 ? 18.625 -32.656 -15.75 1 93 74 LYS B N 1
ATOM 2658 C CA . LYS B 1 74 ? 19.484 -33.281 -16.766 1 93 74 LYS B CA 1
ATOM 2659 C C . LYS B 1 74 ? 18.938 -34.625 -17.203 1 93 74 LYS B C 1
ATOM 2661 O O . LYS B 1 74 ? 18.609 -35.469 -16.359 1 93 74 LYS B O 1
ATOM 2666 N N . TYR B 1 75 ? 18.828 -34.812 -18.5 1 91.81 75 TYR B N 1
ATOM 2667 C CA . TYR B 1 75 ? 18.359 -36.062 -19.078 1 91.81 75 TYR B CA 1
ATOM 2668 C C . TYR B 1 75 ? 19.484 -36.781 -19.812 1 91.81 75 TYR B C 1
ATOM 2670 O O . TYR B 1 75 ? 20.203 -36.156 -20.609 1 91.81 75 TYR B O 1
ATOM 2678 N N . ALA B 1 76 ? 19.625 -38.031 -19.516 1 90.06 76 ALA B N 1
ATOM 2679 C CA . ALA B 1 76 ? 20.562 -38.875 -20.25 1 90.06 76 ALA B CA 1
ATOM 2680 C C . ALA B 1 76 ? 19.891 -39.5 -21.469 1 90.06 76 ALA B C 1
ATOM 2682 O O . ALA B 1 76 ? 18.75 -39.969 -21.375 1 90.06 76 ALA B O 1
ATOM 2683 N N . LEU B 1 77 ? 20.625 -39.469 -22.516 1 86.75 77 LEU B N 1
ATOM 2684 C CA . LEU B 1 77 ? 20.094 -40.031 -23.766 1 86.75 77 LEU B CA 1
ATOM 2685 C C . LEU B 1 77 ? 20.906 -41.219 -24.219 1 86.75 77 LEU B C 1
ATOM 2687 O O . LEU B 1 77 ? 22.125 -41.281 -24 1 86.75 77 LEU B O 1
ATOM 2691 N N . ASN B 1 78 ? 20.219 -42.125 -24.844 1 84.38 78 ASN B N 1
ATOM 2692 C CA . ASN B 1 78 ? 20.938 -43.25 -25.453 1 84.38 78 ASN B CA 1
ATOM 2693 C C . ASN B 1 78 ? 21.312 -42.938 -26.906 1 84.38 78 ASN B C 1
ATOM 2695 O O . ASN B 1 78 ? 21.156 -41.812 -27.359 1 84.38 78 ASN B O 1
ATOM 2699 N N . GLU B 1 79 ? 21.75 -43.969 -27.656 1 80 79 GLU B N 1
ATOM 2700 C CA . GLU B 1 79 ? 22.234 -43.781 -29.016 1 80 79 GLU B CA 1
ATOM 2701 C C . GLU B 1 79 ? 21.094 -43.438 -29.969 1 80 79 GLU B C 1
ATOM 2703 O O . GLU B 1 79 ? 21.328 -42.844 -31.016 1 80 79 GLU B O 1
ATOM 2708 N N . GLU B 1 80 ? 19.891 -43.781 -29.5 1 80.38 80 GLU B N 1
ATOM 2709 C CA . GLU B 1 80 ? 18.734 -43.469 -30.328 1 80.38 80 GLU B CA 1
ATOM 2710 C C . GLU B 1 80 ? 18.062 -42.188 -29.906 1 80.38 80 GLU B C 1
ATOM 2712 O O . GLU B 1 80 ? 16.953 -41.875 -30.328 1 80.38 80 GLU B O 1
ATOM 2717 N N . ASN B 1 81 ? 18.719 -41.438 -28.969 1 77.31 81 ASN B N 1
ATOM 2718 C CA . ASN B 1 81 ? 18.266 -40.156 -28.484 1 77.31 81 ASN B CA 1
ATOM 2719 C C . ASN B 1 81 ? 17 -40.281 -27.641 1 77.31 81 ASN B C 1
ATOM 2721 O O . ASN B 1 81 ? 16.125 -39.406 -27.672 1 77.31 81 ASN B O 1
ATOM 2725 N N . LYS B 1 82 ? 16.922 -41.438 -27.016 1 84.5 82 LYS B N 1
ATOM 2726 C CA . LYS B 1 82 ? 15.82 -41.656 -26.078 1 84.5 82 LYS B CA 1
ATOM 2727 C C . LYS B 1 82 ? 16.297 -41.5 -24.625 1 84.5 82 LYS B C 1
ATOM 2729 O O . LYS B 1 82 ? 17.406 -41.875 -24.297 1 84.5 82 LYS B O 1
ATOM 2734 N N . VAL B 1 83 ? 15.414 -40.906 -23.812 1 86.75 83 VAL B N 1
ATOM 2735 C CA . VAL B 1 83 ? 15.758 -40.656 -22.422 1 86.75 83 VAL B CA 1
ATOM 2736 C C . VAL B 1 83 ? 15.961 -41.969 -21.688 1 86.75 83 VAL B C 1
ATOM 2738 O O . VAL B 1 83 ? 15.18 -42.906 -21.844 1 86.75 83 VAL B O 1
ATOM 2741 N N . ILE B 1 84 ? 17.062 -42 -20.969 1 79.19 84 ILE B N 1
ATOM 2742 C CA . ILE B 1 84 ? 17.391 -43.188 -20.172 1 79.19 84 ILE B CA 1
ATOM 2743 C C . ILE B 1 84 ? 17.062 -42.938 -18.703 1 79.19 84 ILE B C 1
ATOM 2745 O O . ILE B 1 84 ? 17.422 -41.906 -18.141 1 79.19 84 ILE B O 1
ATOM 2749 N N . GLU B 1 85 ? 16 -43.406 -18.078 1 69.62 85 GLU B N 1
ATOM 2750 C CA . GLU B 1 85 ? 15.68 -43.219 -16.656 1 69.62 85 GLU B CA 1
ATOM 2751 C C . GLU B 1 85 ? 16.672 -43.938 -15.766 1 69.62 85 GLU B C 1
ATOM 2753 O O . GLU B 1 85 ? 16.891 -43.562 -14.617 1 69.62 85 GLU B O 1
ATOM 2758 N N . ASN B 1 86 ? 17.156 -45.156 -16.141 1 59.22 86 ASN B N 1
ATOM 2759 C CA . ASN B 1 86 ? 17.953 -46.062 -15.297 1 59.22 86 ASN B CA 1
ATOM 2760 C C . ASN B 1 86 ? 19.438 -45.938 -15.625 1 59.22 86 ASN B C 1
ATOM 2762 O O . ASN B 1 86 ? 19.812 -45.344 -16.641 1 59.22 86 ASN B O 1
ATOM 2766 N N . THR B 1 87 ? 20.297 -46.75 -14.773 1 54.91 87 THR B N 1
ATOM 2767 C CA . THR B 1 87 ? 21.688 -47 -14.422 1 54.91 87 THR B CA 1
ATOM 2768 C C . THR B 1 87 ? 22.516 -47.25 -15.68 1 54.91 87 THR B C 1
ATOM 2770 O O . THR B 1 87 ? 23.703 -47.594 -15.586 1 54.91 87 THR B O 1
ATOM 2773 N N . GLY B 1 88 ? 21.906 -47.219 -16.812 1 54.78 88 GLY B N 1
ATOM 2774 C CA . GLY B 1 88 ? 22.812 -47.781 -17.797 1 54.78 88 GLY B CA 1
ATOM 2775 C C . GLY B 1 88 ? 23.734 -46.75 -18.438 1 54.78 88 GLY B C 1
ATOM 2776 O O . GLY B 1 88 ? 23.672 -45.562 -18.109 1 54.78 88 GLY B O 1
ATOM 2777 N N . MET B 1 89 ? 24.672 -47.125 -19.344 1 59.69 89 MET B N 1
ATOM 2778 C CA . MET B 1 89 ? 25.734 -46.406 -20.062 1 59.69 89 MET B CA 1
ATOM 2779 C C . MET B 1 89 ? 25.156 -45.344 -20.953 1 59.69 89 MET B C 1
ATOM 2781 O O . MET B 1 89 ? 24.312 -45.625 -21.812 1 59.69 89 MET B O 1
ATOM 2785 N N . VAL B 1 90 ? 25.219 -44.062 -20.578 1 62.44 90 VAL B N 1
ATOM 2786 C CA . VAL B 1 90 ? 24.891 -42.844 -21.344 1 62.44 90 VAL B CA 1
ATOM 2787 C C . VAL B 1 90 ? 25.688 -42.844 -22.656 1 62.44 90 VAL B C 1
ATOM 2789 O O . VAL B 1 90 ? 26.906 -42.688 -22.641 1 62.44 90 VAL B O 1
ATOM 2792 N N . CYS B 1 91 ? 25.156 -43.344 -23.672 1 65.5 91 CYS B N 1
ATOM 2793 C CA . CYS B 1 91 ? 25.906 -43.469 -24.906 1 65.5 91 CYS B CA 1
ATOM 2794 C C . CYS B 1 91 ? 25.578 -42.344 -25.859 1 65.5 91 CYS B C 1
ATOM 2796 O O . CYS B 1 91 ? 26.391 -42 -26.734 1 65.5 91 CYS B O 1
ATOM 2798 N N . GLY B 1 92 ? 24.438 -41.656 -25.703 1 75.5 92 GLY B N 1
ATOM 2799 C CA . GLY B 1 92 ? 24.016 -40.688 -26.719 1 75.5 92 GLY B CA 1
ATOM 2800 C C . GLY B 1 92 ? 24.188 -39.25 -26.297 1 75.5 92 GLY B C 1
ATOM 2801 O O . GLY B 1 92 ? 23.969 -38.344 -27.078 1 75.5 92 GLY B O 1
ATOM 2802 N N . GLY B 1 93 ? 24.531 -39.031 -25 1 86.38 93 GLY B N 1
ATOM 2803 C CA . GLY B 1 93 ? 24.75 -37.656 -24.547 1 86.38 93 GLY B CA 1
ATOM 2804 C C . GLY B 1 93 ? 23.766 -37.219 -23.484 1 86.38 93 GLY B C 1
ATOM 2805 O O . GLY B 1 93 ? 23.125 -38.062 -22.844 1 86.38 93 GLY B O 1
ATOM 2806 N N . ASN B 1 94 ? 23.875 -35.938 -23.219 1 91 94 ASN B N 1
ATOM 2807 C CA . ASN B 1 94 ? 23 -35.375 -22.203 1 91 94 ASN B CA 1
ATOM 2808 C C . ASN B 1 94 ? 22.375 -34.062 -22.672 1 91 94 ASN B C 1
ATOM 2810 O O . ASN B 1 94 ? 22.984 -33.344 -23.469 1 91 94 ASN B O 1
ATOM 2814 N N . VAL B 1 95 ? 21.094 -33.875 -22.219 1 92.31 95 VAL B N 1
ATOM 2815 C CA . VAL B 1 95 ? 20.438 -32.594 -22.422 1 92.31 95 VAL B CA 1
ATOM 2816 C C . VAL B 1 95 ? 19.953 -32.031 -21.078 1 92.31 95 VAL B C 1
ATOM 2818 O O . VAL B 1 95 ? 19.391 -32.781 -20.266 1 92.31 95 VAL B O 1
ATOM 2821 N N . THR B 1 96 ? 20.266 -30.781 -20.859 1 94.69 96 THR B N 1
ATOM 2822 C CA . THR B 1 96 ? 19.812 -30.094 -19.641 1 94.69 96 THR B CA 1
ATOM 2823 C C . THR B 1 96 ? 18.688 -29.125 -19.969 1 94.69 96 THR B C 1
ATOM 2825 O O . THR B 1 96 ? 18.828 -28.266 -20.844 1 94.69 96 THR B O 1
ATOM 2828 N N . LEU B 1 97 ? 17.562 -29.406 -19.281 1 96 97 LEU B N 1
ATOM 2829 C CA . LEU B 1 97 ? 16.391 -28.547 -19.438 1 96 97 LEU B CA 1
ATOM 2830 C C . LEU B 1 97 ? 16.172 -27.672 -18.203 1 96 97 LEU B C 1
ATOM 2832 O O . LEU B 1 97 ? 16.312 -28.156 -17.078 1 96 97 LEU B O 1
ATOM 2836 N N . PHE B 1 98 ? 15.906 -26.359 -18.438 1 96.69 98 PHE B N 1
ATOM 2837 C CA . PHE B 1 98 ? 15.469 -25.469 -17.359 1 96.69 98 PHE B CA 1
ATOM 2838 C C . PHE B 1 98 ? 13.953 -25.281 -17.391 1 96.69 98 PHE B C 1
ATOM 2840 O O . PHE B 1 98 ? 13.406 -24.859 -18.406 1 96.69 98 PHE B O 1
ATOM 2847 N N . TYR B 1 99 ? 13.328 -25.75 -16.312 1 96.31 99 TYR B N 1
ATOM 2848 C CA . TYR B 1 99 ? 11.891 -25.562 -16.125 1 96.31 99 TYR B CA 1
ATOM 2849 C C . TYR B 1 99 ? 11.594 -24.297 -15.328 1 96.31 99 TYR B C 1
ATOM 2851 O O . TYR B 1 99 ? 11.953 -24.219 -14.148 1 96.31 99 TYR B O 1
ATOM 2859 N N . GLU B 1 100 ? 10.914 -23.344 -15.969 1 94.5 100 GLU B N 1
ATOM 2860 C CA . GLU B 1 100 ? 10.594 -22.062 -15.32 1 94.5 100 GLU B CA 1
ATOM 2861 C C . GLU B 1 100 ? 9.086 -21.922 -15.133 1 94.5 100 GLU B C 1
ATOM 2863 O O . GLU B 1 100 ? 8.328 -21.906 -16.109 1 94.5 100 GLU B O 1
ATOM 2868 N N . TYR B 1 101 ? 8.727 -21.906 -13.914 1 92.12 101 TYR B N 1
ATOM 2869 C CA . TYR B 1 101 ? 7.316 -21.656 -13.633 1 92.12 101 TYR B CA 1
ATOM 2870 C C . TYR B 1 101 ? 6.934 -20.219 -13.992 1 92.12 101 TYR B C 1
ATOM 2872 O O . TYR B 1 101 ? 7.559 -19.266 -13.531 1 92.12 101 TYR B O 1
ATOM 2880 N N . ILE B 1 102 ? 5.996 -20.125 -14.914 1 88.25 102 ILE B N 1
ATOM 2881 C CA . ILE B 1 102 ? 5.418 -18.844 -15.312 1 88.25 102 ILE B CA 1
ATOM 2882 C C . ILE B 1 102 ? 4.039 -18.688 -14.68 1 88.25 102 ILE B C 1
ATOM 2884 O O . ILE B 1 102 ? 3.066 -19.297 -15.133 1 88.25 102 ILE B O 1
ATOM 2888 N N . GLY B 1 103 ? 4.043 -17.938 -13.648 1 82.06 103 GLY B N 1
ATOM 2889 C CA . GLY B 1 103 ? 2.777 -17.766 -12.953 1 82.06 103 GLY B CA 1
ATOM 2890 C C . GLY B 1 103 ? 2.082 -16.453 -13.281 1 82.06 103 GLY B C 1
ATOM 2891 O O . GLY B 1 103 ? 2.719 -15.516 -13.742 1 82.06 103 GLY B O 1
ATOM 2892 N N . SER B 1 104 ? 0.764 -16.547 -13.227 1 80.44 104 SER B N 1
ATOM 2893 C CA . SER B 1 104 ? -0.021 -15.328 -13.375 1 80.44 104 SER B CA 1
ATOM 2894 C C . SER B 1 104 ? -0.175 -14.602 -12.039 1 80.44 104 SER B C 1
ATOM 2896 O O . SER B 1 104 ? -0.92 -13.625 -11.945 1 80.44 104 SER B O 1
ATOM 2898 N N . GLY B 1 105 ? 0.49 -14.977 -11.086 1 86.94 105 GLY B N 1
ATOM 2899 C CA . GLY B 1 105 ? 0.389 -14.367 -9.773 1 86.94 105 GLY B CA 1
ATOM 2900 C C . GLY B 1 105 ? -0.707 -14.969 -8.914 1 86.94 105 GLY B C 1
ATOM 2901 O O . GLY B 1 105 ? -1.46 -15.828 -9.375 1 86.94 105 GLY B O 1
ATOM 2902 N N . GLU B 1 106 ? -0.817 -14.586 -7.691 1 91.75 106 GLU B N 1
ATOM 2903 C CA . GLU B 1 106 ? -1.886 -15 -6.789 1 91.75 106 GLU B CA 1
ATOM 2904 C C . GLU B 1 106 ? -3.24 -14.477 -7.262 1 91.75 106 GLU B C 1
ATOM 2906 O O . GLU B 1 106 ? -3.338 -13.367 -7.789 1 91.75 106 GLU B O 1
ATOM 2911 N N . LYS B 1 107 ? -4.234 -15.359 -7.148 1 95.06 107 LYS B N 1
ATOM 2912 C CA . LYS B 1 107 ? -5.582 -14.945 -7.531 1 95.06 107 LYS B CA 1
ATOM 2913 C C . LYS B 1 107 ? -6.262 -14.172 -6.402 1 95.06 107 LYS B C 1
ATOM 2915 O O . LYS B 1 107 ? -6.312 -14.641 -5.266 1 95.06 107 LYS B O 1
ATOM 2920 N N . LEU B 1 108 ? -6.707 -12.984 -6.73 1 97.75 108 LEU B N 1
ATOM 2921 C CA . LEU B 1 108 ? -7.445 -12.156 -5.781 1 97.75 108 LEU B CA 1
ATOM 2922 C C . LEU B 1 108 ? -8.82 -11.789 -6.332 1 97.75 108 LEU B C 1
ATOM 2924 O O . LEU B 1 108 ? -8.922 -11.242 -7.434 1 97.75 108 LEU B O 1
ATOM 2928 N N . TYR B 1 109 ? -9.859 -12.164 -5.621 1 98.5 109 TYR B N 1
ATOM 2929 C CA . TYR B 1 109 ? -11.227 -11.766 -5.934 1 98.5 109 TYR B CA 1
ATOM 2930 C C . TYR B 1 109 ? -11.703 -10.672 -4.984 1 98.5 109 TYR B C 1
ATOM 2932 O O . TYR B 1 109 ? -11.664 -10.828 -3.764 1 98.5 109 TYR B O 1
ATOM 2940 N N . ILE B 1 110 ? -12.125 -9.562 -5.523 1 98.69 110 ILE B N 1
ATOM 2941 C CA . ILE B 1 110 ? -12.672 -8.461 -4.738 1 98.69 110 ILE B CA 1
ATOM 2942 C C . ILE B 1 110 ? -14.164 -8.297 -5.043 1 98.69 110 ILE B C 1
ATOM 2944 O O . ILE B 1 110 ? -14.539 -8 -6.176 1 98.69 110 ILE B O 1
ATOM 2948 N N . PHE B 1 111 ? -14.969 -8.539 -4.062 1 98.75 111 PHE B N 1
ATOM 2949 C CA . PHE B 1 111 ? -16.391 -8.273 -4.188 1 98.75 111 PHE B CA 1
ATOM 2950 C C . PHE B 1 111 ? -16.734 -6.867 -3.693 1 98.75 111 PHE B C 1
ATOM 2952 O O . PHE B 1 111 ? -16.688 -6.605 -2.488 1 98.75 111 PHE B O 1
ATOM 2959 N N . GLY B 1 112 ? -17.125 -6 -4.602 1 98.06 112 GLY B N 1
ATOM 2960 C CA . GLY B 1 112 ? -17.375 -4.602 -4.293 1 98.06 112 GLY B CA 1
ATOM 2961 C C . GLY B 1 112 ? -16.375 -3.664 -4.957 1 98.06 112 GLY B C 1
ATOM 2962 O O . GLY B 1 112 ? -15.18 -3.701 -4.656 1 98.06 112 GLY B O 1
ATOM 2963 N N . ALA B 1 113 ? -16.875 -2.828 -5.812 1 96.94 113 ALA B N 1
ATOM 2964 C CA . ALA B 1 113 ? -16.031 -1.888 -6.559 1 96.94 113 ALA B CA 1
ATOM 2965 C C . ALA B 1 113 ? -16.25 -0.459 -6.066 1 96.94 113 ALA B C 1
ATOM 2967 O O . ALA B 1 113 ? -16.109 0.496 -6.832 1 96.94 113 ALA B O 1
ATOM 2968 N N . GLY B 1 114 ? -16.641 -0.346 -4.797 1 94.75 114 GLY B N 1
ATOM 2969 C CA . GLY B 1 114 ? -16.766 0.971 -4.191 1 94.75 114 GLY B CA 1
ATOM 2970 C C . GLY B 1 114 ? -15.43 1.608 -3.865 1 94.75 114 GLY B C 1
ATOM 2971 O O . GLY B 1 114 ? -14.406 1.26 -4.461 1 94.75 114 GLY B O 1
ATOM 2972 N N . HIS B 1 115 ? -15.461 2.508 -2.926 1 94 115 HIS B N 1
ATOM 2973 C CA . HIS B 1 115 ? -14.281 3.299 -2.588 1 94 115 HIS B CA 1
ATOM 2974 C C . HIS B 1 115 ? -13.125 2.404 -2.139 1 94 115 HIS B C 1
ATOM 2976 O O . HIS B 1 115 ? -12.008 2.533 -2.637 1 94 115 HIS B O 1
ATOM 2982 N N . VAL B 1 116 ? -13.453 1.456 -1.284 1 96 116 VAL B N 1
ATOM 2983 C CA . VAL B 1 116 ? -12.406 0.593 -0.758 1 96 116 VAL B CA 1
ATOM 2984 C C . VAL B 1 116 ? -11.953 -0.39 -1.837 1 96 116 VAL B C 1
ATOM 2986 O O . VAL B 1 116 ? -10.758 -0.641 -1.997 1 96 116 VAL B O 1
ATOM 2989 N N . GLY B 1 117 ? -12.883 -0.961 -2.58 1 97.06 117 GLY B N 1
ATOM 2990 C CA . GLY B 1 117 ? -12.531 -1.843 -3.682 1 97.06 117 GLY B CA 1
ATOM 2991 C C . GLY B 1 117 ? -11.633 -1.185 -4.707 1 97.06 117 GLY B C 1
ATOM 2992 O O . GLY B 1 117 ? -10.656 -1.788 -5.164 1 97.06 117 GLY B O 1
ATOM 2993 N N . LYS B 1 118 ? -11.938 0.01 -5.055 1 95.69 118 LYS B N 1
ATOM 2994 C CA . LYS B 1 118 ? -11.141 0.778 -6.004 1 95.69 118 LYS B CA 1
ATOM 2995 C C . LYS B 1 118 ? -9.742 1.037 -5.461 1 95.69 118 LYS B C 1
ATOM 2997 O O . LYS B 1 118 ? -8.75 0.891 -6.184 1 95.69 118 LYS B O 1
ATOM 3002 N N . ALA B 1 119 ? -9.695 1.445 -4.215 1 96.62 119 ALA B N 1
ATOM 3003 C CA . ALA B 1 119 ? -8.406 1.7 -3.574 1 96.62 119 ALA B CA 1
ATOM 3004 C C . ALA B 1 119 ? -7.559 0.432 -3.521 1 96.62 119 ALA B C 1
ATOM 3006 O O . ALA B 1 119 ? -6.352 0.472 -3.777 1 96.62 119 ALA B O 1
ATOM 3007 N N . LEU B 1 120 ? -8.195 -0.686 -3.201 1 98 120 LEU B N 1
ATOM 3008 C CA . LEU B 1 120 ? -7.508 -1.973 -3.184 1 98 120 LEU B CA 1
ATOM 3009 C C . LEU B 1 120 ? -6.906 -2.285 -4.551 1 98 120 LEU B C 1
ATOM 3011 O O . LEU B 1 120 ? -5.742 -2.682 -4.645 1 98 120 LEU B O 1
ATOM 3015 N N . THR B 1 121 ? -7.699 -2.061 -5.523 1 96.75 121 THR B N 1
ATOM 3016 C CA . THR B 1 121 ? -7.277 -2.342 -6.895 1 96.75 121 THR B CA 1
ATOM 3017 C C . THR B 1 121 ? -6.086 -1.466 -7.281 1 96.75 121 THR B C 1
ATOM 3019 O O . THR B 1 121 ? -5.137 -1.943 -7.902 1 96.75 121 THR B O 1
ATOM 3022 N N . TYR B 1 122 ? -6.105 -0.24 -6.918 1 95.12 122 TYR B N 1
ATOM 3023 C CA . TYR B 1 122 ? -5.008 0.686 -7.184 1 95.12 122 TYR B CA 1
ATOM 3024 C C . TYR B 1 122 ? -3.705 0.177 -6.582 1 95.12 122 TYR B C 1
ATOM 3026 O O . TYR B 1 122 ? -2.691 0.073 -7.277 1 95.12 122 TYR B O 1
ATOM 3034 N N . HIS B 1 123 ? -3.74 -0.177 -5.352 1 97.31 123 HIS B N 1
ATOM 3035 C CA . HIS B 1 123 ? -2.516 -0.484 -4.621 1 97.31 123 HIS B CA 1
ATOM 3036 C C . HIS B 1 123 ? -2.016 -1.888 -4.945 1 97.31 123 HIS B C 1
ATOM 3038 O O . HIS B 1 123 ? -0.813 -2.152 -4.891 1 97.31 123 HIS B O 1
ATOM 3044 N N . ILE B 1 124 ? -2.936 -2.764 -5.32 1 97.06 124 ILE B N 1
ATOM 3045 C CA . ILE B 1 124 ? -2.547 -4.156 -5.52 1 97.06 124 ILE B CA 1
ATOM 3046 C C . ILE B 1 124 ? -2.027 -4.344 -6.945 1 97.06 124 ILE B C 1
ATOM 3048 O O . ILE B 1 124 ? -1.352 -5.332 -7.238 1 97.06 124 ILE B O 1
ATOM 3052 N N . ASN B 1 125 ? -2.297 -3.451 -7.828 1 93.5 125 ASN B N 1
ATOM 3053 C CA . ASN B 1 125 ? -2.039 -3.561 -9.258 1 93.5 125 ASN B CA 1
ATOM 3054 C C . ASN B 1 125 ? -0.57 -3.865 -9.539 1 93.5 125 ASN B C 1
ATOM 3056 O O . ASN B 1 125 ? -0.259 -4.738 -10.352 1 93.5 125 ASN B O 1
ATOM 3060 N N . PRO B 1 126 ? 0.348 -3.17 -8.891 1 94.06 126 PRO B N 1
ATOM 3061 C CA . PRO B 1 126 ? 1.749 -3.438 -9.227 1 94.06 126 PRO B CA 1
ATOM 3062 C C . PRO B 1 126 ? 2.299 -4.672 -8.516 1 94.06 126 PRO B C 1
ATOM 3064 O O . PRO B 1 126 ? 3.453 -5.051 -8.727 1 94.06 126 PRO B O 1
ATOM 3067 N N . LEU B 1 127 ? 1.41 -5.191 -7.762 1 94.44 127 LEU B N 1
ATOM 3068 C CA . LEU B 1 127 ? 1.815 -6.406 -7.066 1 94.44 127 LEU B CA 1
ATOM 3069 C C . LEU B 1 127 ? 1.486 -7.645 -7.891 1 94.44 127 LEU B C 1
ATOM 3071 O O . LEU B 1 127 ? 0.744 -7.562 -8.875 1 94.44 127 LEU B O 1
ATOM 3075 N N . ASN B 1 128 ? 2.104 -8.75 -7.844 1 89.25 128 ASN B N 1
ATOM 3076 C CA . ASN B 1 128 ? 1.958 -9.945 -8.664 1 89.25 128 ASN B CA 1
ATOM 3077 C C . ASN B 1 128 ? 0.697 -10.727 -8.305 1 89.25 128 ASN B C 1
ATOM 3079 O O . ASN B 1 128 ? 0.779 -11.844 -7.781 1 89.25 128 ASN B O 1
ATOM 3083 N N . TYR B 1 129 ? -0.51 -10.07 -8.656 1 94 129 TYR B N 1
ATOM 3084 C CA . TYR B 1 129 ? -1.812 -10.703 -8.461 1 94 129 TYR B CA 1
ATOM 3085 C C . TYR B 1 129 ? -2.633 -10.656 -9.742 1 94 129 TYR B C 1
ATOM 3087 O O . TYR B 1 129 ? -2.463 -9.75 -10.562 1 94 129 TYR B O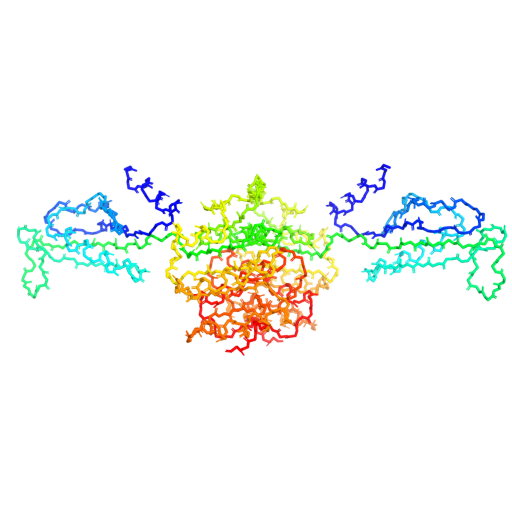 1
ATOM 3095 N N . PHE B 1 130 ? -3.363 -11.656 -9.969 1 94.62 130 PHE B N 1
ATOM 3096 C CA . PHE B 1 130 ? -4.453 -11.602 -10.938 1 94.62 130 PHE B CA 1
ATOM 3097 C C . PHE B 1 130 ? -5.77 -11.258 -10.25 1 94.62 130 PHE B C 1
ATOM 3099 O O . PHE B 1 130 ? -6.344 -12.086 -9.547 1 94.62 130 PHE B O 1
ATOM 3106 N N . VAL B 1 131 ? -6.277 -10.047 -10.484 1 96.81 131 VAL B N 1
ATOM 3107 C CA . VAL B 1 131 ? -7.363 -9.484 -9.695 1 96.81 131 VAL B CA 1
ATOM 3108 C C . VAL B 1 131 ? -8.664 -9.516 -10.492 1 96.81 131 VAL B C 1
ATOM 3110 O O . VAL B 1 131 ? -8.695 -9.117 -11.656 1 96.81 131 VAL B O 1
ATOM 3113 N N . THR B 1 132 ? -9.617 -10.078 -9.922 1 97.12 132 THR B N 1
ATOM 3114 C CA . THR B 1 132 ? -10.984 -10.023 -10.438 1 97.12 132 THR B CA 1
ATOM 3115 C C . THR B 1 132 ? -11.883 -9.227 -9.5 1 97.12 132 THR B C 1
ATOM 3117 O O . THR B 1 132 ? -12 -9.547 -8.32 1 97.12 132 THR B O 1
ATOM 3120 N N . VAL B 1 133 ? -12.484 -8.195 -10.031 1 97.94 133 VAL B N 1
ATOM 3121 C CA . VAL B 1 133 ? -13.391 -7.375 -9.234 1 97.94 133 VAL B CA 1
ATOM 3122 C C . VAL B 1 133 ? -14.836 -7.617 -9.68 1 97.94 133 VAL B C 1
ATOM 3124 O O . VAL B 1 133 ? -15.125 -7.602 -10.883 1 97.94 133 VAL B O 1
ATOM 3127 N N . ILE B 1 134 ? -15.688 -7.883 -8.734 1 98.38 134 ILE B N 1
ATOM 3128 C CA . ILE B 1 134 ? -17.078 -8.203 -9.016 1 98.38 134 ILE B CA 1
ATOM 3129 C C . ILE B 1 134 ? -17.984 -7.148 -8.375 1 98.38 134 ILE B C 1
ATOM 3131 O O . ILE B 1 134 ? -17.844 -6.824 -7.195 1 98.38 134 ILE B O 1
ATOM 3135 N N . ASP B 1 135 ? -18.875 -6.613 -9.109 1 98 135 ASP B N 1
ATOM 3136 C CA . ASP 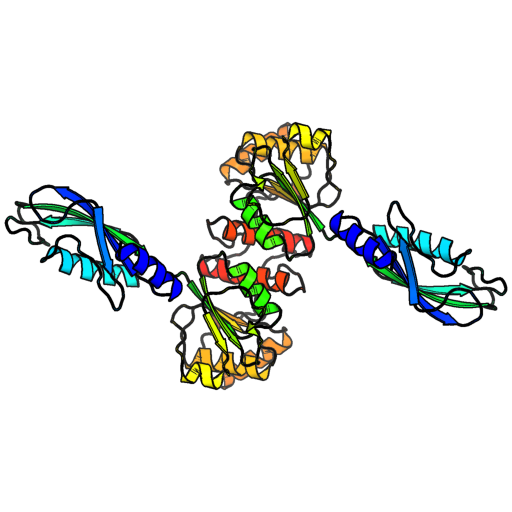B 1 135 ? -19.859 -5.66 -8.625 1 98 135 ASP B CA 1
ATOM 3137 C C . ASP B 1 135 ? -21.094 -5.641 -9.523 1 98 135 ASP B C 1
ATOM 3139 O O . ASP B 1 135 ? -20.984 -5.758 -10.75 1 98 135 ASP B O 1
ATOM 3143 N N . GLU B 1 136 ? -22.266 -5.453 -8.961 1 97.25 136 GLU B N 1
ATOM 3144 C CA . GLU B 1 136 ? -23.5 -5.574 -9.742 1 97.25 136 GLU B CA 1
ATOM 3145 C C . GLU B 1 136 ? -23.938 -4.219 -10.281 1 97.25 136 GLU B C 1
ATOM 3147 O O . GLU B 1 136 ? -24.797 -4.145 -11.172 1 97.25 136 GLU B O 1
ATOM 3152 N N . ARG B 1 137 ? -23.422 -3.102 -9.797 1 96.44 137 ARG B N 1
ATOM 3153 C CA . ARG B 1 137 ? -23.922 -1.772 -10.133 1 96.44 137 ARG B CA 1
ATOM 3154 C C . ARG B 1 137 ? -23.516 -1.382 -11.547 1 96.44 137 ARG B C 1
ATOM 3156 O O . ARG B 1 137 ? -22.359 -1.575 -11.945 1 96.44 137 ARG B O 1
ATOM 3163 N N . ASP B 1 138 ? -24.422 -0.767 -12.219 1 94.06 138 ASP B N 1
ATOM 3164 C CA . ASP B 1 138 ? -24.188 -0.334 -13.594 1 94.06 138 ASP B CA 1
ATOM 3165 C C . ASP B 1 138 ? -23.188 0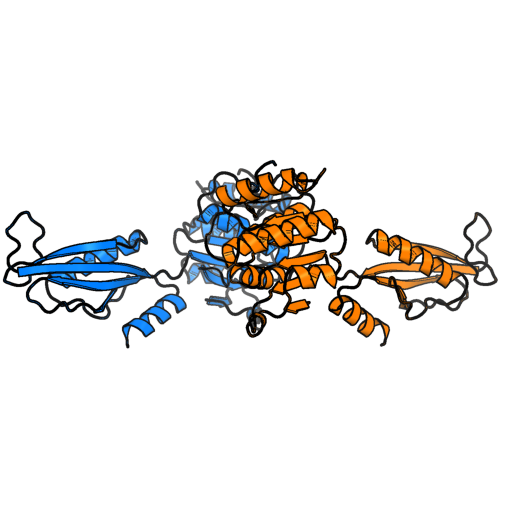.816 -13.648 1 94.06 138 ASP B C 1
ATOM 3167 O O . ASP B 1 138 ? -23.297 1.774 -12.883 1 94.06 138 ASP B O 1
ATOM 3171 N N . GLY B 1 139 ? -22.25 0.662 -14.531 1 94.31 139 GLY B N 1
ATOM 3172 C CA . GLY B 1 139 ? -21.312 1.749 -14.773 1 94.31 139 GLY B CA 1
ATOM 3173 C C . GLY B 1 139 ? -20.234 1.848 -13.719 1 94.31 139 GLY B C 1
ATOM 3174 O O . GLY B 1 139 ? -19.359 2.721 -13.789 1 94.31 139 GLY B O 1
ATOM 3175 N N . ILE B 1 140 ? -20.203 0.975 -12.719 1 93.19 140 ILE B N 1
ATOM 3176 C CA . ILE B 1 140 ? -19.297 1.057 -11.57 1 93.19 140 ILE B CA 1
ATOM 3177 C C . ILE B 1 140 ? -17.859 0.966 -12.039 1 93.19 140 ILE B C 1
ATOM 3179 O O . ILE B 1 140 ? -16.953 1.509 -11.398 1 93.19 140 ILE B O 1
ATOM 3183 N N . PHE B 1 141 ? -17.562 0.41 -13.289 1 94.69 141 PHE B N 1
ATOM 3184 C CA . PHE B 1 141 ? -16.203 0.151 -13.742 1 94.69 141 PHE B CA 1
ATOM 3185 C C . PHE B 1 141 ? -15.758 1.204 -14.75 1 94.69 141 PHE B C 1
ATOM 3187 O O . PHE B 1 141 ? -14.648 1.136 -15.273 1 94.69 141 PHE B O 1
ATOM 3194 N N . ASN B 1 142 ? -16.578 2.197 -15.055 1 90.62 142 ASN B N 1
ATOM 3195 C CA . ASN B 1 142 ? -16.234 3.225 -16.031 1 90.62 142 ASN B CA 1
ATOM 3196 C C . ASN B 1 142 ? -14.969 3.98 -15.641 1 90.62 142 ASN B C 1
ATOM 3198 O O . ASN B 1 142 ? -14.125 4.27 -16.484 1 90.62 142 ASN B O 1
ATOM 3202 N N . ASP B 1 143 ? -14.797 4.301 -14.359 1 85.81 143 ASP B N 1
ATOM 3203 C CA . ASP B 1 143 ? -13.617 5.012 -13.875 1 85.81 143 ASP B CA 1
ATOM 3204 C C . ASP B 1 143 ? -12.789 4.133 -12.945 1 85.81 143 ASP B C 1
ATOM 3206 O O . ASP B 1 143 ? -12.172 4.633 -11.992 1 85.81 143 ASP B O 1
ATOM 3210 N N . PHE B 1 144 ? -12.773 2.932 -13.32 1 87.88 144 PHE B N 1
ATOM 3211 C CA . PHE B 1 144 ? -12.078 1.975 -12.469 1 87.88 144 PHE B CA 1
ATOM 3212 C C . PHE B 1 144 ? -10.641 1.78 -12.93 1 87.88 144 PHE B C 1
ATOM 3214 O O . PHE B 1 144 ? -10.367 1.787 -14.133 1 87.88 144 PHE B O 1
ATOM 3221 N N . PRO B 1 145 ? -9.672 1.705 -12 1 85.19 145 PRO B N 1
ATOM 3222 C CA . PRO B 1 145 ? -8.289 1.453 -12.422 1 85.19 145 PRO B CA 1
ATOM 3223 C C . PRO B 1 145 ? -8.164 0.248 -13.344 1 85.19 145 PRO B C 1
ATOM 3225 O O . PRO B 1 145 ? -8.977 -0.68 -13.273 1 85.19 145 PRO B O 1
ATOM 3228 N N . ASN B 1 146 ? -7.18 0.307 -14.18 1 81.44 146 ASN B N 1
ATOM 3229 C CA . ASN B 1 146 ? -6.926 -0.85 -15.031 1 81.44 146 ASN B CA 1
ATOM 3230 C C . ASN B 1 146 ? -6.52 -2.07 -14.219 1 81.44 146 ASN B C 1
ATOM 3232 O O . ASN B 1 146 ? -5.645 -1.982 -13.352 1 81.44 146 ASN B O 1
ATOM 3236 N N . ILE B 1 147 ? -7.324 -3.066 -14.422 1 82.12 147 ILE B N 1
ATOM 3237 C CA . ILE B 1 147 ? -7.066 -4.285 -13.664 1 82.12 147 ILE B CA 1
ATOM 3238 C C . ILE B 1 147 ? -7.262 -5.504 -14.562 1 82.12 147 ILE B C 1
ATOM 3240 O O . ILE B 1 147 ? -7.535 -5.363 -15.758 1 82.12 147 ILE B O 1
ATOM 3244 N N . ASN B 1 148 ? -7.012 -6.668 -14.062 1 85.38 148 ASN B N 1
ATOM 3245 C CA . ASN B 1 148 ? -6.984 -7.902 -14.844 1 85.38 148 ASN B CA 1
ATOM 3246 C C . ASN B 1 148 ? -8.375 -8.281 -15.344 1 85.38 148 ASN B C 1
ATOM 3248 O O . ASN B 1 148 ? -8.555 -8.578 -16.531 1 85.38 148 ASN B O 1
ATOM 3252 N N . LYS B 1 149 ? -9.344 -8.242 -14.461 1 93.94 149 LYS B N 1
ATOM 3253 C CA . LYS B 1 149 ? -10.68 -8.695 -14.836 1 93.94 149 LYS B CA 1
ATOM 3254 C C . LYS B 1 149 ? -11.75 -8.008 -13.992 1 93.94 149 LYS B C 1
ATOM 3256 O O . LYS B 1 149 ? -11.586 -7.867 -12.773 1 93.94 149 LYS B O 1
ATOM 3261 N N . THR B 1 150 ? -12.812 -7.473 -14.664 1 96.44 150 THR B N 1
ATOM 3262 C CA . THR B 1 150 ? -14 -6.953 -14 1 96.44 150 THR B CA 1
ATOM 3263 C C . THR B 1 150 ? -15.242 -7.734 -14.43 1 96.44 150 THR B C 1
ATOM 3265 O O . THR B 1 150 ? -15.383 -8.094 -15.594 1 96.44 150 THR B O 1
ATOM 3268 N N . ILE B 1 151 ? -16.062 -8.039 -13.508 1 97.19 151 ILE B N 1
ATOM 3269 C CA . ILE B 1 151 ? -17.297 -8.773 -13.781 1 97.19 151 ILE B CA 1
ATOM 3270 C C . ILE B 1 151 ? -18.5 -8.008 -13.219 1 97.19 151 ILE B C 1
ATOM 3272 O O . ILE B 1 151 ? -18.609 -7.82 -12.008 1 97.19 151 ILE B O 1
ATOM 3276 N N . ASN B 1 152 ? -19.344 -7.496 -14.086 1 97.44 152 ASN B N 1
ATOM 3277 C CA . ASN B 1 152 ? -20.609 -6.875 -13.68 1 97.44 152 ASN B CA 1
ATOM 3278 C C . ASN B 1 152 ? -21.703 -7.91 -13.492 1 97.44 152 ASN B C 1
ATOM 3280 O O . ASN B 1 152 ? -22.312 -8.352 -14.461 1 97.44 152 ASN B O 1
ATOM 3284 N N . SER B 1 153 ? -21.922 -8.281 -12.25 1 97.56 153 SER B N 1
ATOM 3285 C CA . SER B 1 153 ? -22.828 -9.391 -11.953 1 97.56 153 SER B CA 1
ATOM 3286 C C . SER B 1 153 ? -23.328 -9.32 -10.516 1 97.56 153 SER B C 1
ATOM 3288 O O . SER B 1 153 ? -22.641 -8.797 -9.633 1 97.56 153 SER B O 1
ATOM 3290 N N . THR B 1 154 ? -24.516 -9.844 -10.367 1 97.12 154 THR B N 1
ATOM 3291 C CA . THR B 1 154 ? -24.969 -10.094 -9 1 97.12 154 THR B CA 1
ATOM 3292 C C . THR B 1 154 ? -24.141 -11.203 -8.359 1 97.12 154 THR B C 1
ATOM 3294 O O . THR B 1 154 ? -23.484 -11.977 -9.047 1 97.12 154 THR B O 1
ATOM 3297 N N . VAL B 1 155 ? -24.203 -11.266 -7.059 1 96.75 155 VAL B N 1
ATOM 3298 C CA . VAL B 1 155 ? -23.484 -12.312 -6.332 1 96.75 155 VAL B CA 1
ATOM 3299 C C . VAL B 1 155 ? -23.984 -13.68 -6.773 1 96.75 155 VAL B C 1
ATOM 3301 O O . VAL B 1 155 ? -23.188 -14.562 -7.102 1 96.75 155 VAL B O 1
ATOM 3304 N N . SER B 1 156 ? -25.297 -13.836 -6.816 1 96.25 156 SER B N 1
ATOM 3305 C CA . SER B 1 156 ? -25.906 -15.102 -7.207 1 96.25 156 SER B CA 1
ATOM 3306 C C . SER B 1 156 ? -25.469 -15.516 -8.609 1 96.25 156 SER B C 1
ATOM 3308 O O . SER B 1 156 ? -25.062 -16.656 -8.82 1 96.25 156 SER B O 1
ATOM 3310 N N . ASP B 1 157 ? -25.547 -14.609 -9.523 1 97.69 157 ASP B N 1
ATOM 3311 C CA . ASP B 1 157 ? -25.188 -14.906 -10.906 1 97.69 157 ASP B CA 1
ATOM 3312 C C . ASP B 1 157 ? -23.703 -15.25 -11.023 1 97.69 157 ASP B C 1
ATOM 3314 O O . ASP B 1 157 ? -23.328 -16.109 -11.82 1 97.69 157 ASP B O 1
ATOM 3318 N N . PHE B 1 158 ? -22.875 -14.555 -10.305 1 98.19 158 PHE B N 1
ATOM 3319 C CA . PHE B 1 158 ? -21.438 -14.836 -10.352 1 98.19 158 PHE B CA 1
ATOM 3320 C C . PHE B 1 158 ? -21.156 -16.281 -9.969 1 98.19 158 PHE B C 1
ATOM 3322 O O . PHE B 1 158 ? -20.469 -17 -10.703 1 98.19 158 PHE B O 1
ATOM 3329 N N . PHE B 1 159 ? -21.719 -16.734 -8.859 1 97.31 159 PHE B N 1
ATOM 3330 C CA . PHE B 1 159 ? -21.391 -18.062 -8.336 1 97.31 159 PHE B CA 1
ATOM 3331 C C . PHE B 1 159 ? -22.047 -19.141 -9.172 1 97.31 159 PHE B C 1
ATOM 3333 O O . PHE B 1 159 ? -21.625 -20.297 -9.156 1 97.31 159 PHE B O 1
ATOM 3340 N N . LYS B 1 160 ? -23.094 -18.797 -9.938 1 96.88 160 LYS B N 1
ATOM 3341 C CA . LYS B 1 160 ? -23.719 -19.734 -10.867 1 96.88 160 LYS B CA 1
ATOM 3342 C C . LYS B 1 160 ? -22.844 -19.953 -12.094 1 96.88 160 LYS B C 1
ATOM 3344 O O . LYS B 1 160 ? -22.812 -21.047 -12.664 1 96.88 160 LYS B O 1
ATOM 3349 N N . ASN B 1 161 ? -22.078 -18.938 -12.398 1 96.94 161 ASN B N 1
ATOM 3350 C CA . ASN B 1 161 ? -21.422 -18.938 -13.703 1 96.94 161 ASN B CA 1
ATOM 3351 C C . ASN B 1 161 ? -19.906 -18.984 -13.57 1 96.94 161 ASN B C 1
ATOM 3353 O O . ASN B 1 161 ? -19.188 -19.125 -14.57 1 96.94 161 ASN B O 1
ATOM 3357 N N . ASN B 1 162 ? -19.422 -18.844 -12.367 1 96.31 162 ASN B N 1
ATOM 3358 C CA . ASN B 1 162 ? -17.984 -18.781 -12.156 1 96.31 162 ASN B CA 1
ATOM 3359 C C . ASN B 1 162 ? -17.547 -19.656 -10.984 1 96.31 162 ASN B C 1
ATOM 3361 O O . ASN B 1 162 ? -18.344 -19.953 -10.102 1 96.31 162 ASN B O 1
ATOM 3365 N N . ILE B 1 163 ? -16.328 -20.078 -11.047 1 93.25 163 ILE B N 1
ATOM 3366 C CA . ILE B 1 163 ? -15.703 -20.812 -9.961 1 93.25 163 ILE B CA 1
ATOM 3367 C C . ILE B 1 163 ? -14.523 -20.016 -9.398 1 93.25 163 ILE B C 1
ATOM 3369 O O . ILE B 1 163 ? -13.703 -19.5 -10.156 1 93.25 163 ILE B O 1
ATOM 3373 N N . ILE B 1 164 ? -14.461 -19.875 -8.125 1 96 164 ILE B N 1
ATOM 3374 C CA . ILE B 1 164 ? -13.297 -19.297 -7.465 1 96 164 ILE B CA 1
ATOM 3375 C C . ILE B 1 164 ? -12.188 -20.328 -7.348 1 96 164 ILE B C 1
ATOM 3377 O O . ILE B 1 164 ? -12.414 -21.453 -6.887 1 96 164 ILE B O 1
ATOM 3381 N N . GLU B 1 165 ? -11.062 -19.953 -7.789 1 91.38 165 GLU B N 1
ATOM 3382 C CA . GLU B 1 165 ? -9.945 -20.891 -7.777 1 91.38 165 GLU B CA 1
ATOM 3383 C C . GLU B 1 165 ? -9.523 -21.234 -6.348 1 91.38 165 GLU B C 1
ATOM 3385 O O . GLU B 1 165 ? -9.523 -20.359 -5.473 1 91.38 165 GLU B O 1
ATOM 3390 N N . ASP B 1 166 ? -9.102 -22.5 -6.211 1 92.69 166 ASP B N 1
ATOM 3391 C CA . ASP B 1 166 ? -8.586 -22.906 -4.91 1 92.69 166 ASP B CA 1
ATOM 3392 C C . ASP B 1 166 ? -7.363 -22.094 -4.516 1 92.69 166 ASP B C 1
ATOM 3394 O O . ASP B 1 166 ? -6.625 -21.609 -5.379 1 92.69 166 ASP B O 1
ATOM 3398 N N . ASN B 1 167 ? -7.203 -21.859 -3.215 1 93 167 ASN B N 1
ATOM 3399 C CA . ASN B 1 167 ? -6.027 -21.203 -2.645 1 93 167 ASN B CA 1
ATOM 3400 C C . ASN B 1 167 ? -5.941 -19.734 -3.064 1 93 167 ASN B C 1
ATOM 3402 O O . ASN B 1 167 ? -4.859 -19.156 -3.057 1 93 167 ASN B O 1
ATOM 3406 N N . SER B 1 168 ? -7.098 -19.156 -3.496 1 96.62 168 SER B N 1
ATOM 3407 C CA . SER B 1 168 ? -7.168 -17.75 -3.857 1 96.62 168 SER B CA 1
ATOM 3408 C C . SER B 1 168 ? -7.379 -16.875 -2.625 1 96.62 168 SER B C 1
ATOM 3410 O O . SER B 1 168 ? -7.582 -17.391 -1.522 1 96.62 168 SER B O 1
ATOM 3412 N N . TYR B 1 169 ? -7.219 -15.609 -2.818 1 98.5 169 TYR B N 1
ATOM 3413 C CA . TYR B 1 169 ? -7.57 -14.586 -1.836 1 98.5 169 TYR B CA 1
ATOM 3414 C C . TYR B 1 169 ? -8.898 -13.922 -2.188 1 98.5 169 TYR B C 1
ATOM 3416 O O . TYR B 1 169 ? -9.18 -13.672 -3.361 1 98.5 169 TYR B O 1
ATOM 3424 N N . ILE B 1 170 ? -9.695 -13.695 -1.139 1 98.88 170 ILE B N 1
ATOM 3425 C CA . ILE B 1 170 ? -10.992 -13.055 -1.343 1 98.88 170 ILE B CA 1
ATOM 3426 C C . ILE B 1 170 ? -11.133 -11.859 -0.402 1 98.88 170 ILE B C 1
ATOM 3428 O O . ILE B 1 170 ? -10.797 -11.953 0.78 1 98.88 170 ILE B O 1
ATOM 3432 N N . VAL B 1 171 ? -11.531 -10.734 -0.938 1 98.88 171 VAL B N 1
ATOM 3433 C CA . VAL B 1 171 ? -11.922 -9.586 -0.119 1 98.88 171 VAL B CA 1
ATOM 3434 C C . VAL B 1 171 ? -13.375 -9.227 -0.392 1 98.88 171 VAL B C 1
ATOM 3436 O O . VAL B 1 171 ? -13.773 -9.062 -1.547 1 98.88 171 VAL B O 1
ATOM 3439 N N . ILE B 1 172 ? -14.156 -9.133 0.67 1 98.88 172 ILE B N 1
ATOM 3440 C CA . ILE B 1 172 ? -15.578 -8.812 0.6 1 98.88 172 ILE B CA 1
ATOM 3441 C C . ILE B 1 172 ? -15.812 -7.398 1.119 1 98.88 172 ILE B C 1
ATOM 3443 O O . ILE B 1 172 ? -15.617 -7.125 2.305 1 98.88 172 ILE B O 1
ATOM 3447 N N . SER B 1 173 ? -16.172 -6.516 0.3 1 98.12 173 SER B N 1
ATOM 3448 C CA . SER B 1 173 ? -16.406 -5.117 0.642 1 98.12 173 SER B CA 1
ATOM 3449 C C . SER B 1 173 ? -17.562 -4.531 -0.17 1 98.12 173 SER B C 1
ATOM 3451 O O . SER B 1 173 ? -17.422 -3.449 -0.75 1 98.12 173 SER B O 1
ATOM 3453 N N . THR B 1 174 ? -18.703 -5.195 -0.232 1 96.19 174 THR B N 1
ATOM 3454 C CA . THR B 1 174 ? -19.859 -4.711 -0.972 1 96.19 174 THR B CA 1
ATOM 3455 C C . THR B 1 174 ? -20.547 -3.58 -0.218 1 96.19 174 THR B C 1
ATOM 3457 O O . THR B 1 174 ? -20.25 -3.328 0.95 1 96.19 174 THR B O 1
ATOM 3460 N N . PRO B 1 175 ? -21.469 -2.881 -0.853 1 90.94 175 PRO B N 1
ATOM 3461 C CA . PRO B 1 175 ? -22.141 -1.759 -0.191 1 90.94 175 PRO B CA 1
ATOM 3462 C C . PRO B 1 175 ? -23.25 -2.211 0.75 1 90.94 175 PRO B C 1
ATOM 3464 O O . PRO B 1 175 ? -23.844 -1.387 1.454 1 90.94 175 PRO B O 1
ATOM 3467 N N . SER B 1 176 ? -23.547 -3.508 0.835 1 92.31 176 SER B N 1
ATOM 3468 C CA . SER B 1 176 ? -24.672 -3.998 1.617 1 92.31 176 SER B CA 1
ATOM 3469 C C . SER B 1 176 ? -24.25 -5.141 2.537 1 92.31 176 SER B C 1
ATOM 3471 O O . SER B 1 176 ? -23.547 -6.059 2.115 1 92.31 176 SER B O 1
ATOM 3473 N N . HIS B 1 177 ? -24.812 -5.059 3.764 1 93 177 HIS B N 1
ATOM 3474 C CA . HIS B 1 177 ? -24.562 -6.137 4.711 1 93 177 HIS B CA 1
ATOM 3475 C C . HIS B 1 177 ? -25.109 -7.465 4.188 1 93 177 HIS B C 1
ATOM 3477 O O . HIS B 1 177 ? -24.453 -8.508 4.336 1 93 177 HIS B O 1
ATOM 3483 N N . ALA B 1 178 ? -26.203 -7.352 3.596 1 94.38 178 ALA B N 1
ATOM 3484 C CA . ALA B 1 178 ? -26.844 -8.555 3.064 1 94.38 178 ALA B CA 1
ATOM 3485 C C . ALA B 1 178 ? -26 -9.172 1.947 1 94.38 178 ALA B C 1
ATOM 3487 O O . ALA B 1 178 ? -25.828 -10.391 1.895 1 94.38 178 ALA B O 1
ATOM 3488 N N . HIS B 1 179 ? -25.469 -8.344 1.074 1 96.38 179 HIS B N 1
ATOM 3489 C CA . HIS B 1 179 ? -24.641 -8.828 -0.022 1 96.38 179 HIS B CA 1
ATOM 3490 C C . HIS B 1 179 ? -23.328 -9.398 0.494 1 96.38 179 HIS B C 1
ATOM 3492 O O . HIS B 1 179 ? -22.844 -10.422 -0.005 1 96.38 179 HIS B O 1
ATOM 3498 N N . ASP B 1 180 ? -22.766 -8.727 1.471 1 97.94 180 ASP B N 1
ATOM 3499 C CA . ASP B 1 180 ? -21.547 -9.242 2.084 1 97.94 180 ASP B CA 1
ATOM 3500 C C . ASP B 1 180 ? -21.766 -10.664 2.607 1 97.94 180 ASP B C 1
ATOM 3502 O O . ASP B 1 180 ? -20.938 -11.547 2.369 1 97.94 180 ASP B O 1
ATOM 3506 N N . TYR B 1 181 ? -22.828 -10.867 3.268 1 98.12 181 TYR B N 1
ATOM 3507 C CA . TYR B 1 181 ? -23.094 -12.188 3.834 1 98.12 181 TYR B CA 1
ATOM 3508 C C . TYR B 1 181 ? -23.344 -13.211 2.736 1 98.12 181 TYR B C 1
ATOM 3510 O O . TYR B 1 181 ? -22.906 -14.359 2.84 1 98.12 181 TYR B O 1
ATOM 3518 N N . GLU B 1 182 ? -24.094 -12.82 1.748 1 98.06 182 GLU B N 1
ATOM 3519 C CA . GLU B 1 182 ? -24.344 -13.719 0.625 1 98.06 182 GLU B CA 1
ATOM 3520 C C . GLU B 1 182 ? -23.047 -14.203 -0.001 1 98.06 182 GLU B C 1
ATOM 3522 O O . GLU B 1 182 ? -22.891 -15.391 -0.29 1 98.06 182 GLU B O 1
ATOM 3527 N N . VAL B 1 183 ? -22.094 -13.312 -0.245 1 98.62 183 VAL B N 1
ATOM 3528 C CA . VAL B 1 183 ? -20.797 -13.68 -0.782 1 98.62 183 VAL B CA 1
ATOM 3529 C C . VAL B 1 183 ? -20.094 -14.641 0.172 1 98.62 183 VAL B C 1
ATOM 3531 O O . VAL B 1 183 ? -19.609 -15.695 -0.247 1 98.62 183 VAL B O 1
ATOM 3534 N N . LEU B 1 184 ? -20.078 -14.266 1.431 1 98.56 184 LEU B N 1
ATOM 3535 C CA . LEU B 1 184 ? -19.406 -15.055 2.457 1 98.56 184 LEU B CA 1
ATOM 3536 C C . LEU B 1 184 ? -19.938 -16.484 2.467 1 98.56 184 LEU B C 1
ATOM 3538 O O . LEU B 1 184 ? -19.141 -17.438 2.406 1 98.56 184 LEU B O 1
ATOM 3542 N N . LYS B 1 185 ? -21.25 -16.641 2.498 1 98.06 185 LYS B N 1
ATOM 3543 C CA . LYS B 1 185 ? -21.875 -17.953 2.535 1 98.06 185 LYS B CA 1
ATOM 3544 C C . LYS B 1 185 ? -21.531 -18.766 1.289 1 98.06 185 LYS B C 1
ATOM 3546 O O . LYS B 1 185 ? -21.141 -19.938 1.389 1 98.06 185 LYS B O 1
ATOM 3551 N N . ASN B 1 186 ? -21.625 -18.156 0.182 1 98 186 ASN B N 1
ATOM 3552 C CA . ASN B 1 186 ? -21.359 -18.859 -1.073 1 98 186 ASN B CA 1
ATOM 3553 C C . ASN B 1 186 ? -19.906 -19.297 -1.177 1 98 186 ASN B C 1
ATOM 3555 O O . ASN B 1 186 ? -19.609 -20.359 -1.71 1 98 186 ASN B O 1
ATOM 3559 N N . VAL B 1 187 ? -18.984 -18.453 -0.741 1 98.19 187 VAL B N 1
ATOM 3560 C CA . VAL B 1 187 ? -17.578 -18.812 -0.766 1 98.19 187 VAL B CA 1
ATOM 3561 C C . VAL B 1 187 ? -17.344 -20.078 0.055 1 98.19 187 VAL B C 1
ATOM 3563 O O . VAL B 1 187 ? -16.672 -21 -0.406 1 98.19 187 VAL B O 1
ATOM 3566 N N . TYR B 1 188 ? -17.891 -20.125 1.232 1 97.62 188 TYR B N 1
ATOM 3567 C CA . TYR B 1 188 ? -17.672 -21.266 2.113 1 97.62 188 TYR B CA 1
ATOM 3568 C C . TYR B 1 188 ? -18.328 -22.531 1.551 1 97.62 188 TYR B C 1
ATOM 3570 O O . TYR B 1 188 ? -17.844 -23.641 1.769 1 97.62 188 TYR B O 1
ATOM 3578 N N . LEU B 1 189 ? -19.422 -22.328 0.815 1 96.5 189 LEU B N 1
ATOM 3579 C CA . LEU B 1 189 ? -20.172 -23.469 0.298 1 96.5 189 LEU B CA 1
ATOM 3580 C C . LEU B 1 189 ? -19.547 -23.984 -0.988 1 96.5 189 LEU B C 1
ATOM 3582 O O . LEU B 1 189 ? -19.609 -25.188 -1.274 1 96.5 189 LEU B O 1
ATOM 3586 N N . ASN B 1 190 ? -18.859 -23.094 -1.728 1 95.5 190 ASN B N 1
ATOM 3587 C CA . ASN B 1 190 ? -18.578 -23.453 -3.109 1 95.5 190 ASN B CA 1
ATOM 3588 C C . ASN B 1 190 ? -17.094 -23.328 -3.432 1 95.5 190 ASN B C 1
ATOM 3590 O O . ASN B 1 190 ? -16.672 -23.594 -4.559 1 95.5 190 ASN B O 1
ATOM 3594 N N . SER B 1 191 ? -16.25 -22.922 -2.496 1 95.88 191 SER B N 1
ATOM 3595 C CA . SER B 1 191 ? -14.852 -22.641 -2.824 1 95.88 191 SER B CA 1
ATOM 3596 C C . SER B 1 191 ? -13.93 -23.016 -1.669 1 95.88 191 SER B C 1
ATOM 3598 O O . SER B 1 191 ? -14.391 -23.328 -0.569 1 95.88 191 SER B O 1
ATOM 3600 N N . LYS B 1 192 ? -12.641 -23.078 -1.962 1 95.69 192 LYS B N 1
ATOM 3601 C CA . LYS B 1 192 ? -11.602 -23.359 -0.972 1 95.69 192 LYS B CA 1
ATOM 3602 C C . LYS B 1 192 ? -10.477 -22.328 -1.047 1 95.69 192 LYS B C 1
ATOM 3604 O O . LYS B 1 192 ? -9.328 -22.672 -1.343 1 95.69 192 LYS B O 1
ATOM 3609 N N . PRO B 1 193 ? -10.781 -21.094 -0.716 1 97.31 193 PRO B N 1
ATOM 3610 C CA . PRO B 1 193 ? -9.75 -20.062 -0.73 1 97.31 193 PRO B CA 1
ATOM 3611 C C . PRO B 1 193 ? -8.75 -20.203 0.415 1 97.31 193 PRO B C 1
ATOM 3613 O O . PRO B 1 193 ? -8.992 -20.969 1.354 1 97.31 193 PRO B O 1
ATOM 3616 N N . LYS B 1 194 ? -7.668 -19.562 0.26 1 96.12 194 LYS B N 1
ATOM 3617 C CA . LYS B 1 194 ? -6.668 -19.562 1.323 1 96.12 194 LYS B CA 1
ATOM 3618 C C . LYS B 1 194 ? -6.914 -18.422 2.307 1 96.12 194 LYS B C 1
ATOM 3620 O O . LYS B 1 194 ? -6.414 -18.453 3.434 1 96.12 194 LYS B O 1
ATOM 3625 N N . TYR B 1 195 ? -7.695 -17.469 1.916 1 98.19 195 TYR B N 1
ATOM 3626 C CA . TYR B 1 195 ? -7.93 -16.266 2.701 1 98.19 195 TYR B CA 1
ATOM 3627 C C . TYR B 1 195 ? -9.281 -15.648 2.361 1 98.19 195 TYR B C 1
ATOM 3629 O O . TYR B 1 195 ? -9.648 -15.555 1.188 1 98.19 195 TYR B O 1
ATOM 3637 N N . ILE B 1 196 ? -9.992 -15.266 3.359 1 98.81 196 ILE B N 1
ATOM 3638 C CA . ILE B 1 196 ? -11.203 -14.461 3.217 1 98.81 196 ILE B CA 1
ATOM 3639 C C . ILE B 1 196 ? -11.109 -13.227 4.113 1 98.81 196 ILE B C 1
ATOM 3641 O O . ILE B 1 196 ? -11.055 -13.344 5.34 1 98.81 196 ILE B O 1
ATOM 3645 N N . GLY B 1 197 ? -11 -12.047 3.514 1 98.88 197 GLY B N 1
ATOM 3646 C CA . GLY B 1 197 ? -11.117 -10.789 4.234 1 98.88 197 GLY B CA 1
ATOM 3647 C C . GLY B 1 197 ? -12.453 -10.102 4.023 1 98.88 197 GLY B C 1
ATOM 3648 O O . GLY B 1 197 ? -12.875 -9.898 2.885 1 98.88 197 GLY B O 1
ATOM 3649 N N . MET B 1 198 ? -13.086 -9.68 5.148 1 98.75 198 MET B N 1
ATOM 3650 C CA . MET B 1 198 ? -14.383 -9.016 5.031 1 98.75 198 MET B CA 1
ATOM 3651 C C . MET B 1 198 ? -14.383 -7.688 5.781 1 98.75 198 MET B C 1
ATOM 3653 O O . MET B 1 198 ? -14.094 -7.648 6.98 1 98.75 198 MET B O 1
ATOM 3657 N N . LEU B 1 199 ? -14.672 -6.625 5.055 1 98.06 199 LEU B N 1
ATOM 3658 C CA . LEU B 1 199 ? -14.812 -5.301 5.645 1 98.06 199 LEU B CA 1
ATOM 3659 C C . LEU B 1 199 ? -16.062 -5.223 6.52 1 98.06 199 LEU B C 1
ATOM 3661 O O . LEU B 1 199 ? -17.188 -5.34 6.02 1 98.06 199 LEU B O 1
ATOM 3665 N N . ALA B 1 200 ? -15.875 -5.039 7.812 1 97.19 200 ALA B N 1
ATOM 3666 C CA . ALA B 1 200 ? -16.984 -4.977 8.766 1 97.19 200 ALA B CA 1
ATOM 3667 C C . ALA B 1 200 ? -16.531 -4.355 10.086 1 97.19 200 ALA B C 1
ATOM 3669 O O . ALA B 1 200 ? -15.359 -4.457 10.461 1 97.19 200 ALA B O 1
ATOM 3670 N N . SER B 1 201 ? -17.484 -3.648 10.688 1 94 201 SER B N 1
ATOM 3671 C CA . SER B 1 201 ? -17.266 -3.305 12.094 1 94 201 SER B CA 1
ATOM 3672 C C . SER B 1 201 ? -17.234 -4.551 12.969 1 94 201 SER B C 1
ATOM 3674 O O . SER B 1 201 ? -17.625 -5.637 12.531 1 94 201 SER B O 1
ATOM 3676 N N . ASP B 1 202 ? -16.812 -4.367 14.195 1 95.56 202 ASP B N 1
ATOM 3677 C CA . ASP B 1 202 ? -16.812 -5.465 15.156 1 95.56 202 ASP B CA 1
ATOM 3678 C C . ASP B 1 202 ? -18.219 -6.062 15.305 1 95.56 202 ASP B C 1
ATOM 36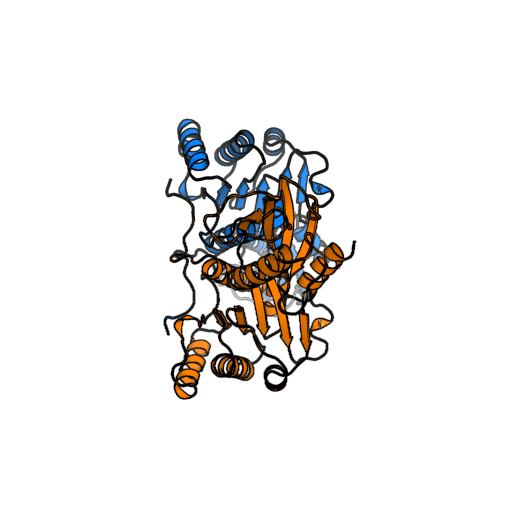80 O O . ASP B 1 202 ? -18.375 -7.281 15.273 1 95.56 202 ASP B O 1
ATOM 3684 N N . THR B 1 203 ? -19.156 -5.191 15.398 1 95 203 THR B N 1
ATOM 3685 C CA . THR B 1 203 ? -20.547 -5.617 15.594 1 95 203 THR B CA 1
ATOM 3686 C C . THR B 1 203 ? -21.047 -6.379 14.367 1 95 203 THR B C 1
ATOM 3688 O O . THR B 1 203 ? -21.609 -7.469 14.5 1 95 203 THR B O 1
ATOM 3691 N N . LYS B 1 204 ? -20.812 -5.82 13.258 1 94.81 204 LYS B N 1
ATOM 3692 C CA . LYS B 1 204 ? -21.234 -6.469 12.016 1 94.81 204 LYS B CA 1
ATOM 3693 C C . LYS B 1 204 ? -20.562 -7.82 11.844 1 94.81 204 LYS B C 1
ATOM 3695 O O . LYS B 1 204 ? -21.188 -8.797 11.445 1 94.81 204 LYS B O 1
ATOM 3700 N N . ALA B 1 205 ? -19.312 -7.902 12.07 1 97.25 205 ALA B N 1
ATOM 3701 C CA . ALA B 1 205 ? -18.562 -9.141 11.945 1 97.25 205 ALA B CA 1
ATOM 3702 C C . ALA B 1 205 ? -19.141 -10.227 12.859 1 97.25 205 ALA B C 1
ATOM 3704 O O . ALA B 1 205 ? -19.344 -11.367 12.422 1 97.25 205 ALA B O 1
ATOM 3705 N N . ASN B 1 206 ? -19.391 -9.891 14.078 1 97.12 206 ASN B N 1
ATOM 3706 C CA . ASN B 1 206 ? -19.953 -10.836 15.047 1 97.12 206 ASN B CA 1
ATOM 3707 C C . ASN B 1 206 ? -21.281 -11.414 14.562 1 97.12 206 ASN B C 1
ATOM 3709 O O . ASN B 1 206 ? -21.5 -12.625 14.641 1 97.12 206 ASN B O 1
ATOM 3713 N N . LEU B 1 207 ? -22.078 -10.562 14.094 1 96.62 207 LEU B N 1
ATOM 3714 C CA . LEU B 1 207 ? -23.391 -10.984 13.617 1 96.62 207 LEU B CA 1
ATOM 3715 C C . LEU B 1 207 ? -23.25 -11.93 12.422 1 96.62 207 LEU B C 1
ATOM 3717 O O . LEU B 1 207 ? -23.938 -12.953 12.359 1 96.62 207 LEU B O 1
ATOM 3721 N N . MET B 1 208 ? -22.406 -11.641 11.516 1 96.88 208 MET B N 1
ATOM 3722 C CA . MET B 1 208 ? -22.234 -12.43 10.297 1 96.88 208 MET B CA 1
ATOM 3723 C C . MET B 1 208 ? -21.641 -13.789 10.617 1 96.88 208 MET B C 1
ATOM 3725 O O . MET B 1 208 ? -22.062 -14.805 10.047 1 96.88 208 MET B O 1
ATOM 3729 N N . VAL B 1 209 ? -20.672 -13.82 11.469 1 97.38 209 VAL B N 1
ATOM 3730 C CA . VAL B 1 209 ? -20 -15.07 11.812 1 97.38 209 VAL B CA 1
ATOM 3731 C C . VAL B 1 209 ? -20.969 -15.992 12.547 1 97.38 209 VAL B C 1
ATOM 3733 O O . VAL B 1 209 ? -21 -17.203 12.305 1 97.38 209 VAL B O 1
ATOM 3736 N N . LYS B 1 210 ? -21.781 -15.422 13.461 1 96.94 210 LYS B N 1
ATOM 3737 C CA . LYS B 1 210 ? -22.797 -16.203 14.156 1 96.94 210 LYS B CA 1
ATOM 3738 C C . LYS B 1 210 ? -23.766 -16.844 13.164 1 96.94 210 LYS B C 1
ATOM 3740 O O . LYS B 1 210 ? -24.047 -18.047 13.242 1 96.94 210 LYS B O 1
ATOM 3745 N N . LYS B 1 211 ? -24.203 -16.031 12.312 1 97.56 211 LYS B N 1
ATOM 3746 C CA . LYS B 1 211 ? -25.125 -16.516 11.297 1 97.56 211 LYS B CA 1
ATOM 3747 C C . LYS B 1 211 ? -24.484 -17.609 10.445 1 97.56 211 LYS B C 1
ATOM 3749 O O . LYS B 1 211 ? -25.125 -18.625 10.125 1 97.56 211 LYS B O 1
ATOM 3754 N N . LEU B 1 212 ? -23.266 -17.422 10.039 1 97.88 212 LEU B N 1
ATOM 3755 C CA . LEU B 1 212 ? -22.531 -18.375 9.227 1 97.88 212 LEU B CA 1
ATOM 3756 C C . LEU B 1 212 ? -22.406 -19.719 9.938 1 97.88 212 LEU B C 1
ATOM 3758 O O . LEU B 1 212 ? -22.625 -20.766 9.336 1 97.88 212 LEU B O 1
ATOM 3762 N N . LYS B 1 213 ? -22.062 -19.688 11.219 1 96.69 213 LYS B N 1
ATOM 3763 C CA . LYS B 1 213 ? -21.922 -20.906 12.016 1 96.69 213 LYS B CA 1
ATOM 3764 C C . LYS B 1 213 ? -23.234 -21.688 12.062 1 96.69 213 LYS B C 1
ATOM 3766 O O . LYS B 1 213 ? -23.219 -22.922 12.078 1 96.69 213 LYS B O 1
ATOM 3771 N N . ASP B 1 214 ? -24.266 -20.953 12.039 1 96.62 214 ASP B N 1
ATOM 3772 C CA . ASP B 1 214 ? -25.594 -21.562 12.094 1 96.62 214 ASP B CA 1
ATOM 3773 C C . ASP B 1 214 ? -25.953 -22.219 10.758 1 96.62 214 ASP B C 1
ATOM 3775 O O . ASP B 1 214 ? -26.688 -23.203 10.719 1 96.62 214 ASP B O 1
ATOM 3779 N N . GLU B 1 215 ? -25.438 -21.703 9.734 1 97.19 215 GLU B N 1
ATOM 3780 C CA . GLU B 1 215 ? -25.953 -22.094 8.422 1 97.19 215 GLU B CA 1
ATOM 3781 C C . GLU B 1 215 ? -24.969 -22.984 7.68 1 97.19 215 GLU B C 1
ATOM 3783 O O . GLU B 1 215 ? -25.344 -23.703 6.742 1 97.19 215 GLU B O 1
ATOM 3788 N N . VAL B 1 216 ? -23.766 -22.859 7.887 1 96.31 216 VAL B N 1
ATOM 3789 C CA . VAL B 1 216 ? -22.734 -23.625 7.184 1 96.31 216 VAL B CA 1
ATOM 3790 C C . VAL B 1 216 ? -22 -24.531 8.172 1 96.31 216 VAL B C 1
ATOM 3792 O O . VAL B 1 216 ? -21.25 -24.047 9.023 1 96.31 216 VAL B O 1
ATOM 3795 N N . SER B 1 217 ? -22.141 -25.844 7.926 1 90.56 217 SER B N 1
ATOM 3796 C CA . SER B 1 217 ? -21.531 -26.828 8.82 1 90.56 217 SER B CA 1
ATOM 3797 C C . SER B 1 217 ? -20.031 -26.938 8.555 1 90.56 217 SER B C 1
ATOM 3799 O O . SER B 1 217 ? -19.594 -26.922 7.398 1 90.56 217 SER B O 1
ATOM 3801 N N . ASN B 1 218 ? -19.172 -26.938 9.523 1 90.81 218 ASN B N 1
ATOM 3802 C CA . ASN B 1 218 ? -17.734 -27.219 9.492 1 90.81 218 ASN B CA 1
ATOM 3803 C C . ASN B 1 218 ? -16.969 -26.125 8.75 1 90.81 218 ASN B C 1
ATOM 3805 O O . ASN B 1 218 ? -15.945 -26.391 8.125 1 90.81 218 ASN B O 1
ATOM 3809 N N . ALA B 1 219 ? -17.516 -24.938 8.633 1 93.06 219 ALA B N 1
ATOM 3810 C CA . ALA B 1 219 ? -16.781 -23.828 8.031 1 93.06 219 ALA B CA 1
ATOM 3811 C C . ALA B 1 219 ? -15.438 -23.625 8.719 1 93.06 219 ALA B C 1
ATOM 3813 O O . ALA B 1 219 ? -15.367 -23.516 9.945 1 93.06 219 ALA B O 1
ATOM 3814 N N . ASP B 1 220 ? -14.391 -23.672 7.953 1 96.19 220 ASP B N 1
ATOM 3815 C CA . ASP B 1 220 ? -13.078 -23.344 8.492 1 96.19 220 ASP B CA 1
ATOM 3816 C C . ASP B 1 220 ? -12.945 -21.844 8.742 1 96.19 220 ASP B C 1
ATOM 3818 O O . ASP B 1 220 ? -12.641 -21.078 7.824 1 96.19 220 ASP B O 1
ATOM 3822 N N . LEU B 1 221 ? -13.062 -21.438 9.93 1 97.44 221 LEU B N 1
ATOM 3823 C CA . LEU B 1 221 ? -13.086 -20.016 10.25 1 97.44 221 LEU B CA 1
ATOM 3824 C C . LEU B 1 221 ? -11.672 -19.469 10.445 1 97.44 221 LEU B C 1
ATOM 3826 O O . LEU B 1 221 ? -11.477 -18.266 10.625 1 97.44 221 LEU B O 1
ATOM 3830 N N . SER B 1 222 ? -10.68 -20.344 10.422 1 96.44 222 SER B N 1
ATOM 3831 C CA . SER B 1 222 ? -9.297 -19.922 10.594 1 96.44 222 SER B CA 1
ATOM 3832 C C . SER B 1 222 ? -8.844 -19.047 9.43 1 96.44 222 SER B C 1
ATOM 3834 O O . SER B 1 222 ? -7.906 -18.25 9.57 1 96.44 222 SER B O 1
ATOM 3836 N N . ILE B 1 223 ? -9.531 -19.125 8.289 1 97.62 223 ILE B N 1
ATOM 3837 C CA . ILE B 1 223 ? -9.109 -18.375 7.117 1 97.62 223 ILE B CA 1
ATOM 3838 C C . ILE B 1 223 ? -9.945 -17.109 6.98 1 97.62 223 ILE B C 1
ATOM 3840 O O . ILE B 1 223 ? -9.727 -16.297 6.074 1 97.62 223 ILE B O 1
ATOM 3844 N N . LEU B 1 224 ? -10.945 -16.938 7.867 1 98.5 224 LEU B N 1
ATOM 3845 C CA . LEU B 1 224 ? -11.805 -15.758 7.848 1 98.5 224 LEU B CA 1
ATOM 3846 C C . LEU B 1 224 ? -11.188 -14.625 8.656 1 98.5 224 LEU B C 1
ATOM 3848 O O . LEU B 1 224 ? -10.953 -14.766 9.859 1 98.5 224 LEU B O 1
ATOM 3852 N N . HIS B 1 225 ? -10.914 -13.523 8.008 1 98.56 225 HIS B N 1
ATOM 3853 C CA . HIS B 1 225 ? -10.359 -12.328 8.633 1 98.56 225 HIS B CA 1
ATOM 3854 C C . HIS B 1 225 ? -11.367 -11.18 8.609 1 98.56 225 HIS B C 1
ATOM 3856 O O . HIS B 1 225 ? -11.492 -10.484 7.605 1 98.56 225 HIS B O 1
ATOM 3862 N N . THR B 1 226 ? -12.055 -10.977 9.68 1 98.44 226 THR B N 1
ATOM 3863 C CA . THR B 1 226 ? -13.023 -9.898 9.867 1 98.44 226 THR B CA 1
ATOM 3864 C C . THR B 1 226 ? -13.094 -9.484 11.336 1 98.44 226 THR B C 1
ATOM 3866 O O . THR B 1 226 ? -13.18 -10.336 12.219 1 98.44 226 THR B O 1
ATOM 3869 N N . PRO B 1 227 ? -13.016 -8.086 11.609 1 98.06 227 PRO B N 1
ATOM 3870 C CA . PRO B 1 227 ? -12.703 -7.012 10.664 1 98.06 227 PRO B CA 1
ATOM 3871 C C . PRO B 1 227 ? -11.406 -7.258 9.898 1 98.06 227 PRO B C 1
ATOM 3873 O O . PRO B 1 227 ? -10.453 -7.82 10.453 1 98.06 227 PRO B O 1
ATOM 3876 N N . VAL B 1 228 ? -11.367 -6.875 8.664 1 98.62 228 VAL B N 1
ATOM 3877 C CA . VAL B 1 228 ? -10.266 -7.223 7.777 1 98.62 228 VAL B CA 1
ATOM 3878 C C . VAL B 1 228 ? -9.133 -6.215 7.934 1 98.62 228 VAL B C 1
ATOM 3880 O O . VAL B 1 228 ? -9.375 -5.023 8.148 1 98.62 228 VAL B O 1
ATOM 3883 N N . GLY B 1 229 ? -7.906 -6.637 7.816 1 98.44 229 GLY B N 1
ATOM 3884 C CA . GLY B 1 229 ? -6.73 -5.781 7.719 1 98.44 229 GLY B CA 1
ATOM 3885 C C . GLY B 1 229 ? -5.852 -5.836 8.953 1 98.44 229 GLY B C 1
ATOM 3886 O O . GLY B 1 229 ? -6.227 -6.434 9.961 1 98.44 229 GLY B O 1
ATOM 3887 N N . LEU B 1 230 ? -4.672 -5.273 8.875 1 98.19 230 LEU B N 1
ATOM 3888 C CA . LEU B 1 230 ? -3.805 -5.059 10.031 1 98.19 230 LEU B CA 1
ATOM 3889 C C . LEU B 1 230 ? -4.234 -3.816 10.805 1 98.19 230 LEU B C 1
ATOM 3891 O O . LEU B 1 230 ? -4.723 -2.85 10.219 1 98.19 230 LEU B O 1
ATOM 3895 N N . ASP B 1 231 ? -4.016 -3.863 12.102 1 97.31 231 ASP B N 1
ATOM 3896 C CA . ASP B 1 231 ? -4.328 -2.711 12.945 1 97.31 231 ASP B CA 1
ATOM 3897 C C . ASP B 1 231 ? -3.236 -1.647 12.844 1 97.31 231 ASP B C 1
ATOM 3899 O O . ASP B 1 231 ? -2.469 -1.446 13.789 1 97.31 231 ASP B O 1
ATOM 3903 N N . ILE B 1 232 ? -3.236 -0.922 11.75 1 97.5 232 ILE B N 1
ATOM 3904 C CA . ILE B 1 232 ? -2.23 0.112 11.539 1 97.5 232 ILE B CA 1
ATOM 3905 C C . ILE B 1 232 ? -2.908 1.476 11.43 1 97.5 232 ILE B C 1
ATOM 3907 O O . ILE B 1 232 ? -2.254 2.48 11.133 1 97.5 232 ILE B O 1
ATOM 3911 N N . GLY B 1 233 ? -4.168 1.51 11.656 1 95.06 233 GLY B N 1
ATOM 3912 C CA . GLY B 1 233 ? -4.941 2.742 11.672 1 95.06 233 GLY B CA 1
ATOM 3913 C C . GLY B 1 233 ? -5.246 3.277 10.289 1 95.06 233 GLY B C 1
ATOM 3914 O O . GLY B 1 233 ? -4.934 2.631 9.281 1 95.06 233 GLY B O 1
ATOM 3915 N N . GLY B 1 234 ? -6.07 4.434 10.25 1 92.56 234 GLY B N 1
ATOM 3916 C CA . GLY B 1 234 ? -6.387 5.109 9 1 92.56 234 GLY B CA 1
ATOM 3917 C C . GLY B 1 234 ? -7.793 4.824 8.508 1 92.56 234 GLY B C 1
ATOM 3918 O O . GLY B 1 234 ? -8.125 3.684 8.188 1 92.56 234 GLY B O 1
ATOM 3919 N N . PRO B 1 235 ? -8.578 5.852 8.422 1 92.12 235 PRO B N 1
ATOM 3920 C CA . PRO B 1 235 ? -9.984 5.641 8.094 1 92.12 235 PRO B CA 1
ATOM 3921 C C . PRO B 1 235 ? -10.281 5.785 6.602 1 92.12 235 PRO B C 1
ATOM 3923 O O . PRO B 1 235 ? -11.375 5.453 6.148 1 92.12 235 PRO B O 1
ATOM 3926 N N . THR B 1 236 ? -9.344 6.281 5.789 1 93 236 THR B N 1
ATOM 3927 C CA . THR B 1 236 ? -9.633 6.551 4.387 1 93 236 THR B CA 1
ATOM 3928 C C . THR B 1 236 ? -9.609 5.258 3.572 1 93 236 THR B C 1
ATOM 3930 O O . THR B 1 236 ? -8.953 4.289 3.957 1 93 236 THR B O 1
ATOM 3933 N N . PRO B 1 237 ? -10.242 5.215 2.406 1 96.88 237 PRO B N 1
ATOM 3934 C CA . PRO B 1 237 ? -10.25 4.016 1.565 1 96.88 237 PRO B CA 1
ATOM 3935 C C . PRO B 1 237 ? -8.852 3.523 1.213 1 96.88 237 PRO B C 1
ATOM 3937 O O . PRO B 1 237 ? -8.578 2.322 1.275 1 96.88 237 PRO B O 1
ATOM 3940 N N . HIS B 1 238 ? -7.938 4.426 0.92 1 97.69 238 HIS B N 1
ATOM 3941 C CA . HIS B 1 238 ? -6.582 4.039 0.543 1 97.69 238 HIS B CA 1
ATOM 3942 C C . HIS B 1 238 ? -5.805 3.516 1.745 1 97.69 238 HIS B C 1
ATOM 3944 O O . HIS B 1 238 ? -5.008 2.584 1.616 1 97.69 238 HIS B O 1
ATOM 3950 N N . GLU B 1 239 ? -6.035 4.125 2.916 1 97.88 239 GLU B N 1
ATOM 3951 C CA . GLU B 1 239 ? -5.395 3.621 4.129 1 97.88 239 GLU B CA 1
ATOM 3952 C C . GLU B 1 239 ? -5.941 2.248 4.512 1 97.88 239 GLU B C 1
ATOM 3954 O O . GLU B 1 239 ? -5.191 1.372 4.941 1 97.88 239 GLU B O 1
ATOM 3959 N N . ILE B 1 240 ? -7.195 2.072 4.336 1 98.06 240 ILE B N 1
ATOM 3960 C CA . ILE B 1 240 ? -7.828 0.781 4.578 1 98.06 240 ILE B CA 1
ATOM 3961 C C . ILE B 1 240 ? -7.266 -0.258 3.611 1 98.06 240 ILE B C 1
ATOM 3963 O O . ILE B 1 240 ? -6.969 -1.387 4.008 1 98.06 240 ILE B O 1
ATOM 3967 N N . ALA B 1 241 ? -7.09 0.132 2.344 1 98.62 241 ALA B N 1
ATOM 3968 C CA . ALA B 1 241 ? -6.527 -0.761 1.332 1 98.62 241 ALA B CA 1
ATOM 3969 C C . ALA B 1 241 ? -5.121 -1.211 1.718 1 98.62 241 ALA B C 1
ATOM 3971 O O . ALA B 1 241 ? -4.781 -2.389 1.586 1 98.62 241 ALA B O 1
ATOM 3972 N N . ILE B 1 242 ? -4.293 -0.276 2.188 1 98.75 242 ILE B N 1
ATOM 3973 C CA . ILE B 1 242 ? -2.941 -0.605 2.629 1 98.75 242 ILE B CA 1
ATOM 3974 C C . ILE B 1 242 ? -3.004 -1.62 3.768 1 98.75 242 ILE B C 1
ATOM 3976 O O . ILE B 1 242 ? -2.242 -2.588 3.787 1 98.75 242 ILE B O 1
ATOM 3980 N N . SER B 1 243 ? -3.932 -1.407 4.691 1 98.69 243 SER B N 1
ATOM 3981 C CA . SER B 1 243 ? -4.133 -2.314 5.816 1 98.69 243 SER B CA 1
ATOM 3982 C C . SER B 1 243 ? -4.477 -3.721 5.34 1 98.69 243 SER B C 1
ATOM 3984 O O . SER B 1 243 ? -3.875 -4.699 5.785 1 98.69 243 SER B O 1
ATOM 3986 N N . ILE B 1 244 ? -5.363 -3.828 4.449 1 98.81 244 ILE B N 1
ATOM 3987 C CA . ILE B 1 244 ? -5.836 -5.113 3.939 1 98.81 244 ILE B CA 1
ATOM 3988 C C . ILE B 1 244 ? -4.719 -5.805 3.166 1 98.81 244 ILE B C 1
ATOM 3990 O O . ILE B 1 244 ? -4.453 -6.992 3.371 1 98.81 244 ILE B O 1
ATOM 3994 N N . ILE B 1 245 ? -4.031 -5.086 2.273 1 98.75 245 ILE B N 1
ATOM 3995 C CA . ILE B 1 245 ? -2.969 -5.652 1.451 1 98.75 245 ILE B CA 1
ATOM 3996 C C . ILE B 1 245 ? -1.823 -6.125 2.344 1 98.75 245 ILE B C 1
ATOM 3998 O O . ILE B 1 245 ? -1.211 -7.16 2.08 1 98.75 245 ILE B O 1
ATOM 4002 N N . SER B 1 246 ? -1.557 -5.348 3.385 1 98.62 246 SER B N 1
ATOM 4003 C CA . SER B 1 246 ? -0.52 -5.746 4.328 1 98.62 246 SER B CA 1
ATOM 4004 C C . SER B 1 246 ? -0.862 -7.078 4.996 1 98.62 246 SER B C 1
ATOM 4006 O O . SER B 1 246 ? 0.013 -7.926 5.188 1 98.62 246 SER B O 1
ATOM 4008 N N . GLU B 1 247 ? -2.082 -7.285 5.367 1 98.56 247 GLU B N 1
ATOM 4009 C CA . GLU B 1 247 ? -2.535 -8.547 5.949 1 98.56 247 GLU B CA 1
ATOM 4010 C C . GLU B 1 247 ? -2.398 -9.695 4.953 1 98.56 247 GLU B C 1
ATOM 4012 O O . GLU B 1 247 ? -1.864 -10.75 5.285 1 98.56 247 GLU B O 1
ATOM 4017 N N . ILE B 1 248 ? -2.814 -9.461 3.744 1 98.5 248 ILE B N 1
ATOM 4018 C CA . ILE B 1 248 ? -2.736 -10.469 2.693 1 98.5 248 ILE B CA 1
ATOM 4019 C C . ILE B 1 248 ? -1.278 -10.859 2.453 1 98.5 248 ILE B C 1
ATOM 4021 O O . ILE B 1 248 ? -0.953 -12.039 2.338 1 98.5 248 ILE B O 1
ATOM 4025 N N . GLN B 1 249 ? -0.413 -9.805 2.355 1 97.88 249 GLN B N 1
ATOM 4026 C CA . GLN B 1 249 ? 1.01 -10.039 2.135 1 97.88 249 GLN B CA 1
ATOM 4027 C C . GLN B 1 249 ? 1.606 -10.883 3.26 1 97.88 249 GLN B C 1
ATOM 4029 O O . GLN B 1 249 ? 2.408 -11.789 3.008 1 97.88 249 GLN B O 1
ATOM 4034 N N . SER B 1 250 ? 1.225 -10.625 4.508 1 97.81 250 SER B N 1
ATOM 4035 C CA . SER B 1 250 ? 1.738 -11.391 5.641 1 97.81 250 SER B CA 1
ATOM 4036 C C . SER B 1 250 ? 1.316 -12.852 5.559 1 97.81 250 SER B C 1
ATOM 4038 O O . SER B 1 250 ? 2.068 -13.742 5.957 1 97.81 250 SER B O 1
ATOM 4040 N N . ILE B 1 251 ? 0.142 -13.125 5.09 1 96.81 251 ILE B N 1
ATOM 4041 C CA . ILE B 1 251 ? -0.358 -14.484 4.93 1 96.81 251 ILE B CA 1
ATOM 4042 C C . ILE B 1 251 ? 0.365 -15.172 3.771 1 96.81 251 ILE B C 1
ATOM 4044 O O . ILE B 1 251 ? 0.783 -16.328 3.885 1 96.81 251 ILE B O 1
ATOM 4048 N N . LYS B 1 252 ? 0.515 -14.445 2.658 1 95.06 252 LYS B N 1
ATOM 4049 C CA . LYS B 1 252 ? 1.207 -14.969 1.482 1 95.06 252 LYS B CA 1
ATOM 4050 C C . LYS B 1 252 ? 2.604 -15.469 1.843 1 95.06 252 LYS B C 1
ATOM 4052 O O . LYS B 1 252 ? 3.035 -16.516 1.364 1 95.06 252 LYS B O 1
ATOM 4057 N N . TYR B 1 253 ? 3.24 -14.758 2.705 1 94.88 253 TYR B N 1
ATOM 4058 C CA . TYR B 1 253 ? 4.629 -15.078 3.02 1 94.88 253 TYR B CA 1
ATOM 4059 C C . TYR B 1 253 ? 4.727 -15.797 4.359 1 94.88 253 TYR B C 1
ATOM 4061 O O . TYR B 1 253 ? 5.816 -15.906 4.934 1 94.88 253 TYR B O 1
ATOM 4069 N N . GLN B 1 254 ? 3.625 -16.234 4.906 1 94.69 254 GLN B N 1
ATOM 4070 C CA . GLN B 1 254 ? 3.514 -17.125 6.055 1 94.69 254 GLN B CA 1
ATOM 4071 C C . GLN B 1 254 ? 4.215 -16.547 7.277 1 94.69 254 GLN B C 1
ATOM 4073 O O . GLN B 1 254 ? 4.984 -17.234 7.949 1 94.69 254 GLN B O 1
ATOM 4078 N N . LYS B 1 255 ? 3.928 -15.266 7.496 1 93.12 255 LYS B N 1
ATOM 4079 C CA . LYS B 1 255 ? 4.457 -14.625 8.695 1 93.12 255 LYS B CA 1
ATOM 4080 C C . LYS B 1 255 ? 3.617 -14.969 9.922 1 93.12 255 LYS B C 1
ATOM 4082 O O . LYS B 1 255 ? 2.398 -14.789 9.914 1 93.12 255 LYS B O 1
ATOM 4087 N N . LYS B 1 256 ? 4.199 -15.492 10.914 1 87.31 256 LYS B N 1
ATOM 4088 C CA . LYS B 1 256 ? 3.508 -15.922 12.125 1 87.31 256 LYS B CA 1
ATOM 4089 C C . LYS B 1 256 ? 3.141 -14.727 13 1 87.31 256 LYS B C 1
ATOM 4091 O O . LYS B 1 256 ? 2.053 -14.68 13.57 1 87.31 256 LYS B O 1
ATOM 4096 N N . GLN B 1 257 ? 4.102 -13.789 13.117 1 90.56 257 GLN B N 1
ATOM 4097 C CA . GLN B 1 257 ? 3.906 -12.562 13.891 1 90.56 257 GLN B CA 1
ATOM 4098 C C . GLN B 1 257 ? 4.23 -11.328 13.047 1 90.56 257 GLN B C 1
ATOM 4100 O O . GLN B 1 257 ? 5.191 -11.336 12.281 1 90.56 257 GLN B O 1
ATOM 4105 N N . ILE B 1 258 ? 3.357 -10.438 13.234 1 94.12 258 ILE B N 1
ATOM 4106 C CA . ILE B 1 258 ? 3.596 -9.18 12.531 1 94.12 258 ILE B CA 1
ATOM 4107 C C . ILE B 1 258 ? 4.211 -8.164 13.484 1 94.12 258 ILE B C 1
ATOM 4109 O O . ILE B 1 258 ? 3.629 -7.844 14.523 1 94.12 258 ILE B O 1
ATOM 4113 N N . LYS B 1 259 ? 5.348 -7.664 13.219 1 93.94 259 LYS B N 1
ATOM 4114 C CA . LYS B 1 259 ? 6.078 -6.691 14.023 1 93.94 259 LYS B CA 1
ATOM 4115 C C . LYS B 1 259 ? 6.926 -5.777 13.148 1 93.94 259 LYS B C 1
ATOM 4117 O O . LYS B 1 259 ? 7.105 -6.043 11.961 1 93.94 259 LYS B O 1
ATOM 4122 N N . LYS B 1 260 ? 7.367 -4.699 13.742 1 95.56 260 LYS B N 1
ATOM 4123 C CA . LYS B 1 260 ? 8.359 -3.873 13.07 1 95.56 260 LYS B CA 1
ATOM 4124 C C . LYS B 1 260 ? 9.688 -4.617 12.93 1 95.56 260 LYS B C 1
ATOM 4126 O O . LYS B 1 260 ? 10.117 -5.309 13.852 1 95.56 260 LYS B O 1
ATOM 4131 N N . MET B 1 261 ? 10.289 -4.48 11.797 1 94.56 261 MET B N 1
ATOM 4132 C CA . MET B 1 261 ? 11.531 -5.219 11.555 1 94.56 261 MET B CA 1
ATOM 4133 C C . MET B 1 261 ? 12.695 -4.59 12.312 1 94.56 261 MET B C 1
ATOM 4135 O O . MET B 1 261 ? 13.719 -5.238 12.523 1 94.56 261 MET B O 1
ATOM 4139 N N . ARG B 1 262 ? 12.492 -3.344 12.68 1 93.75 262 ARG B N 1
ATOM 4140 C CA . ARG B 1 262 ? 13.57 -2.619 13.344 1 93.75 262 ARG B CA 1
ATOM 4141 C C . ARG B 1 262 ? 14.031 -3.352 14.602 1 93.75 262 ARG B C 1
ATOM 4143 O O . ARG B 1 262 ? 13.234 -4.02 15.258 1 93.75 262 ARG B O 1
ATOM 4150 N N . LYS B 1 263 ? 15.258 -3.15 14.891 1 91.19 263 LYS B N 1
ATOM 4151 C CA . LYS B 1 263 ? 15.766 -3.543 16.203 1 91.19 263 LYS B CA 1
ATOM 4152 C C . LYS B 1 263 ? 15.5 -2.459 17.234 1 91.19 263 LYS B C 1
ATOM 4154 O O . LYS B 1 263 ? 15.141 -1.333 16.891 1 91.19 263 LYS B O 1
ATOM 4159 N N . ILE B 1 264 ? 15.594 -2.842 18.438 1 90.62 264 ILE B N 1
ATOM 4160 C CA . ILE B 1 264 ? 15.57 -1.852 19.516 1 90.62 264 ILE B CA 1
ATOM 4161 C C . ILE B 1 264 ? 16.984 -1.324 19.75 1 90.62 264 ILE B C 1
ATOM 4163 O O . ILE B 1 264 ? 17.859 -2.055 20.234 1 90.62 264 ILE B O 1
ATOM 4167 N N . TRP B 1 265 ? 17.156 -0.129 19.344 1 92.44 265 TRP B N 1
ATOM 4168 C CA . TRP B 1 265 ? 18.516 0.422 19.344 1 92.44 265 TRP B CA 1
ATOM 4169 C C . TRP B 1 265 ? 18.781 1.185 20.641 1 92.44 265 TRP B C 1
ATOM 4171 O O . TRP B 1 265 ? 17.953 1.999 21.062 1 92.44 265 TRP B O 1
#

Nearest PDB structures (foldseek):
  3on5-assembly1_A  TM=5.434E-01  e=3.766E-21  Halalkalibacterium halodurans
  2we8-assembly1_A-2  TM=6.689E-01  e=5.967E-18  Mycolicibacterium smegmatis MC2 155
  2we7-assembly2_B-2  TM=6.762E-01  e=6.956E-17  Mycolicibacterium smegmatis MC2 155
  2we7-assembly1_A-3  TM=5.634E-01  e=6.152E-17  Mycolicibacterium smegmatis MC2 155
  3on5-assembly1_B  TM=5.709E-01  e=8.893E-17  Halalkalibacterium halodurans

InterPro domains:
  IPR003777 XdhC- CoxI [PF02625] (12-75)
  IPR027051 XdhC Rossmann domain [PF13478] (108-248)
  IPR036291 NAD(P)-binding domain superfamily [SSF51735] (107-230)
  IPR052698 Molybdenum Cofactor Utilization and Processing [PTHR30388] (1-257)

Foldseek 3Di:
DVVVVVLVVCLLQQFKWKKKFFCDWDADAQQDGGWIWIAGPVDIDGDRGDDQVRVVVRVVRVVCQVVQDKDKDKFAADCVRHTDPDPDDRHGTMIIMIIHIRGSAAEEEEEALPQLVQLLQVVCAVPSYQYEYEEQDPPSCVPGPDHSYYYNDQLVVCLVVDADAAQHEYEYDHPDLVSSLSNVLSCQVGYHYQAYEYQDDPVSVVVSVVVSCVPPPPRDCVRYAPVAFAPPDDDGSNVVSVRRVVVVVCVVVVPPDDDDPDDDD/DVVVVVLVVCLLQQFKWKKKFFCDWDADAQQDGGWIWIAGPVDIDGDRGDDQVRVVVRVVRVVCQVVQDKDKDKFAADCVRHTDPDDDDRHGTMIIMIIHIRGSAAEEEEEALPQLVQLLQVVCAVPSYQYEYEEQDPPSCVPGPDHSYYYNDQLVVCLVVDADAAQHEYEYDHPDLVSSLSNVLSCQVGYHYQAYEYQDDPVSVVVSVVVSCVPPPPRDCVRYAPVAFAPPDDDGSNVVSVRRVVVVVCVVVVPPDDDDPDDDD

pLDDT: mean 92.1, std 7.78, range [54.78, 98.88]

Sequence (530 aa):
MQIYEELLNLKKKGENGILITVVEKDGFGPATPGIKMLVTKNKRIGTVGGGSLEEFAYKKALDLLKNKKNELHKYALNEENKVIENTGMVCGGNVTLFYEYIGSGEKLYIFGAGHVGKALTYHINPLNYFVTVIDERDGIFNDFPNINKTINSTVSDFFKNNIIEDNSYIVISTPSHAHDYEVLKNVYLNSKPKYIGMLASDTKANLMVKKLKDEVSNADLSILHTPVGLDIGGPTPHEIAISIISEIQSIKYQKKQIKKMRKIWMQIYEELLNLKKKGENGILITVVEKDGFGPATPGIKMLVTKNKRIGTVGGGSLEEFAYKKALDLLKNKKNELHKYALNEENKVIENTGMVCGGNVTLFYEYIGSGEKLYIFGAGHVGKALTYHINPLNYFVTVIDERDGIFNDFPNINKTINSTVSDFFKNNIIEDNSYIVISTPSHAHDYEVLKNVYLNSKPKYIGMLASDTKANLMVKKLKDEVSNADLSILHTPVGLDIGGPTPHEIAISIISEIQSIKYQKKQIKKMRKIW

Radius of gyration: 30.04 Å; Cα contacts (8 Å, |Δi|>4): 1100; chains: 2; bounding box: 57×97×63 Å

Organism: NCBI:txid2108365

Solvent-accessible surface area (backbone atoms only — not comparable to full-atom values): 28017 Å² total; per-residue (Å²): 118,68,64,63,54,47,52,50,48,27,47,65,68,51,36,52,32,24,42,34,32,28,71,39,61,42,73,68,72,69,44,47,62,74,35,42,24,39,39,41,97,86,45,77,45,77,46,57,46,47,71,52,47,39,54,53,49,48,55,50,40,58,54,31,52,75,64,67,41,69,47,80,47,77,43,37,17,27,83,84,55,35,62,48,91,64,95,62,83,66,68,19,30,36,40,28,37,38,37,37,54,42,68,23,47,51,44,34,39,32,36,17,61,46,67,45,34,45,29,33,49,58,66,45,55,83,41,71,49,32,39,36,39,35,32,59,60,85,71,59,64,75,85,46,73,87,70,65,39,79,42,82,35,48,70,70,56,40,63,73,73,49,81,66,58,68,65,16,37,34,38,36,45,42,98,38,73,67,56,39,48,53,48,52,54,47,42,68,73,69,40,53,54,59,32,35,33,32,68,42,53,69,68,55,32,51,54,51,51,54,51,43,62,75,70,42,82,86,65,72,44,86,39,48,29,38,23,46,22,37,42,25,57,62,89,48,41,54,40,42,24,51,23,36,51,48,41,52,40,15,58,75,58,67,47,88,62,58,44,66,52,32,58,93,107,118,69,63,63,53,47,52,52,48,27,46,66,66,52,36,53,31,23,41,34,31,28,72,40,62,43,73,69,72,68,45,48,60,74,35,41,24,40,39,40,96,86,46,77,46,76,47,56,47,47,70,51,47,38,54,52,50,49,55,50,39,56,55,30,53,75,65,65,41,69,48,79,48,77,42,37,16,27,82,83,54,35,61,49,92,67,94,64,83,67,66,18,30,37,40,29,36,36,37,37,54,41,69,23,47,51,44,32,39,32,36,17,60,46,66,43,35,45,30,35,49,58,66,45,55,84,41,73,50,32,39,37,38,34,32,59,60,84,71,61,65,76,86,48,73,87,70,67,38,77,44,81,35,47,69,69,57,40,62,74,74,49,80,66,58,70,65,18,36,36,37,39,46,43,100,38,74,68,56,37,48,52,49,54,53,47,43,70,74,69,39,53,53,60,34,36,31,32,68,44,53,69,68,56,32,54,52,51,52,53,52,44,62,74,71,41,84,86,65,72,43,87,40,48,30,38,22,46,22,36,42,25,57,62,88,48,42,52,40,42,23,51,23,35,51,46,40,51,39,15,57,76,58,65,47,88,63,59,43,66,52,31,57,92,108

Secondary structure (DSSP, 8-state):
-HHHHHHHHHHHHT--EEEEEEEEEEESSS--TT-EEEEESS-EEE-SS-HHHHHHHHHHHHHHHHHT--EEEEEEE-TTS-EE-SSS---SEEEEEEEEEE---EEEEEE--SHHHHHHHHHHTTSSEEEEEEE-STTTTTTPPP-SEEEE--HHHHHHH--PPTT-EEEE--S-HHHHHHHHHHHHHH---SEEEE---HHHHHHHHHHHHHHSTT--GGGEESS-SBS----SHHHHHHHHHHHHHHHHTT-SS--B-----/-HHHHHHHHHHHHT--EEEEEEEEEEESSS--TT-EEEEESS-EEE-SS-HHHHHHHHHHHHHHHHHT--EEEEEEE-TTS-EE-SSS---SEEEEEEEEEE---EEEEEE--SHHHHHHHHHHTTSSEEEEEEE-STTTTTTPPP-SEEEE--HHHHHHH--PPTT-EEEE--S-HHHHHHHHHHHHHH---SEEEE---HHHHHHHHHHHHHHSTT--GGGEESS-SBS----SHHHHHHHHHHHHHHHHTT-SS--B-----